Protein AF-0000000065816060 (afdb_homodimer)

Solvent-accessible surface area (backbone atoms only — not comparable to full-atom values): 20453 Å² total; per-residue (Å²): 117,76,59,65,86,74,50,62,74,47,96,90,27,66,61,55,64,53,48,69,57,47,37,44,50,47,45,74,58,58,71,39,64,80,31,29,34,35,26,32,38,31,29,31,22,44,61,46,52,62,45,52,76,39,30,48,34,30,39,36,26,25,65,49,66,65,19,54,52,33,22,49,51,37,23,54,75,69,76,48,52,91,46,47,47,81,40,79,36,56,60,62,66,53,57,72,74,50,77,66,27,38,34,38,38,37,58,45,51,90,87,40,49,65,61,38,53,53,54,47,57,76,32,43,40,93,60,28,36,46,39,35,48,30,69,49,68,67,52,46,53,50,51,53,51,46,42,42,73,74,68,44,57,74,44,39,39,35,41,38,43,30,37,53,41,85,51,96,91,44,71,46,74,46,70,52,79,53,38,32,41,39,31,45,50,75,54,72,72,76,80,119,115,74,58,66,86,74,50,60,74,46,98,91,25,65,62,54,65,53,51,69,56,47,37,44,50,48,48,75,57,58,71,40,64,81,31,31,33,37,27,32,38,31,30,31,20,44,61,48,54,61,46,54,77,38,30,47,32,30,39,34,26,26,64,48,66,65,19,53,52,35,22,51,52,36,24,55,74,68,74,47,52,90,46,48,45,82,40,79,37,56,60,60,66,54,59,72,74,51,77,66,26,39,34,39,38,36,58,44,50,92,85,40,50,64,61,38,52,53,53,46,58,77,32,42,39,92,61,28,35,44,37,34,47,29,69,49,68,67,52,48,52,49,51,53,50,46,42,42,74,74,68,46,56,73,46,39,39,35,41,36,43,28,37,54,42,86,50,96,90,44,70,46,74,46,72,52,79,54,38,32,40,40,32,45,49,77,56,72,72,75,81,120

Organism: Methanothermobacter thermautotrophicus (strain ATCC 29096 / DSM 1053 / JCM 10044 / NBRC 100330 / Delta H) (NCBI:txid187420)

Foldseek 3Di:
DDAQVLADDDPVFDDDDHPVVLVVLCVQQVEAAAFEEEEASCTLNNNVLVNQVHYQAYEYEDQDVVSLVNNVVRCVSVVTDPRYDYYHDQQLVVLVVDAAGQEYEYEDHPPPLLSNVVSNLVRYDQQGKYKYKDLDPVSVVVNQVSCVVVPFAKDKDKDKDWDWDDDPVGTDTHIDRIMMIIMGDRPPPPPD/DDAQVLADDDPVFDDDDHPVVLVVLCVQQVEAAAFEEEEASCTLNNNVLVNQVHYQAYEYEDQDVVSLVNNVVRCVSVVTDPRYDYYHDQLLVVLVVDAAGQEYEYEDHPPPLLSNVVSNLVRYDQQGKYKYKDLDPVSVVVNQVSCVVVPFAKDKDKDKDWDWDDDPVGTDTHIDRIMMIIMGDRPPPPPD

Radius of gyration: 21.29 Å; Cα contacts (8 Å, |Δi|>4): 824; chains: 2; bounding box: 55×58×47 Å

InterPro domains:
  IPR014008 Cobalamin biosynthesis, precorrin-6Y methyltransferase, CbiT subunit [TIGR02469] (16-135)
  IPR023475 Probable cobalt-precorrin-6B C(15)-methyltransferase (decarboxylating) CbiT [MF_00786] (4-186)
  IPR025714 Methyltransferase domain [PF13847] (33-141)
  IPR029063 S-adenosyl-L-methionine-dependent methyltransferase superfamily [G3DSA:3.40.50.150] (1-192)
  IPR029063 S-adenosyl-L-methionine-dependent methyltransferase superfamily [SSF53335] (3-184)
  IPR050714 Cobalamin biosynthesis methyltransferase [PTHR43182] (2-183)

Nearest PDB structures (foldseek):
  1f38-assembly1_A  TM=1.001E+00  e=1.443E-37  Methanothermobacter thermautotrophicus
  3e05-assembly1_G  TM=9.427E-01  e=2.816E-19  Geobacter metallireducens GS-15
  3e05-assembly2_C  TM=9.450E-01  e=4.068E-19  Geobacter metallireducens GS-15
  3e05-assembly2_F  TM=9.444E-01  e=7.985E-19  Geobacter metallireducens GS-15
  3e05-assembly2_H  TM=9.416E-01  e=1.153E-18  Geobacter metallireducens GS-15

Sequence (384 aa):
MIPDDEFIKNPSVPGPTAMEVRCLIMCLAEPGKNDVAVDVGCGTGGVTLELAGRVRRVYAIDRNPEAISTTEMNLQRHGLGDNVTLMEGDAPEALCKIPDIDIAVVGGSGGELQEILRIIKDKLKPGGRIIVTAILLETKFEAMECLRDLGFDVNITELNIARGRALDRGTMMVSRNPVALIYTGVSHENKDMIPDDEFIKNPSVPGPTAMEVRCLIMCLAEPGKNDVAVDVGCGTGGVTLELAGRVRRVYAIDRNPEAISTTEMNLQRHGLGDNVTLMEGDAPEALCKIPDIDIAVVGGSGGELQEILRIIKDKLKPGGRIIVTAILLETKFEAMECLRDLGFDVNITELNIARGRALDRGTMMVSRNPVALIYTGVSHENKD

Secondary structure (DSSP, 8-state):
---GGGSPPBTTB--PPPHHHHHHHHHHH---TT-EEEEES-TTSHHHHHHHTTSSEEEEEES-HHHHHHHHHHHHHTT--TTEEEEES-HHHHHTTS--EEEEEES--TT-HHHHHHHHHHHEEEEEEEEEEE-SHHHHHHHHHHHHHTT--EEEEEEEEEEEEE-SSSEEEEEPPPEEEEEE--------/---GGGSPPBTTB--PPPHHHHHHHHHHH---TT-EEEEES-TTSHHHHHHHTTSSEEEEEES-HHHHHHHHHHHHHTT--TTEEEEES-HHHHHTTS--EEEEEES--TT-HHHHHHHHHHHEEEEEEEEEEE-SHHHHHHHHHHHHHTT--EEEEEEEEEEEEE-SS-EEEEEPPPEEEEEE--------

pLDDT: mean 94.66, std 10.9, range [25.53, 98.94]

Structure (mmCIF, N/CA/C/O backbone):
data_AF-0000000065816060-model_v1
#
loop_
_entity.id
_entity.type
_entity.pdbx_description
1 polymer 'Probable cobalt-precorrin-6B C(15)-methyltransferase (decarboxylating)'
#
loop_
_atom_site.group_PDB
_atom_site.id
_atom_site.type_symbol
_atom_site.label_atom_id
_atom_site.label_alt_id
_atom_site.label_comp_id
_atom_site.label_asym_id
_atom_site.label_entity_id
_atom_site.label_seq_id
_atom_site.pdbx_PDB_ins_code
_atom_site.Cartn_x
_atom_site.Cartn_y
_atom_site.Cartn_z
_atom_site.occupancy
_atom_site.B_iso_or_equiv
_atom_site.auth_seq_id
_atom_site.auth_comp_id
_atom_site.auth_asym_id
_atom_site.auth_atom_id
_atom_site.pdbx_PDB_model_num
ATOM 1 N N . MET A 1 1 ? 7.496 2.008 -5.984 1 91.12 1 MET A N 1
ATOM 2 C CA . MET A 1 1 ? 7.824 2.568 -4.676 1 91.12 1 MET A CA 1
ATOM 3 C C . MET A 1 1 ? 9.328 2.566 -4.449 1 91.12 1 MET A C 1
ATOM 5 O O . MET A 1 1 ? 10.008 1.576 -4.73 1 91.12 1 MET A O 1
ATOM 9 N N . ILE A 1 2 ? 9.828 3.662 -3.967 1 94.38 2 ILE A N 1
ATOM 10 C CA . ILE A 1 2 ? 11.266 3.766 -3.723 1 94.38 2 ILE A CA 1
ATOM 11 C C . ILE A 1 2 ? 11.648 2.914 -2.514 1 94.38 2 ILE A C 1
ATOM 13 O O . ILE A 1 2 ? 11.086 3.08 -1.428 1 94.38 2 ILE A O 1
ATOM 17 N N . PRO A 1 3 ? 12.602 1.973 -2.695 1 94.62 3 PRO A N 1
ATOM 18 C CA . PRO A 1 3 ? 13.039 1.172 -1.55 1 94.62 3 PRO A CA 1
ATOM 19 C C . PRO A 1 3 ? 13.648 2.021 -0.433 1 94.62 3 PRO A C 1
ATOM 21 O O . PRO A 1 3 ? 14.289 3.035 -0.706 1 94.62 3 PRO A O 1
ATOM 24 N N . ASP A 1 4 ? 13.484 1.594 0.803 1 95.88 4 ASP A N 1
ATOM 25 C CA . ASP A 1 4 ? 13.945 2.354 1.96 1 95.88 4 ASP A CA 1
ATOM 26 C C . ASP A 1 4 ? 15.453 2.613 1.878 1 95.88 4 ASP A C 1
ATOM 28 O O . ASP A 1 4 ? 15.922 3.697 2.232 1 95.88 4 ASP A O 1
ATOM 32 N N . ASP A 1 5 ? 16.156 1.636 1.402 1 94.69 5 ASP A N 1
ATOM 33 C CA . ASP A 1 5 ? 17.609 1.711 1.444 1 94.69 5 ASP A CA 1
ATOM 34 C C . ASP A 1 5 ? 18.156 2.623 0.343 1 94.69 5 ASP A C 1
ATOM 36 O O . ASP A 1 5 ? 19.359 2.883 0.274 1 94.69 5 ASP A O 1
ATOM 40 N N . GLU A 1 6 ? 17.266 3.184 -0.489 1 96.5 6 GLU A N 1
ATOM 41 C CA . GLU A 1 6 ? 17.688 4.09 -1.557 1 96.5 6 GLU A CA 1
ATOM 42 C C . GLU A 1 6 ? 17.547 5.547 -1.13 1 96.5 6 GLU A C 1
ATOM 44 O O . GLU A 1 6 ? 17.906 6.457 -1.879 1 96.5 6 GLU A O 1
ATOM 49 N N . PHE A 1 7 ? 17.047 5.746 0.066 1 97.25 7 PHE A N 1
ATOM 50 C CA . PHE A 1 7 ? 16.984 7.094 0.613 1 97.25 7 PHE A CA 1
ATOM 51 C C . PHE A 1 7 ? 18.281 7.445 1.335 1 97.25 7 PHE A C 1
ATOM 53 O O . PHE A 1 7 ? 18.859 6.605 2.031 1 97.25 7 PHE A O 1
ATOM 60 N N . ILE A 1 8 ? 18.688 8.648 1.097 1 97.5 8 ILE A N 1
ATOM 61 C CA . ILE A 1 8 ? 19.719 9.211 1.959 1 97.5 8 ILE A CA 1
ATOM 62 C C . ILE A 1 8 ? 19.156 9.414 3.365 1 97.5 8 ILE A C 1
ATOM 64 O O . ILE A 1 8 ? 18.125 10.047 3.541 1 97.5 8 ILE A O 1
ATOM 68 N N . LYS A 1 9 ? 19.844 8.82 4.258 1 95.44 9 LYS A N 1
ATOM 69 C CA . LYS A 1 9 ? 19.422 8.922 5.648 1 95.44 9 LYS A CA 1
ATOM 70 C C . LYS A 1 9 ? 20.266 9.938 6.414 1 95.44 9 LYS A C 1
ATOM 72 O O . LYS A 1 9 ? 21.375 10.266 6 1 95.44 9 LYS A O 1
ATOM 77 N N . ASN A 1 10 ? 19.641 10.484 7.41 1 95.19 10 ASN A N 1
ATOM 78 C CA . ASN A 1 10 ? 20.266 11.414 8.344 1 95.19 10 ASN A CA 1
ATOM 79 C C . ASN A 1 10 ? 19.875 11.102 9.789 1 95.19 10 ASN A C 1
ATOM 81 O O . ASN A 1 10 ? 18.703 11.055 10.125 1 95.19 10 ASN A O 1
ATOM 85 N N . PRO A 1 11 ? 20.875 10.781 10.664 1 92.88 11 PRO A N 1
ATOM 86 C CA . PRO A 1 11 ? 20.594 10.391 12.047 1 92.88 11 PRO A CA 1
ATOM 87 C C . PRO A 1 11 ? 19.781 11.445 12.797 1 92.88 11 PRO A C 1
ATOM 89 O O . PRO A 1 11 ? 19.094 11.117 13.766 1 92.88 11 PRO A O 1
ATOM 92 N N . SER A 1 12 ? 19.828 12.664 12.391 1 93.94 12 SER A N 1
ATOM 93 C CA . SER A 1 12 ? 19.125 13.742 13.07 1 93.94 12 SER A CA 1
ATOM 94 C C . SER A 1 12 ? 17.719 13.914 12.531 1 93.94 12 SER A C 1
ATOM 96 O O . SER A 1 12 ? 16.969 14.766 13 1 93.94 12 SER A O 1
ATOM 98 N N . VAL A 1 13 ? 17.406 13.148 11.555 1 94.44 13 VAL A N 1
ATOM 99 C CA . VAL A 1 13 ? 16.109 13.242 10.891 1 94.44 13 VAL A CA 1
ATOM 100 C C . VAL A 1 13 ? 15.43 11.875 10.875 1 94.44 13 VAL A C 1
ATOM 102 O O . VAL A 1 13 ? 15.953 10.922 10.289 1 94.44 13 VAL A O 1
ATOM 105 N N . PRO A 1 14 ? 14.344 11.773 11.531 1 89.75 14 PRO A N 1
ATOM 106 C CA . PRO A 1 14 ? 13.641 10.492 11.469 1 89.75 14 PRO A CA 1
ATOM 107 C C . PRO A 1 14 ? 13.266 10.086 10.047 1 89.75 14 PRO A C 1
ATOM 109 O O . PRO A 1 14 ? 13.062 10.953 9.188 1 89.75 14 PRO A O 1
ATOM 112 N N . GLY A 1 15 ? 13.281 8.688 9.797 1 88.31 15 GLY A N 1
ATOM 113 C CA . GLY A 1 15 ? 12.805 8.156 8.531 1 88.31 15 GLY A CA 1
ATOM 114 C C . GLY A 1 15 ? 13.891 7.461 7.727 1 88.31 15 GLY A C 1
ATOM 115 O O . GLY A 1 15 ? 14.969 7.168 8.25 1 88.31 15 GLY A O 1
ATOM 116 N N . PRO A 1 16 ? 13.477 7.246 6.527 1 94.62 16 PRO A N 1
ATOM 117 C CA . PRO A 1 16 ? 12.195 7.465 5.859 1 94.62 16 PRO A CA 1
ATOM 118 C C . PRO A 1 16 ? 11.086 6.562 6.398 1 94.62 16 PRO A C 1
ATOM 120 O O . PRO A 1 16 ? 11.367 5.496 6.945 1 94.62 16 PRO A O 1
ATOM 123 N N . THR A 1 17 ? 9.844 7.031 6.242 1 95 17 THR A N 1
ATOM 124 C CA . THR A 1 17 ? 8.688 6.168 6.465 1 95 17 THR A CA 1
ATOM 125 C C . THR A 1 17 ? 8.836 4.859 5.699 1 95 17 THR A C 1
ATOM 127 O O . THR A 1 17 ? 9.258 4.855 4.539 1 95 17 THR A O 1
ATOM 130 N N . ALA A 1 18 ? 8.539 3.766 6.41 1 96.5 18 ALA A N 1
ATOM 131 C CA . ALA A 1 18 ? 8.688 2.447 5.801 1 96.5 18 ALA A CA 1
ATOM 132 C C . ALA A 1 18 ? 7.91 2.355 4.488 1 96.5 18 ALA A C 1
ATOM 134 O O . ALA A 1 18 ? 6.805 2.893 4.379 1 96.5 18 ALA A O 1
ATOM 135 N N . MET A 1 19 ? 8.461 1.647 3.576 1 97.25 19 MET A N 1
ATOM 136 C CA . MET A 1 19 ? 7.895 1.521 2.236 1 97.25 19 MET A CA 1
ATOM 137 C C . MET A 1 19 ? 6.449 1.045 2.301 1 97.25 19 MET A C 1
ATOM 139 O O . MET A 1 19 ? 5.586 1.571 1.597 1 97.25 19 MET A O 1
ATOM 143 N N . GLU A 1 20 ? 6.148 0.049 3.133 1 97.94 20 GLU A N 1
ATOM 144 C CA . GLU A 1 20 ? 4.801 -0.501 3.236 1 97.94 20 GLU A CA 1
ATOM 145 C C . GLU A 1 20 ? 3.807 0.558 3.707 1 97.94 20 GLU A C 1
ATOM 147 O O . GLU A 1 20 ? 2.658 0.583 3.258 1 97.94 20 GLU A O 1
ATOM 152 N N . VAL A 1 21 ? 4.281 1.395 4.59 1 98.12 21 VAL A N 1
ATOM 153 C CA . VAL A 1 21 ? 3.434 2.465 5.105 1 98.12 21 VAL A CA 1
ATOM 154 C C . VAL A 1 21 ? 3.201 3.51 4.016 1 98.12 21 VAL A C 1
ATOM 156 O O . VAL A 1 21 ? 2.072 3.963 3.809 1 98.12 21 VAL A O 1
ATOM 159 N N . ARG A 1 22 ? 4.297 3.895 3.291 1 98.44 22 ARG A N 1
ATOM 160 C CA . ARG A 1 22 ? 4.156 4.828 2.176 1 98.44 22 ARG A CA 1
ATOM 161 C C . ARG A 1 22 ? 3.195 4.285 1.125 1 98.44 22 ARG A C 1
ATOM 163 O O . ARG A 1 22 ? 2.41 5.035 0.546 1 98.44 22 ARG A O 1
ATOM 170 N N . CYS A 1 23 ? 3.279 3.002 0.928 1 97.88 23 CYS A N 1
ATOM 171 C CA . CYS A 1 23 ? 2.363 2.357 -0.006 1 97.88 23 CYS A CA 1
ATOM 172 C C . CYS A 1 23 ? 0.915 2.58 0.41 1 97.88 23 CYS A C 1
ATOM 174 O O . CYS A 1 23 ? 0.097 3.035 -0.392 1 97.88 23 CYS A O 1
ATOM 176 N N . LEU A 1 24 ? 0.64 2.271 1.641 1 98.19 24 LEU A N 1
ATOM 177 C CA . LEU A 1 24 ? -0.736 2.426 2.1 1 98.19 24 LEU A CA 1
ATOM 178 C C . LEU A 1 24 ? -1.165 3.889 2.051 1 98.19 24 LEU A C 1
ATOM 180 O O . LEU A 1 24 ? -2.312 4.191 1.712 1 98.19 24 LEU A O 1
ATOM 184 N N . ILE A 1 25 ? -0.248 4.832 2.352 1 98.38 25 ILE A N 1
ATOM 185 C CA . ILE A 1 25 ? -0.548 6.258 2.264 1 98.38 25 ILE A CA 1
ATOM 186 C C . ILE A 1 25 ? -0.964 6.605 0.836 1 98.38 25 ILE A C 1
ATOM 188 O O . ILE A 1 25 ? -1.959 7.305 0.626 1 98.38 25 ILE A O 1
ATOM 192 N N . MET A 1 26 ? -0.243 6.117 -0.15 1 97.94 26 MET A N 1
ATOM 193 C CA . MET A 1 26 ? -0.545 6.418 -1.546 1 97.94 26 MET A CA 1
ATOM 194 C C . MET A 1 26 ? -1.884 5.816 -1.956 1 97.94 26 MET A C 1
ATOM 196 O O . MET A 1 26 ? -2.646 6.438 -2.699 1 97.94 26 MET A O 1
ATOM 200 N N . CYS A 1 27 ? -2.17 4.633 -1.435 1 96.75 27 CYS A N 1
ATOM 201 C CA . CYS A 1 27 ? -3.436 3.98 -1.755 1 96.75 27 CYS A CA 1
ATOM 202 C C . CYS A 1 27 ? -4.609 4.754 -1.173 1 96.75 27 CYS A C 1
ATOM 204 O O . CYS A 1 27 ? -5.633 4.934 -1.838 1 96.75 27 CYS A O 1
ATOM 206 N N . LEU A 1 28 ? -4.438 5.234 0.042 1 96.94 28 LEU A N 1
ATOM 207 C CA . LEU A 1 28 ? -5.504 5.965 0.718 1 96.94 28 LEU A CA 1
ATOM 208 C C . LEU A 1 28 ? 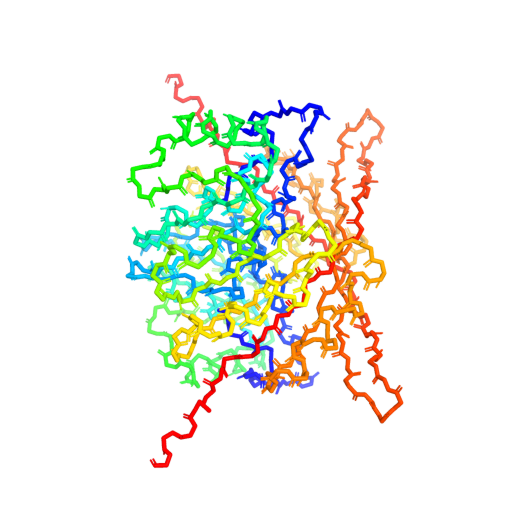-5.672 7.359 0.122 1 96.94 28 LEU A C 1
ATOM 210 O O . LEU A 1 28 ? -6.789 7.859 0.005 1 96.94 28 LEU A O 1
ATOM 214 N N . ALA A 1 29 ? -4.527 7.969 -0.306 1 97 29 ALA A N 1
ATOM 215 C CA . ALA A 1 29 ? -4.539 9.336 -0.822 1 97 29 ALA A CA 1
ATOM 216 C C . ALA A 1 29 ? -5.066 9.375 -2.252 1 97 29 ALA A C 1
ATOM 218 O O . ALA A 1 29 ? -5.578 10.406 -2.703 1 97 29 ALA A O 1
ATOM 219 N N . GLU A 1 30 ? -4.797 8.266 -3.031 1 95.75 30 GLU A N 1
ATOM 220 C CA . GLU A 1 30 ? -5.195 8.18 -4.434 1 95.75 30 GLU A CA 1
ATOM 221 C C . GLU A 1 30 ? -4.777 9.43 -5.207 1 95.75 30 GLU A C 1
ATOM 223 O O . GLU A 1 30 ? -5.613 10.086 -5.824 1 95.75 30 GLU A O 1
ATOM 228 N N . PRO A 1 31 ? -3.502 9.727 -5.258 1 97.31 31 PRO A N 1
ATOM 229 C CA . PRO A 1 31 ? -3.043 10.961 -5.906 1 97.31 31 PRO A CA 1
ATOM 230 C C . PRO A 1 31 ? -3.33 10.977 -7.406 1 97.31 31 PRO A C 1
ATOM 232 O O . PRO A 1 31 ? -3.189 9.953 -8.078 1 97.31 31 PRO A O 1
ATOM 235 N N . GLY A 1 32 ? -3.74 12.133 -7.879 1 96.75 32 GLY A N 1
ATOM 236 C CA . GLY A 1 32 ? -3.949 12.398 -9.297 1 96.75 32 GLY A CA 1
ATOM 237 C C . GLY A 1 32 ? -2.988 13.422 -9.859 1 96.75 32 GLY A C 1
ATOM 238 O O . GLY A 1 32 ? -2.492 14.289 -9.125 1 96.75 32 GLY A O 1
ATOM 239 N N . LYS A 1 33 ? -2.811 13.469 -11.109 1 97.5 33 LYS A N 1
ATOM 240 C CA . LYS A 1 33 ? -1.791 14.258 -11.789 1 97.5 33 LYS A CA 1
ATOM 241 C C . LYS A 1 33 ? -2.051 15.75 -11.617 1 97.5 33 LYS A C 1
ATOM 243 O O . LYS A 1 33 ? -1.139 16.562 -11.766 1 97.5 33 LYS A O 1
ATOM 248 N N . ASN A 1 34 ? -3.27 16.125 -11.25 1 98.31 34 ASN A N 1
ATOM 249 C CA . ASN A 1 34 ? -3.604 17.531 -11.125 1 98.31 34 ASN A CA 1
ATOM 250 C C . ASN A 1 34 ? -3.678 17.969 -9.656 1 98.31 34 ASN A C 1
ATOM 252 O O . ASN A 1 34 ? -3.951 19.141 -9.367 1 98.31 34 ASN A O 1
ATOM 256 N N . ASP A 1 35 ? -3.424 17.062 -8.781 1 98.56 35 ASP A N 1
ATOM 257 C CA . ASP A 1 35 ? -3.621 17.312 -7.359 1 98.56 35 ASP A CA 1
ATOM 258 C C . ASP A 1 35 ? -2.504 18.188 -6.801 1 98.56 35 ASP A C 1
ATOM 260 O O . ASP A 1 35 ? -1.385 18.188 -7.316 1 98.56 35 ASP A O 1
ATOM 264 N N . VAL A 1 36 ? -2.871 18.984 -5.812 1 98.88 36 VAL A N 1
ATOM 265 C CA . VAL A 1 36 ? -1.935 19.688 -4.945 1 98.88 36 VAL A CA 1
ATOM 266 C C . VAL A 1 36 ? -1.88 19.016 -3.578 1 98.88 36 VAL A C 1
ATOM 268 O O . VAL A 1 36 ? -2.916 18.781 -2.945 1 98.88 36 VAL A O 1
ATOM 271 N N . ALA A 1 37 ? -0.664 18.641 -3.162 1 98.88 37 ALA A N 1
ATOM 272 C CA . ALA A 1 37 ? -0.516 17.922 -1.905 1 98.88 37 ALA A CA 1
ATOM 273 C C . ALA A 1 37 ? 0.402 18.656 -0.943 1 98.88 37 ALA A C 1
ATOM 275 O O . ALA A 1 37 ? 1.263 19.438 -1.371 1 98.88 37 ALA A O 1
ATOM 276 N N . VAL A 1 38 ? 0.196 18.438 0.333 1 98.88 38 VAL A N 1
ATOM 277 C CA . VAL A 1 38 ? 1.119 18.922 1.351 1 98.88 38 VAL A CA 1
ATOM 278 C C . VAL A 1 38 ? 1.579 17.766 2.234 1 98.88 38 VAL A C 1
ATOM 280 O O . VAL A 1 38 ? 0.79 16.891 2.568 1 98.88 38 VAL A O 1
ATOM 283 N N . ASP A 1 39 ? 2.877 17.75 2.529 1 98.75 39 ASP A N 1
ATOM 284 C CA . ASP A 1 39 ? 3.521 16.828 3.463 1 98.75 39 ASP A CA 1
ATOM 285 C C . ASP A 1 39 ? 4.062 17.578 4.68 1 98.75 39 ASP A C 1
ATOM 287 O O . ASP A 1 39 ? 5.098 18.234 4.602 1 98.75 39 ASP A O 1
ATOM 291 N N . VAL A 1 40 ? 3.328 17.453 5.785 1 98.69 40 VAL A N 1
ATOM 292 C CA . VAL A 1 40 ? 3.732 18.125 7.012 1 98.69 40 VAL A CA 1
ATOM 293 C C . VAL A 1 40 ? 4.625 17.203 7.84 1 98.69 40 VAL A C 1
ATOM 295 O O . VAL A 1 40 ? 4.219 16.094 8.195 1 98.69 40 VAL A O 1
ATOM 298 N N . GLY A 1 41 ? 5.77 17.688 8.25 1 97.62 41 GLY A N 1
ATOM 299 C CA . GLY A 1 41 ? 6.77 16.797 8.828 1 97.62 41 GLY A CA 1
ATOM 300 C C . GLY A 1 41 ? 7.391 15.859 7.812 1 97.62 41 GLY A C 1
ATOM 301 O O . GLY A 1 41 ? 7.367 14.641 7.996 1 97.62 41 GLY A O 1
ATOM 302 N N . CYS A 1 42 ? 8.062 16.453 6.805 1 97.5 42 CYS A N 1
ATOM 303 C CA . CYS A 1 42 ? 8.477 15.664 5.648 1 97.5 42 CYS A CA 1
ATOM 304 C C . CYS A 1 42 ? 9.695 14.805 5.98 1 97.5 42 CYS A C 1
ATOM 306 O O . CYS A 1 42 ? 10 13.852 5.27 1 97.5 42 CYS A O 1
ATOM 308 N N . GLY A 1 43 ? 10.484 15.133 7.062 1 96.56 43 GLY A N 1
ATOM 309 C CA . GLY A 1 43 ? 11.594 14.305 7.496 1 96.56 43 GLY A CA 1
ATOM 310 C C . GLY A 1 43 ? 12.633 14.086 6.406 1 96.56 43 GLY A C 1
ATOM 311 O O . GLY A 1 43 ? 13.188 15.039 5.867 1 96.56 43 GLY A O 1
ATOM 312 N N . THR A 1 44 ? 12.789 12.828 5.98 1 97.06 44 THR A N 1
ATOM 313 C CA . THR A 1 44 ? 13.781 12.5 4.957 1 97.06 44 THR A CA 1
ATOM 314 C C . THR A 1 44 ? 13.156 12.578 3.562 1 97.06 44 THR A C 1
ATOM 316 O O . THR A 1 44 ? 13.852 12.383 2.561 1 97.06 44 THR A O 1
ATOM 319 N N . GLY A 1 45 ? 11.898 12.773 3.516 1 97.88 45 GLY A N 1
ATOM 320 C CA . GLY A 1 45 ? 11.242 13.008 2.242 1 97.88 45 GLY A CA 1
ATOM 321 C C . GLY A 1 45 ? 10.57 11.766 1.681 1 97.88 45 GLY A C 1
ATOM 322 O O . GLY A 1 45 ? 10.219 11.719 0.501 1 97.88 45 GLY A O 1
ATOM 323 N N . GLY A 1 46 ? 10.43 10.711 2.465 1 97.94 46 GLY A N 1
ATOM 324 C CA . GLY A 1 46 ? 9.836 9.477 1.974 1 97.94 46 GLY A CA 1
ATOM 325 C C . GLY A 1 46 ? 8.484 9.688 1.315 1 97.94 46 GLY A C 1
ATOM 326 O O . GLY A 1 46 ? 8.289 9.312 0.158 1 97.94 46 GLY A O 1
ATOM 327 N N . VAL A 1 47 ? 7.566 10.328 2.01 1 98.62 47 VAL A N 1
ATOM 328 C CA . VAL A 1 47 ? 6.219 10.578 1.513 1 98.62 47 VAL A CA 1
ATOM 329 C C . VAL A 1 47 ? 6.258 11.664 0.437 1 98.62 47 VAL A C 1
ATOM 331 O O . VAL A 1 47 ? 5.586 11.555 -0.592 1 98.62 47 VAL A O 1
ATOM 334 N N . THR A 1 48 ? 7.078 12.672 0.615 1 98.75 48 THR A N 1
ATOM 335 C CA . THR A 1 48 ? 7.219 13.773 -0.333 1 98.75 48 THR A CA 1
ATOM 336 C C . THR A 1 48 ? 7.59 13.25 -1.718 1 98.75 48 THR A C 1
ATOM 338 O O . THR A 1 48 ? 6.969 13.625 -2.715 1 98.75 48 THR A O 1
ATOM 341 N N . LEU A 1 49 ? 8.578 12.383 -1.806 1 98.69 49 LEU A N 1
ATOM 342 C CA . LEU A 1 49 ? 9.062 11.875 -3.084 1 98.69 49 LEU A CA 1
ATOM 343 C C . LEU A 1 49 ? 7.988 11.055 -3.783 1 98.69 49 LEU A C 1
ATOM 345 O O . LEU A 1 49 ? 7.816 11.148 -5 1 98.69 49 LEU A O 1
ATOM 349 N N . GLU A 1 50 ? 7.293 10.188 -2.955 1 98.44 50 GLU A N 1
ATOM 350 C CA . GLU A 1 50 ? 6.227 9.383 -3.541 1 98.44 50 GLU A CA 1
ATOM 351 C C . GLU A 1 50 ? 5.137 10.266 -4.141 1 98.44 50 GLU A C 1
ATOM 353 O O . GLU A 1 50 ? 4.637 9.992 -5.234 1 98.44 50 GLU A O 1
ATOM 358 N N . LEU A 1 51 ? 4.77 11.367 -3.479 1 98.62 51 LEU A N 1
ATOM 359 C CA . LEU A 1 51 ? 3.762 12.305 -3.967 1 98.62 51 LEU A CA 1
ATOM 360 C C . LEU A 1 51 ? 4.27 13.055 -5.191 1 98.62 51 LEU A C 1
ATOM 362 O O . LEU A 1 51 ? 3.525 13.25 -6.156 1 98.62 51 LEU A O 1
ATOM 366 N N . ALA A 1 52 ? 5.523 13.453 -5.152 1 98.62 52 ALA A N 1
ATOM 367 C CA . ALA A 1 52 ? 6.113 14.273 -6.211 1 98.62 52 ALA A CA 1
ATOM 368 C C . ALA A 1 52 ? 5.98 13.586 -7.57 1 98.62 52 ALA A C 1
ATOM 370 O O . ALA A 1 52 ? 5.781 14.25 -8.594 1 98.62 52 ALA A O 1
ATOM 371 N N . GLY A 1 53 ? 6.047 12.273 -7.539 1 97.19 53 GLY A N 1
ATOM 372 C CA . GLY A 1 53 ? 5.977 11.531 -8.789 1 97.19 53 GLY A CA 1
ATOM 373 C C . GLY A 1 53 ? 4.555 11.32 -9.281 1 97.19 53 GLY A C 1
ATOM 374 O O . GLY A 1 53 ? 4.34 10.758 -10.352 1 97.19 53 GLY A O 1
ATOM 375 N N . ARG A 1 54 ? 3.533 11.852 -8.562 1 97.69 54 ARG A N 1
ATOM 376 C CA . ARG A 1 54 ? 2.17 11.438 -8.875 1 97.69 54 ARG A CA 1
ATOM 377 C C . ARG A 1 54 ? 1.243 12.641 -8.992 1 97.69 54 ARG A C 1
ATOM 379 O O . ARG A 1 54 ? 0.143 12.539 -9.531 1 97.69 54 ARG A O 1
ATOM 386 N N . VAL A 1 55 ? 1.673 13.836 -8.406 1 98.62 55 VAL A N 1
ATOM 387 C CA . VAL A 1 55 ? 0.749 14.961 -8.32 1 98.62 55 VAL A CA 1
ATOM 388 C C . VAL A 1 55 ? 1.334 16.172 -9.047 1 98.62 55 VAL A C 1
ATOM 390 O O . VAL A 1 55 ? 2.486 16.141 -9.484 1 98.62 55 VAL A O 1
ATOM 393 N N . ARG A 1 56 ? 0.536 17.219 -9.164 1 98.69 56 ARG A N 1
ATOM 394 C CA . ARG A 1 56 ? 0.948 18.438 -9.844 1 98.69 56 ARG A CA 1
ATOM 395 C C . ARG A 1 56 ? 1.97 19.203 -9.008 1 98.69 56 ARG A C 1
ATOM 397 O O . ARG A 1 56 ? 2.951 19.719 -9.547 1 98.69 56 ARG A O 1
ATOM 404 N N . ARG A 1 57 ? 1.678 19.281 -7.703 1 98.81 57 ARG A N 1
ATOM 405 C CA . ARG A 1 57 ? 2.516 20.078 -6.816 1 98.81 57 ARG A CA 1
ATOM 406 C C . ARG A 1 57 ? 2.531 19.5 -5.406 1 98.81 57 ARG A C 1
ATOM 408 O O . ARG A 1 57 ? 1.495 19.078 -4.895 1 98.81 57 ARG A O 1
ATOM 415 N N . VAL A 1 58 ? 3.727 19.562 -4.844 1 98.88 58 VAL A N 1
ATOM 416 C CA . VAL A 1 58 ? 3.867 19.125 -3.453 1 98.88 58 VAL A CA 1
ATOM 417 C C . VAL A 1 58 ? 4.48 20.25 -2.625 1 98.88 58 VAL A C 1
ATOM 419 O O . VAL A 1 58 ? 5.465 20.875 -3.039 1 98.88 58 VAL A O 1
ATOM 422 N N . TYR A 1 59 ? 3.881 20.578 -1.514 1 98.94 59 TYR A N 1
ATOM 423 C CA . TYR A 1 59 ? 4.488 21.391 -0.472 1 98.94 59 TYR A CA 1
ATOM 424 C C . TYR A 1 59 ? 4.961 20.531 0.694 1 98.94 59 TYR A C 1
ATOM 426 O O . TYR A 1 59 ? 4.156 19.859 1.335 1 98.94 59 TYR A O 1
ATOM 434 N N . ALA A 1 60 ? 6.23 20.547 0.921 1 98.81 60 ALA A N 1
ATOM 435 C CA . ALA A 1 60 ? 6.824 19.75 2 1 98.81 60 ALA A CA 1
ATOM 436 C C . ALA A 1 60 ? 7.32 20.656 3.127 1 98.81 60 ALA A C 1
ATOM 438 O O . ALA A 1 60 ? 8.172 21.531 2.906 1 98.81 60 ALA A O 1
ATOM 439 N N . ILE A 1 61 ? 6.812 20.406 4.336 1 98.69 61 ILE A N 1
ATOM 440 C CA . ILE A 1 61 ? 7.066 21.312 5.453 1 98.69 61 ILE A CA 1
ATOM 441 C C . ILE A 1 61 ? 7.781 20.562 6.574 1 98.69 61 ILE A C 1
ATOM 443 O O . ILE A 1 61 ? 7.395 19.438 6.926 1 98.69 61 ILE A O 1
ATOM 447 N N . ASP A 1 62 ? 8.82 21.141 7.082 1 98.19 62 ASP A N 1
ATOM 448 C CA . ASP A 1 62 ? 9.477 20.672 8.297 1 98.19 62 ASP A CA 1
ATOM 449 C C . ASP A 1 62 ? 10.156 21.828 9.039 1 98.19 62 ASP A C 1
ATOM 451 O O . ASP A 1 62 ? 10.68 22.75 8.406 1 98.19 62 ASP A O 1
ATOM 455 N N . ARG A 1 63 ? 10.18 21.781 10.32 1 96.62 63 ARG A N 1
ATOM 456 C CA . ARG A 1 63 ? 10.836 22.828 11.102 1 96.62 63 ARG A CA 1
ATOM 457 C C . ARG A 1 63 ? 12.344 22.578 11.188 1 96.62 63 ARG A C 1
ATOM 459 O O . ARG A 1 63 ? 13.109 23.516 11.43 1 96.62 63 ARG A O 1
ATOM 466 N N . ASN A 1 64 ? 12.734 21.297 11.039 1 96.62 64 ASN A N 1
ATOM 467 C CA . ASN A 1 64 ? 14.141 20.906 11.117 1 96.62 64 ASN A CA 1
ATOM 468 C C . ASN A 1 64 ? 14.867 21.188 9.805 1 96.62 64 ASN A C 1
ATOM 470 O O . ASN A 1 64 ? 14.57 20.562 8.781 1 96.62 64 ASN A O 1
ATOM 474 N N . PRO A 1 65 ? 15.875 22.078 9.828 1 97.5 65 PRO A N 1
ATOM 475 C CA . PRO A 1 65 ? 16.594 22.391 8.586 1 97.5 65 PRO A CA 1
ATOM 476 C C . PRO A 1 65 ? 17.297 21.156 7.996 1 97.5 65 PRO A C 1
ATOM 478 O O . PRO A 1 65 ? 17.422 21.047 6.777 1 97.5 65 PRO A O 1
ATOM 481 N N . GLU A 1 66 ? 17.656 20.219 8.852 1 98.12 66 GLU A N 1
ATOM 482 C CA . GLU A 1 66 ? 18.297 19 8.359 1 98.12 66 GLU A CA 1
ATOM 483 C C . GLU A 1 66 ? 17.297 18.125 7.59 1 98.12 66 GLU A C 1
ATOM 485 O O . GLU A 1 66 ? 17.688 17.438 6.645 1 98.12 66 GLU A O 1
ATOM 490 N N . ALA A 1 67 ? 16.062 18.156 7.984 1 98.06 67 ALA A N 1
ATOM 491 C CA . ALA A 1 67 ? 15.023 17.438 7.254 1 98.06 67 ALA A CA 1
ATOM 492 C C . ALA A 1 67 ? 14.828 18.031 5.855 1 98.06 67 ALA A C 1
ATOM 494 O O . ALA A 1 67 ? 14.75 17.281 4.875 1 98.06 67 ALA A O 1
ATOM 495 N N . ILE A 1 68 ? 14.867 19.359 5.781 1 98.25 68 ILE A N 1
ATOM 496 C CA . ILE A 1 68 ? 14.695 20.047 4.512 1 98.25 68 ILE A CA 1
ATOM 497 C C . ILE A 1 68 ? 15.852 19.719 3.574 1 98.25 68 ILE A C 1
ATOM 499 O O . ILE A 1 68 ? 15.633 19.328 2.426 1 98.25 68 ILE A O 1
ATOM 503 N N . SER A 1 69 ? 17.031 19.781 4.125 1 98.38 69 SER A N 1
ATOM 504 C CA . SER A 1 69 ? 18.219 19.5 3.33 1 98.38 69 SER A CA 1
ATOM 505 C C . SER A 1 69 ? 18.234 18.031 2.877 1 98.38 69 SER A C 1
ATOM 507 O O . SER A 1 69 ? 18.562 17.75 1.725 1 98.38 69 SER A O 1
ATOM 509 N N . THR A 1 70 ? 17.891 17.141 3.777 1 98.5 70 THR A N 1
ATOM 510 C CA . THR A 1 70 ? 17.875 15.719 3.459 1 98.5 70 THR A CA 1
ATOM 511 C C . THR A 1 70 ? 16.828 15.406 2.393 1 98.5 70 THR A C 1
ATOM 513 O O . THR A 1 70 ? 17.094 14.641 1.465 1 98.5 70 THR A O 1
ATOM 516 N N . THR A 1 71 ? 15.625 16.016 2.521 1 98.5 71 THR A N 1
ATOM 517 C CA . THR A 1 71 ? 14.578 15.828 1.52 1 98.5 71 THR A CA 1
ATOM 518 C C . THR A 1 71 ? 15.039 16.344 0.159 1 98.5 71 THR A C 1
ATOM 520 O O . THR A 1 71 ? 14.828 15.688 -0.863 1 98.5 71 THR A O 1
ATOM 523 N N . GLU A 1 72 ? 15.711 17.438 0.17 1 98.56 72 GLU A N 1
ATOM 524 C CA . GLU A 1 72 ? 16.234 18 -1.068 1 98.56 72 GLU A CA 1
ATOM 525 C C . GLU A 1 72 ? 17.219 17.062 -1.734 1 98.56 72 GLU A C 1
ATOM 527 O O . GLU A 1 72 ? 17.156 16.812 -2.941 1 98.56 72 GLU A O 1
ATOM 532 N N . MET A 1 73 ? 18.094 16.531 -0.954 1 98.5 73 MET A N 1
ATOM 533 C CA . MET A 1 73 ? 19.094 15.594 -1.467 1 98.5 73 MET A CA 1
ATOM 534 C C . MET A 1 73 ? 18.438 14.359 -2.062 1 98.5 73 MET A C 1
ATOM 536 O O . MET A 1 73 ? 18.844 13.875 -3.123 1 98.5 73 MET A O 1
ATOM 540 N N . ASN A 1 74 ? 17.406 13.875 -1.408 1 98.62 74 ASN A N 1
ATOM 541 C CA . ASN A 1 74 ? 16.719 12.695 -1.904 1 98.62 74 ASN A CA 1
ATOM 542 C C . ASN A 1 74 ? 15.93 13 -3.178 1 98.62 74 ASN A C 1
ATOM 544 O O . ASN A 1 74 ? 15.859 12.164 -4.082 1 98.62 74 ASN A O 1
ATOM 548 N N . LEU A 1 75 ? 15.352 14.195 -3.225 1 98.56 75 LEU A N 1
ATOM 549 C CA . LEU A 1 75 ? 14.672 14.609 -4.449 1 98.56 75 LEU A CA 1
ATOM 550 C C . LEU A 1 75 ? 15.648 14.641 -5.621 1 98.56 75 LEU A C 1
ATOM 552 O O . LEU A 1 75 ? 15.359 14.102 -6.691 1 98.56 75 LEU A O 1
ATOM 556 N N . GLN A 1 76 ? 16.797 15.172 -5.375 1 98.25 76 GLN A N 1
ATOM 557 C CA . GLN A 1 76 ? 17.812 15.258 -6.41 1 98.25 76 GLN A CA 1
ATOM 558 C C . GLN A 1 76 ? 18.297 13.875 -6.824 1 98.25 76 GLN A C 1
ATOM 560 O O . GLN A 1 76 ? 18.406 13.578 -8.016 1 98.25 76 GLN A O 1
ATOM 565 N N . ARG A 1 77 ? 18.531 13.086 -5.859 1 97.88 77 ARG A N 1
ATOM 566 C CA . ARG A 1 77 ? 19.016 11.734 -6.098 1 97.88 77 ARG A CA 1
ATOM 567 C C . ARG A 1 77 ? 18.078 10.953 -7.012 1 97.88 77 ARG A C 1
ATOM 569 O O . ARG A 1 77 ? 18.531 10.133 -7.812 1 97.88 77 ARG A O 1
ATOM 576 N N . HIS A 1 78 ? 16.797 11.234 -6.926 1 97.69 78 HIS A N 1
ATOM 577 C CA . HIS A 1 78 ? 15.812 10.438 -7.652 1 97.69 78 HIS A CA 1
ATOM 578 C C . HIS A 1 78 ? 15.242 11.211 -8.836 1 97.69 78 HIS A C 1
ATOM 580 O O . HIS A 1 78 ? 14.242 10.805 -9.422 1 97.69 78 HIS A O 1
ATOM 586 N N . GLY A 1 79 ? 15.867 12.359 -9.141 1 97.38 79 GLY A N 1
ATOM 587 C CA . GLY A 1 79 ? 15.461 13.148 -10.297 1 97.38 79 GLY A CA 1
ATOM 588 C C . GLY A 1 79 ? 14.078 13.75 -10.148 1 97.38 79 GLY A C 1
ATOM 589 O O . GLY A 1 79 ? 13.328 13.836 -11.125 1 97.38 79 GLY A O 1
ATOM 590 N N . LEU A 1 80 ? 13.75 14.031 -8.961 1 96.75 80 LEU A N 1
ATOM 591 C CA . LEU A 1 80 ? 12.461 14.641 -8.648 1 96.75 80 LEU A CA 1
ATOM 592 C C . LEU A 1 80 ? 12.641 16.047 -8.086 1 96.75 80 LEU A C 1
ATOM 594 O O . LEU A 1 80 ? 13.773 16.516 -7.949 1 96.75 80 LEU A O 1
ATOM 598 N N . GLY A 1 81 ? 11.633 16.797 -7.949 1 95.44 81 GLY A N 1
ATOM 599 C CA . GLY A 1 81 ? 11.727 18.016 -7.172 1 95.44 81 GLY A CA 1
ATOM 600 C C . GLY A 1 81 ? 11.25 19.25 -7.93 1 95.44 81 GLY A C 1
ATOM 601 O O . GLY A 1 81 ? 11.031 20.297 -7.336 1 95.44 81 GLY A O 1
ATOM 602 N N . ASP A 1 82 ? 11.086 19.141 -9.195 1 97.56 82 ASP A N 1
ATOM 603 C CA . ASP A 1 82 ? 10.672 20.297 -9.984 1 97.56 82 ASP A CA 1
ATOM 604 C C . ASP A 1 82 ? 9.328 20.844 -9.508 1 97.56 82 ASP A C 1
ATOM 606 O O . ASP A 1 82 ? 9.07 22.047 -9.586 1 97.56 82 ASP A O 1
ATOM 610 N N . ASN A 1 83 ? 8.508 19.906 -9.047 1 98.56 83 ASN A N 1
ATOM 611 C CA . ASN A 1 83 ? 7.176 20.312 -8.625 1 98.56 83 ASN A CA 1
ATOM 612 C C . ASN A 1 83 ? 7.043 20.312 -7.102 1 98.56 83 ASN A C 1
ATOM 614 O O . ASN A 1 83 ? 5.938 20.188 -6.57 1 98.56 83 ASN A O 1
ATOM 618 N N . VAL A 1 84 ? 8.203 20.375 -6.422 1 98.88 84 VAL A N 1
ATOM 619 C CA . VAL A 1 84 ? 8.18 20.344 -4.965 1 98.88 84 VAL A CA 1
ATOM 620 C C . VAL A 1 84 ? 8.664 21.688 -4.406 1 98.88 84 VAL A C 1
ATOM 622 O O . VAL A 1 84 ? 9.68 22.219 -4.852 1 98.88 84 VAL A O 1
ATOM 625 N N . THR A 1 85 ? 7.941 22.25 -3.547 1 98.88 85 THR A N 1
ATOM 626 C CA . THR A 1 85 ? 8.375 23.406 -2.764 1 98.88 85 THR A CA 1
ATOM 627 C C . THR A 1 85 ? 8.688 22.984 -1.329 1 98.88 85 THR A C 1
ATOM 629 O O . THR A 1 85 ? 7.812 22.531 -0.601 1 98.88 85 THR A O 1
ATOM 632 N N . LEU A 1 86 ? 9.914 23.125 -0.988 1 98.75 86 LEU A N 1
ATOM 633 C CA . LEU A 1 86 ? 10.359 22.859 0.374 1 98.75 86 LEU A CA 1
ATOM 634 C C . LEU A 1 86 ? 10.18 24.078 1.263 1 98.75 86 LEU A C 1
ATOM 636 O O . LEU A 1 86 ? 10.602 25.188 0.897 1 98.75 86 LEU A O 1
ATOM 640 N N . MET A 1 87 ? 9.562 23.859 2.393 1 98.62 87 MET A N 1
ATOM 641 C CA . MET A 1 87 ? 9.266 24.969 3.295 1 98.62 87 MET A CA 1
ATOM 642 C C . MET A 1 87 ? 9.797 24.688 4.699 1 98.62 87 MET A C 1
ATOM 644 O O . MET A 1 87 ? 9.266 23.828 5.402 1 98.62 87 MET A O 1
ATOM 648 N N . GLU A 1 88 ? 10.82 25.453 5.039 1 98.06 88 GLU A N 1
ATOM 649 C CA . GLU A 1 88 ? 11.344 25.359 6.398 1 98.06 88 GLU A CA 1
ATOM 650 C C . GLU A 1 88 ? 10.562 26.266 7.348 1 98.06 88 GLU A C 1
ATOM 652 O O . GLU A 1 88 ? 10.414 27.469 7.094 1 98.06 88 GLU A O 1
ATOM 657 N N . GLY A 1 89 ? 10.062 25.656 8.43 1 95.62 89 GLY A N 1
ATOM 658 C CA . GLY A 1 89 ? 9.367 26.484 9.406 1 95.62 89 GLY A CA 1
ATOM 659 C C . GLY A 1 89 ? 8.258 25.75 10.133 1 95.62 89 GLY A C 1
ATOM 660 O O . GLY A 1 89 ? 8.133 24.531 10.008 1 95.62 89 GLY A O 1
ATOM 661 N N . ASP A 1 90 ? 7.512 26.516 10.875 1 96.06 90 ASP A N 1
ATOM 662 C CA . ASP A 1 90 ? 6.375 25.984 11.617 1 96.06 90 ASP A CA 1
ATOM 663 C C . ASP A 1 90 ? 5.215 25.656 10.68 1 96.06 90 ASP A C 1
ATOM 665 O O . ASP A 1 90 ? 4.859 26.453 9.812 1 96.06 90 ASP A O 1
ATOM 669 N N . ALA A 1 91 ? 4.645 24.5 10.875 1 97.31 91 ALA A N 1
ATOM 670 C CA . ALA A 1 91 ? 3.627 24 9.953 1 97.31 91 ALA A CA 1
ATOM 671 C C . ALA A 1 91 ? 2.438 24.953 9.867 1 97.31 91 ALA A C 1
ATOM 673 O O . ALA A 1 91 ? 1.99 25.297 8.773 1 97.31 91 ALA A O 1
ATOM 674 N N . PRO A 1 92 ? 1.911 25.5 11.016 1 97.62 92 PRO A N 1
ATOM 675 C CA . PRO A 1 92 ? 0.76 26.391 10.914 1 97.62 92 PRO A CA 1
ATOM 676 C C . PRO A 1 92 ? 1.05 27.625 10.062 1 97.62 92 PRO A C 1
ATOM 678 O O . PRO A 1 92 ? 0.236 28 9.211 1 97.62 92 PRO A O 1
ATOM 681 N N . GLU A 1 93 ? 2.24 28.188 10.234 1 97.06 93 GLU A N 1
ATOM 682 C CA . GLU A 1 93 ? 2.596 29.375 9.469 1 97.06 93 GLU A CA 1
ATOM 683 C C . GLU A 1 93 ? 2.781 29.047 7.988 1 97.06 93 GLU A C 1
ATOM 685 O O . GLU A 1 93 ? 2.283 29.75 7.117 1 97.06 93 GLU A O 1
ATOM 690 N N . ALA A 1 94 ? 3.463 28 7.719 1 98 94 ALA A N 1
ATOM 691 C CA . ALA A 1 94 ? 3.74 27.594 6.344 1 98 94 ALA A CA 1
ATOM 692 C C . ALA A 1 94 ? 2.451 27.25 5.602 1 98 94 ALA A C 1
ATOM 694 O O . ALA A 1 94 ? 2.287 27.609 4.434 1 98 94 ALA A O 1
ATOM 695 N N . LEU A 1 95 ? 1.549 26.531 6.246 1 98.5 95 LEU A N 1
ATOM 696 C CA . LEU A 1 95 ? 0.295 26.078 5.648 1 98.5 95 LEU A CA 1
ATOM 697 C C . LEU A 1 95 ? -0.546 27.266 5.199 1 98.5 95 LEU A C 1
ATOM 699 O O . LEU A 1 95 ? -1.266 27.188 4.203 1 98.5 95 LEU A O 1
ATOM 703 N N . CYS A 1 96 ? -0.426 28.391 5.91 1 97.88 96 CYS A N 1
ATOM 704 C CA . CYS A 1 96 ? -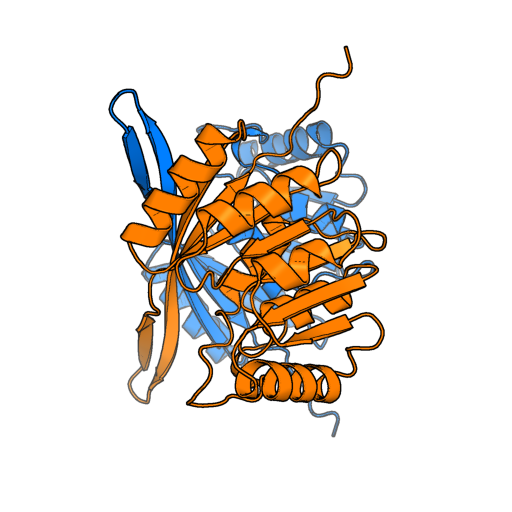1.201 29.578 5.578 1 97.88 96 CYS A CA 1
ATOM 705 C C . CYS A 1 96 ? -0.727 30.188 4.262 1 97.88 96 CYS A C 1
ATOM 707 O O . CYS A 1 96 ? -1.447 30.969 3.641 1 97.88 96 CYS A O 1
ATOM 709 N N . LYS A 1 97 ? 0.443 29.797 3.791 1 98.12 97 LYS A N 1
ATOM 710 C CA . LYS A 1 97 ? 1.062 30.438 2.633 1 98.12 97 LYS A CA 1
ATOM 711 C C . LYS A 1 97 ? 0.917 29.562 1.385 1 98.12 97 LYS A C 1
ATOM 713 O O . LYS A 1 97 ? 1.432 29.906 0.32 1 98.12 97 LYS A O 1
ATOM 718 N N . ILE A 1 98 ? 0.267 28.391 1.472 1 98.38 98 ILE A N 1
ATOM 719 C CA . ILE A 1 98 ? 0.134 27.516 0.315 1 98.38 98 ILE A CA 1
ATOM 720 C C . ILE A 1 98 ? -1.3 27.562 -0.21 1 98.38 98 ILE A C 1
ATOM 722 O O . ILE A 1 98 ? -2.209 28.016 0.494 1 98.38 98 ILE A O 1
ATOM 726 N N . PRO A 1 99 ? -1.522 27.203 -1.438 1 98.5 99 PRO A N 1
ATOM 727 C CA . PRO A 1 99 ? -2.881 27.188 -1.985 1 98.5 99 PRO A CA 1
ATOM 728 C C . PRO A 1 99 ? -3.732 26.062 -1.39 1 98.5 99 PRO A C 1
ATOM 730 O O . PRO A 1 99 ? -3.279 25.344 -0.493 1 98.5 99 PRO A O 1
ATOM 733 N N . ASP A 1 100 ? -4.984 26 -1.916 1 98.56 100 ASP A N 1
ATOM 734 C CA . ASP A 1 100 ? -5.855 24.906 -1.529 1 98.56 100 ASP A CA 1
ATOM 735 C C . ASP A 1 100 ? -5.273 23.562 -1.975 1 98.56 100 ASP A C 1
ATOM 737 O O . ASP A 1 100 ? -4.559 23.484 -2.977 1 98.56 100 ASP A O 1
ATOM 741 N N . ILE A 1 101 ? -5.645 22.547 -1.24 1 98.5 101 ILE A N 1
ATOM 742 C CA . ILE A 1 101 ? -4.961 21.281 -1.459 1 98.5 101 ILE A CA 1
ATOM 743 C C . ILE A 1 101 ? -5.988 20.172 -1.66 1 98.5 101 ILE A C 1
ATOM 745 O O . ILE A 1 101 ? -7.141 20.297 -1.238 1 98.5 101 ILE A O 1
ATOM 749 N N . ASP A 1 102 ? -5.539 19.094 -2.299 1 98.38 102 ASP A N 1
ATOM 750 C CA . ASP A 1 102 ? -6.336 17.891 -2.518 1 98.38 102 ASP A CA 1
ATOM 751 C C . ASP A 1 102 ? -5.957 16.797 -1.531 1 98.38 102 ASP A C 1
ATOM 753 O O . ASP A 1 102 ? -6.77 15.922 -1.219 1 98.38 102 ASP A O 1
ATOM 757 N N . ILE A 1 103 ? -4.688 16.844 -1.084 1 98.69 103 ILE A N 1
ATOM 758 C CA . ILE A 1 103 ? -4.152 15.781 -0.228 1 98.69 103 ILE A CA 1
ATOM 759 C C . ILE A 1 103 ? -3.291 16.406 0.872 1 98.69 103 ILE A C 1
ATOM 761 O O . ILE A 1 103 ? -2.434 17.25 0.599 1 98.69 103 ILE A O 1
ATOM 765 N N . ALA A 1 104 ? -3.545 16.016 2.082 1 98.88 104 ALA A N 1
ATOM 766 C CA . ALA A 1 104 ? -2.68 16.375 3.201 1 98.88 104 ALA A CA 1
ATOM 767 C C . ALA A 1 104 ? -2.182 15.141 3.936 1 98.88 104 ALA A C 1
ATOM 769 O O . ALA A 1 104 ? -2.98 14.312 4.379 1 98.88 104 ALA A O 1
ATOM 770 N N . VAL A 1 105 ? -0.907 15.016 3.998 1 98.88 105 VAL A N 1
ATOM 771 C CA . VAL A 1 105 ? -0.286 14 4.844 1 98.88 105 VAL A CA 1
ATOM 772 C C . VAL A 1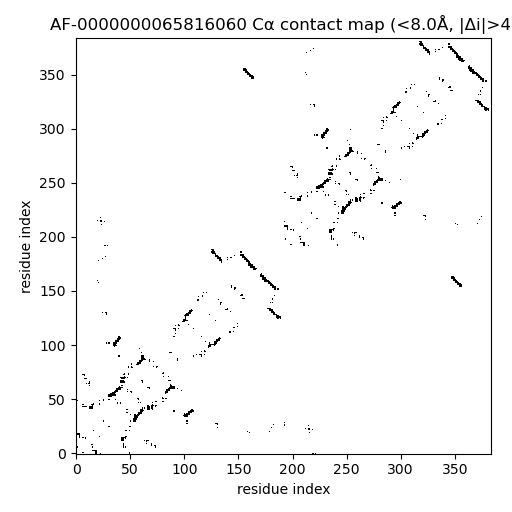 105 ? 0.441 14.664 6.004 1 98.88 105 VAL A C 1
ATOM 774 O O . VAL A 1 105 ? 1.24 15.586 5.801 1 98.88 105 VAL A O 1
ATOM 777 N N . VAL A 1 106 ? 0.168 14.211 7.238 1 98.75 106 VAL A N 1
ATOM 778 C CA . VAL A 1 106 ? 0.767 14.797 8.438 1 98.75 106 VAL A CA 1
ATOM 779 C C . VAL A 1 106 ? 1.532 13.727 9.211 1 98.75 106 VAL A C 1
ATOM 781 O O . VAL A 1 106 ? 0.928 12.859 9.852 1 98.75 106 VAL A O 1
ATOM 784 N N . GLY A 1 107 ? 2.832 13.82 9.172 1 96.5 107 GLY A N 1
ATOM 785 C CA . GLY A 1 107 ? 3.672 12.859 9.867 1 96.5 107 GLY A CA 1
ATOM 786 C C . GLY A 1 107 ? 4.316 13.43 11.117 1 96.5 107 GLY A C 1
ATOM 787 O O . GLY A 1 107 ? 4.773 12.68 11.984 1 96.5 107 GLY A O 1
ATOM 788 N N . GLY A 1 108 ? 4.391 14.703 11.172 1 91.19 108 GLY A N 1
ATOM 789 C CA . GLY A 1 108 ? 4.93 15.445 12.305 1 91.19 108 GLY A CA 1
ATOM 790 C C . GLY A 1 108 ? 4.172 16.734 12.594 1 91.19 108 GLY A C 1
ATOM 791 O O . GLY A 1 108 ? 3.9 17.516 11.68 1 91.19 108 GLY A O 1
ATOM 792 N N . SER A 1 109 ? 3.865 16.891 13.906 1 87 109 SER A N 1
ATOM 793 C CA . SER A 1 109 ? 3.045 18.047 14.227 1 87 109 SER A CA 1
ATOM 794 C C . SER A 1 109 ? 3.748 18.969 15.227 1 87 109 SER A C 1
ATOM 796 O O . SER A 1 109 ? 3.342 20.109 15.422 1 87 109 SER A O 1
ATOM 798 N N . GLY A 1 110 ? 4.801 18.453 15.836 1 88.69 110 GLY A N 1
ATOM 799 C CA . GLY A 1 110 ? 5.5 19.25 16.828 1 88.69 110 GLY A CA 1
ATOM 800 C C . GLY A 1 110 ? 4.602 19.734 17.953 1 88.69 110 GLY A C 1
ATOM 801 O O . GLY A 1 110 ? 4.777 20.828 18.469 1 88.69 110 GLY A O 1
ATOM 802 N N . GLY A 1 111 ? 3.545 19.031 18.203 1 90.31 111 GLY A N 1
ATOM 803 C CA . GLY A 1 111 ? 2.633 19.359 19.281 1 90.31 111 GLY A CA 1
ATOM 804 C C . GLY A 1 111 ? 1.52 20.297 18.844 1 90.31 111 GLY A C 1
ATOM 805 O O . GLY A 1 111 ? 0.703 20.719 19.672 1 90.31 111 GLY A O 1
ATOM 806 N N . GLU A 1 112 ? 1.396 20.609 17.594 1 95.62 112 GLU A N 1
ATOM 807 C CA . GLU A 1 112 ? 0.405 21.562 17.094 1 95.62 112 GLU A CA 1
ATOM 808 C C . GLU A 1 112 ? -0.58 20.875 16.141 1 95.62 112 GLU A C 1
ATOM 810 O O . GLU A 1 112 ? -1.013 21.484 15.156 1 95.62 112 GLU A O 1
ATOM 815 N N . LEU A 1 113 ? -0.884 19.641 16.422 1 97.62 113 LEU A N 1
ATOM 816 C CA . LEU A 1 113 ? -1.68 18.828 15.508 1 97.62 113 LEU A CA 1
ATOM 817 C C . LEU A 1 113 ? -3.061 19.438 15.305 1 97.62 113 LEU A C 1
ATOM 819 O O . LEU A 1 113 ? -3.543 19.531 14.172 1 97.62 113 LEU A O 1
ATOM 823 N N . GLN A 1 114 ? -3.682 19.922 16.359 1 97.44 114 GLN A N 1
ATOM 824 C CA . GLN A 1 114 ? -5.027 20.469 16.25 1 97.44 114 GLN A CA 1
ATOM 825 C C . GLN A 1 114 ? -5.055 21.688 15.344 1 97.44 114 GLN A C 1
ATOM 827 O O . GLN A 1 114 ? -5.906 21.797 14.453 1 97.44 114 GLN A O 1
ATOM 832 N N . GLU A 1 115 ? -4.121 22.609 15.578 1 98.06 115 GLU A N 1
ATOM 833 C CA . GLU A 1 115 ? -4.047 23.812 14.758 1 98.06 115 GLU A CA 1
ATOM 834 C C . GLU A 1 115 ? -3.738 23.453 13.305 1 98.06 115 GLU A C 1
ATOM 836 O O . GLU A 1 115 ? -4.34 24.016 12.383 1 98.06 115 GLU A O 1
ATOM 841 N N . ILE A 1 116 ? -2.863 22.562 13.109 1 98.56 116 ILE A N 1
ATOM 842 C CA . ILE A 1 116 ? -2.473 22.109 11.773 1 98.56 116 ILE A CA 1
ATOM 843 C C . ILE A 1 116 ? -3.691 21.547 11.039 1 98.56 116 ILE A C 1
ATOM 845 O O . ILE A 1 116 ? -3.969 21.938 9.906 1 98.56 116 ILE A O 1
ATOM 849 N N . LEU A 1 117 ? -4.461 20.672 11.695 1 98.62 117 LEU A N 1
ATOM 850 C CA . LEU A 1 117 ? -5.605 20.031 11.055 1 98.62 117 LEU A CA 1
ATOM 851 C C . LEU A 1 117 ? -6.715 21.047 10.789 1 98.62 117 LEU A C 1
ATOM 853 O O . LEU A 1 117 ? -7.438 20.922 9.797 1 98.62 117 LEU A O 1
ATOM 857 N N . ARG A 1 118 ? -6.863 22.062 11.633 1 98.12 118 ARG A N 1
ATOM 858 C CA . ARG A 1 118 ? -7.844 23.109 11.391 1 98.12 118 ARG A CA 1
ATOM 859 C C . ARG A 1 118 ? -7.516 23.891 10.125 1 98.12 118 ARG A C 1
ATOM 861 O O . ARG A 1 118 ? -8.391 24.109 9.281 1 98.12 118 ARG A O 1
ATOM 868 N N . ILE A 1 119 ? -6.262 24.281 10.016 1 98.5 119 ILE A N 1
ATOM 869 C CA . ILE A 1 119 ? -5.84 25.031 8.844 1 98.5 119 ILE A CA 1
ATOM 870 C C . ILE A 1 119 ? -6 24.172 7.59 1 98.5 119 ILE A C 1
ATOM 872 O O . ILE A 1 119 ? -6.469 24.641 6.555 1 98.5 119 ILE A O 1
ATOM 876 N N . ILE A 1 120 ? -5.621 22.891 7.688 1 98.38 120 ILE A N 1
ATOM 877 C CA . ILE A 1 120 ? -5.738 21.969 6.562 1 98.38 120 ILE A CA 1
ATOM 878 C C . ILE A 1 120 ? -7.203 21.844 6.141 1 98.38 120 ILE A C 1
ATOM 880 O O . ILE A 1 120 ? -7.516 21.859 4.949 1 98.38 120 ILE A O 1
ATOM 884 N N . LYS A 1 121 ? -8.086 21.734 7.105 1 97.75 121 LYS A N 1
ATOM 885 C CA . LYS A 1 121 ? -9.508 21.672 6.793 1 97.75 121 LYS A CA 1
ATOM 886 C C . LYS A 1 121 ? -9.953 22.875 5.973 1 97.75 121 LYS A C 1
ATOM 888 O O . LYS A 1 121 ? -10.656 22.719 4.973 1 97.75 121 LYS A O 1
ATOM 893 N N . ASP A 1 122 ? -9.492 24.047 6.363 1 97.31 122 ASP A N 1
ATOM 894 C CA . ASP A 1 122 ? -9.883 25.281 5.695 1 97.31 122 ASP A CA 1
ATOM 895 C C . ASP A 1 122 ? -9.344 25.328 4.266 1 97.31 122 ASP A C 1
ATOM 897 O O . ASP A 1 122 ? -9.953 25.953 3.389 1 97.31 122 ASP A O 1
ATOM 901 N N . LYS A 1 123 ? -8.289 24.641 4.02 1 97.69 123 LYS A N 1
ATOM 902 C CA . LYS A 1 123 ? -7.625 24.703 2.719 1 97.69 123 LYS A CA 1
ATOM 903 C C . LYS A 1 123 ? -7.977 23.484 1.864 1 97.69 123 LYS A C 1
ATOM 905 O O . LYS A 1 123 ? -7.613 23.422 0.688 1 97.69 123 LYS A O 1
ATOM 910 N N . LEU A 1 124 ? -8.617 22.531 2.404 1 97.69 124 LEU A N 1
ATOM 911 C CA . LEU A 1 124 ? -8.883 21.266 1.73 1 97.69 124 LEU A CA 1
ATOM 912 C C . LEU A 1 124 ? -9.992 21.422 0.695 1 97.69 124 LEU A C 1
ATOM 914 O O . LEU A 1 124 ? -11.078 21.906 1.012 1 97.69 124 LEU A O 1
ATOM 918 N N . LYS A 1 125 ? -9.742 21.062 -0.501 1 97.12 125 LYS A N 1
ATOM 919 C CA . LYS A 1 125 ? -10.742 21.094 -1.562 1 97.12 125 LYS A CA 1
ATOM 920 C C . LYS A 1 125 ? -11.789 20 -1.347 1 97.12 125 LYS A C 1
ATOM 922 O O . LYS A 1 125 ? -11.539 19.016 -0.639 1 97.12 125 LYS A O 1
ATOM 927 N N . PRO A 1 126 ? -13 20.203 -1.969 1 94.5 126 PRO A N 1
ATOM 928 C CA . PRO A 1 126 ? -13.984 19.125 -1.901 1 94.5 126 PRO A CA 1
ATOM 929 C C . PRO A 1 126 ? -13.422 17.797 -2.383 1 94.5 126 PRO A C 1
ATOM 931 O O . PRO A 1 126 ? -12.773 17.734 -3.43 1 94.5 126 PRO A O 1
ATOM 934 N N . GLY A 1 127 ? -13.641 16.812 -1.556 1 93.56 127 GLY A N 1
ATOM 935 C CA . GLY A 1 127 ? -13.156 15.492 -1.915 1 93.56 127 GLY A CA 1
ATOM 936 C C . GLY A 1 127 ? -11.719 15.258 -1.503 1 93.56 127 GLY A C 1
ATOM 937 O O . GLY A 1 127 ? -11.156 14.188 -1.771 1 93.56 127 GLY A O 1
ATOM 938 N N . GLY A 1 128 ? -11.133 16.297 -0.899 1 96.62 128 GLY A N 1
ATOM 939 C CA . GLY A 1 128 ? -9.758 16.156 -0.434 1 96.62 128 GLY A CA 1
ATOM 940 C C . GLY A 1 128 ? -9.602 15.125 0.658 1 96.62 128 GLY A C 1
ATOM 941 O O . GLY A 1 128 ? -10.586 14.719 1.283 1 96.62 128 GLY A O 1
ATOM 942 N N . ARG A 1 129 ? -8.383 14.641 0.862 1 96.75 129 ARG A N 1
ATOM 943 C CA . ARG A 1 129 ? -8.078 13.578 1.813 1 96.75 129 ARG A CA 1
ATOM 944 C C . ARG A 1 129 ? -7.008 14.023 2.805 1 96.75 129 ARG A C 1
ATOM 946 O O . ARG A 1 129 ? -6.062 14.719 2.436 1 96.75 129 ARG A O 1
ATOM 953 N N . ILE A 1 130 ? -7.246 13.625 4.031 1 98.62 130 ILE A N 1
ATOM 954 C CA . ILE A 1 130 ? -6.266 13.852 5.086 1 98.62 130 ILE A CA 1
ATOM 955 C C . ILE A 1 130 ? -5.789 12.508 5.645 1 98.62 130 ILE A C 1
ATOM 957 O O . ILE A 1 130 ? -6.602 11.641 5.969 1 98.62 130 ILE A O 1
ATOM 961 N N . ILE A 1 131 ? -4.508 12.312 5.703 1 98.81 131 ILE A N 1
ATOM 962 C CA . ILE A 1 131 ? -3.902 11.141 6.32 1 98.81 131 ILE A CA 1
ATOM 963 C C . ILE A 1 131 ? -2.891 11.578 7.375 1 98.81 131 ILE A C 1
ATOM 965 O O . ILE A 1 131 ? -1.943 12.305 7.074 1 98.81 131 ILE A O 1
ATOM 969 N N . VAL A 1 132 ? -3.066 11.156 8.594 1 98.75 132 VAL A N 1
ATOM 970 C CA . VAL A 1 132 ? -2.133 11.391 9.688 1 98.75 132 VAL A CA 1
ATOM 971 C C . VAL A 1 132 ? -1.414 10.094 10.047 1 98.75 132 VAL A C 1
ATOM 973 O O . VAL A 1 132 ? -2.051 9.055 10.227 1 98.75 132 VAL A O 1
ATOM 976 N N . THR A 1 133 ? -0.14 10.109 10.031 1 98.25 133 THR A N 1
ATOM 977 C CA . THR A 1 133 ? 0.637 8.961 10.492 1 98.25 133 THR A CA 1
ATOM 978 C C . THR A 1 133 ? 1.088 9.164 11.938 1 98.25 133 THR A C 1
ATOM 980 O O . THR A 1 133 ? 1.464 10.266 12.328 1 98.25 133 THR A O 1
ATOM 983 N N . ALA A 1 134 ? 1.012 8.094 12.766 1 97.12 134 ALA A N 1
ATOM 984 C CA . ALA A 1 134 ? 1.323 8.25 14.188 1 97.12 134 ALA A CA 1
ATOM 985 C C . ALA A 1 134 ? 1.926 6.965 14.758 1 97.12 134 ALA A C 1
ATOM 987 O O . ALA A 1 134 ? 1.479 5.863 14.43 1 97.12 134 ALA A O 1
ATOM 988 N N . ILE A 1 135 ? 2.889 7.164 15.531 1 95.12 135 ILE A N 1
ATOM 989 C CA . ILE A 1 135 ? 3.445 6.078 16.328 1 95.12 135 ILE A CA 1
ATOM 990 C C . ILE A 1 135 ? 3.008 6.23 17.781 1 95.12 135 ILE A C 1
ATOM 992 O O . ILE A 1 135 ? 2.635 5.25 18.422 1 95.12 135 ILE A O 1
ATOM 996 N N . LEU A 1 136 ? 2.916 7.477 18.297 1 94.06 136 LEU A N 1
ATOM 997 C CA . LEU A 1 136 ? 2.533 7.742 19.688 1 94.06 136 LEU A CA 1
ATOM 998 C C . LEU A 1 136 ? 1.041 7.5 19.891 1 94.06 136 LEU A C 1
ATOM 1000 O O . LEU A 1 136 ? 0.219 7.941 19.078 1 94.06 136 LEU A O 1
ATOM 1004 N N . LEU A 1 137 ? 0.814 6.891 21.031 1 94.44 137 LEU A N 1
ATOM 1005 C CA . LEU A 1 137 ? -0.575 6.66 21.406 1 94.44 137 LEU A CA 1
ATOM 1006 C C . LEU A 1 137 ? -1.344 7.973 21.484 1 94.44 137 LEU A C 1
ATOM 1008 O O . LEU A 1 137 ? -2.469 8.07 20.984 1 94.44 137 LEU A O 1
ATOM 1012 N N . GLU A 1 138 ? -0.769 8.93 22.078 1 94.62 138 GLU A N 1
ATOM 1013 C CA . GLU A 1 138 ? -1.363 10.25 22.266 1 94.62 138 GLU A CA 1
ATOM 1014 C C . GLU A 1 138 ? -1.697 10.898 20.922 1 94.62 138 GLU A C 1
ATOM 1016 O O . GLU A 1 138 ? -2.762 11.5 20.766 1 94.62 138 GLU A O 1
ATOM 1021 N N . THR A 1 139 ? -0.795 10.758 19.922 1 95.94 139 THR A N 1
ATOM 1022 C CA . THR A 1 139 ? -1.022 11.344 18.609 1 95.94 139 THR A CA 1
ATOM 1023 C C . THR A 1 139 ? -2.193 10.656 17.906 1 95.94 139 THR A C 1
ATOM 1025 O O . THR A 1 139 ? -3.004 11.32 17.25 1 95.94 139 THR A O 1
ATOM 1028 N N . LYS A 1 140 ? -2.271 9.328 18.047 1 96.38 140 LYS A N 1
ATOM 1029 C CA . LYS A 1 140 ? -3.393 8.586 17.484 1 96.38 140 LYS A CA 1
ATOM 1030 C C . LYS A 1 140 ? -4.727 9.133 17.984 1 96.38 140 LYS A C 1
ATOM 1032 O O . LYS A 1 140 ? -5.613 9.445 17.188 1 96.38 140 LYS A O 1
ATOM 1037 N N . PHE A 1 141 ? -4.762 9.242 19.281 1 95.94 141 PHE A N 1
ATOM 1038 C CA . PHE A 1 141 ? -5.992 9.695 19.906 1 95.94 141 PHE A CA 1
ATOM 1039 C C . PHE A 1 141 ? -6.312 11.133 19.5 1 95.94 141 PHE A C 1
ATOM 1041 O O . PHE A 1 141 ? -7.445 11.438 19.125 1 95.94 141 PHE A O 1
ATOM 1048 N N . GLU A 1 142 ? -5.348 11.992 19.547 1 97.25 142 GLU A N 1
ATOM 1049 C CA . GLU A 1 142 ? -5.543 13.398 19.219 1 97.25 142 GLU A CA 1
ATOM 1050 C C . GLU A 1 142 ? -6.016 13.57 17.781 1 97.25 142 GLU A C 1
ATOM 1052 O O . GLU A 1 142 ? -6.926 14.359 17.5 1 97.25 142 GLU A O 1
ATOM 1057 N N . ALA A 1 143 ? -5.414 12.859 16.875 1 98.19 143 ALA A N 1
ATOM 1058 C CA . ALA A 1 143 ? -5.777 12.945 15.461 1 98.19 143 ALA A CA 1
ATOM 1059 C C . ALA A 1 143 ? -7.223 12.508 15.234 1 98.19 143 ALA A C 1
ATOM 1061 O O . ALA A 1 143 ? -7.98 13.188 14.539 1 98.19 143 ALA A O 1
ATOM 1062 N N . MET A 1 144 ? -7.57 11.367 15.844 1 97.25 144 MET A N 1
ATOM 1063 C CA . MET A 1 144 ? -8.93 10.859 15.703 1 97.25 144 MET A CA 1
ATOM 1064 C C . MET A 1 144 ? -9.945 11.875 16.234 1 97.25 144 MET A C 1
ATOM 1066 O O . MET A 1 144 ? -10.914 12.195 15.547 1 97.25 144 MET A O 1
ATOM 1070 N N . GLU A 1 145 ? -9.664 12.375 17.375 1 96.44 145 GLU A N 1
ATOM 1071 C CA . GLU A 1 145 ? -10.57 13.32 18.016 1 96.44 145 GLU A CA 1
ATOM 1072 C C . GLU A 1 145 ? -10.68 14.609 17.203 1 96.44 145 GLU A C 1
ATOM 1074 O O . GLU A 1 145 ? -11.781 15.094 16.953 1 96.44 145 GLU A O 1
ATOM 1079 N N . CYS A 1 146 ? -9.578 15.148 16.812 1 97.69 146 CYS A N 1
ATOM 1080 C CA . CYS A 1 146 ? -9.555 16.422 16.094 1 97.69 146 CYS A CA 1
ATOM 1081 C C . CYS A 1 146 ? -10.305 16.297 14.773 1 97.69 146 CYS A C 1
ATOM 1083 O O . CYS A 1 146 ? -11.141 17.156 14.453 1 97.69 146 CYS A O 1
ATOM 1085 N N . LEU A 1 147 ? -10.039 15.266 14.039 1 97.69 147 LEU A N 1
ATOM 1086 C CA . LEU A 1 147 ? -10.688 15.109 12.742 1 97.69 147 LEU A CA 1
ATOM 1087 C C . LEU A 1 147 ? -12.195 14.914 12.914 1 97.69 147 LEU A C 1
ATOM 1089 O O . LEU A 1 147 ? -12.984 15.461 12.141 1 97.69 147 LEU A O 1
ATOM 1093 N N . ARG A 1 148 ? -12.578 14.141 13.914 1 95.5 148 ARG A N 1
ATOM 1094 C CA . ARG A 1 148 ? -14 13.969 14.188 1 95.5 148 ARG A CA 1
ATOM 1095 C C . ARG A 1 148 ? -14.664 15.297 14.547 1 95.5 148 ARG A C 1
ATOM 1097 O O . ARG A 1 148 ? -15.734 15.617 14.039 1 95.5 148 ARG A O 1
ATOM 1104 N N . ASP A 1 149 ? -14 16.047 15.359 1 96.25 149 ASP A N 1
ATOM 1105 C CA . ASP A 1 149 ? -14.523 17.344 15.789 1 96.25 149 ASP A CA 1
ATOM 1106 C C . ASP A 1 149 ? -14.656 18.297 14.602 1 96.25 149 ASP A C 1
ATOM 1108 O O . ASP A 1 149 ? -15.539 19.156 14.594 1 96.25 149 ASP A O 1
ATOM 1112 N N . LEU A 1 150 ? -13.812 18.156 13.648 1 96.81 150 LEU A N 1
ATOM 1113 C CA . LEU A 1 150 ? -13.844 19.016 12.461 1 96.81 150 LEU A CA 1
ATOM 1114 C C . LEU A 1 150 ? -14.898 18.531 11.477 1 96.81 150 LEU A C 1
ATOM 1116 O O . LEU A 1 150 ? -15.078 19.125 10.414 1 96.81 150 LEU A O 1
ATOM 1120 N N . GLY A 1 151 ? -15.531 17.375 11.75 1 94.62 151 GLY A N 1
ATOM 1121 C CA . GLY A 1 151 ? -16.688 16.938 10.984 1 94.62 151 GLY A CA 1
ATOM 1122 C C . GLY A 1 151 ? -16.344 15.867 9.953 1 94.62 151 GLY A C 1
ATOM 1123 O O . GLY A 1 151 ? -17.172 15.562 9.086 1 94.62 151 GLY A O 1
ATOM 1124 N N . PHE A 1 152 ? -15.188 15.266 10.039 1 95.81 152 PHE A N 1
ATOM 1125 C CA . PHE A 1 152 ? -14.805 14.25 9.062 1 95.81 152 PHE A CA 1
ATOM 1126 C C . PHE A 1 152 ? -15.234 12.867 9.516 1 95.81 152 PHE A C 1
ATOM 1128 O O . PHE A 1 152 ? -15.32 12.602 10.719 1 95.81 152 PHE A O 1
ATOM 1135 N N . ASP A 1 153 ? -15.594 11.992 8.531 1 93.81 153 ASP A N 1
ATOM 1136 C CA . ASP A 1 153 ? -15.57 10.555 8.789 1 93.81 153 ASP A CA 1
ATOM 1137 C C . ASP A 1 153 ? -14.133 10.047 8.93 1 93.81 153 ASP A C 1
ATOM 1139 O O . ASP A 1 153 ? -13.312 10.242 8.039 1 93.81 153 ASP A O 1
ATOM 1143 N N . VAL A 1 154 ? -13.875 9.453 10.109 1 95.88 154 VAL A N 1
ATOM 1144 C CA . VAL A 1 154 ? -12.477 9.156 10.422 1 95.88 154 VAL A CA 1
ATOM 1145 C C . VAL A 1 154 ? -12.289 7.641 10.531 1 95.88 154 VAL A C 1
ATOM 1147 O O . VAL A 1 154 ? -13.109 6.945 11.125 1 95.88 154 VAL A O 1
ATOM 1150 N N . ASN A 1 155 ? -11.234 7.137 9.93 1 96.81 155 ASN A N 1
ATOM 1151 C CA . ASN A 1 155 ? -10.797 5.75 10.016 1 96.81 155 ASN A CA 1
ATOM 1152 C C . ASN A 1 155 ? -9.391 5.641 10.602 1 96.81 155 ASN A C 1
ATOM 1154 O O . ASN A 1 155 ? -8.617 6.598 10.547 1 96.81 155 ASN A O 1
ATOM 1158 N N . ILE A 1 156 ? -9.125 4.477 11.219 1 97.81 156 ILE A N 1
ATOM 1159 C CA . ILE A 1 156 ? -7.766 4.227 11.688 1 97.81 156 ILE A CA 1
ATOM 1160 C C . ILE A 1 156 ? -7.352 2.801 11.32 1 97.81 156 ILE A C 1
ATOM 1162 O O . ILE A 1 156 ? -8.125 1.859 11.484 1 97.81 156 ILE A O 1
ATOM 1166 N N . THR A 1 157 ? -6.215 2.631 10.766 1 98.19 157 THR A N 1
ATOM 1167 C CA . THR A 1 157 ? -5.555 1.363 10.484 1 98.19 157 THR A CA 1
ATOM 1168 C C . THR A 1 157 ? -4.156 1.337 11.094 1 98.19 157 THR A C 1
ATOM 1170 O O . THR A 1 157 ? -3.379 2.279 10.922 1 98.19 157 THR A O 1
ATOM 1173 N N . GLU A 1 158 ? -3.904 0.327 11.828 1 98.06 158 GLU A N 1
ATOM 1174 C CA . GLU A 1 158 ? -2.566 0.157 12.383 1 98.06 158 GLU A CA 1
ATOM 1175 C C . GLU A 1 158 ? -1.812 -0.962 11.672 1 98.06 158 GLU A C 1
ATOM 1177 O O . GLU A 1 158 ? -2.355 -2.049 11.461 1 98.06 158 GLU A O 1
ATOM 1182 N N . LEU A 1 159 ? -0.601 -0.661 11.281 1 97.88 159 LEU A N 1
ATOM 1183 C CA . LEU A 1 159 ? 0.269 -1.606 10.594 1 97.88 159 LEU A CA 1
ATOM 1184 C C . LEU A 1 159 ? 1.409 -2.057 11.5 1 97.88 159 LEU A C 1
ATOM 1186 O O . LEU A 1 159 ? 2.143 -1.228 12.039 1 97.88 159 LEU A O 1
ATOM 1190 N N . ASN A 1 160 ? 1.498 -3.332 11.711 1 97.06 160 ASN A N 1
ATOM 1191 C CA . ASN A 1 160 ? 2.705 -3.982 12.211 1 97.06 160 ASN A CA 1
ATOM 1192 C C . ASN A 1 160 ? 3.418 -4.762 11.109 1 97.06 160 ASN A C 1
ATOM 1194 O O . ASN A 1 160 ? 2.863 -5.715 10.562 1 97.06 160 ASN A O 1
ATOM 1198 N N . ILE A 1 161 ? 4.637 -4.324 10.805 1 97.25 161 ILE A N 1
ATOM 1199 C CA . ILE A 1 161 ? 5.375 -4.883 9.68 1 97.25 161 ILE A CA 1
ATOM 1200 C C . ILE A 1 161 ? 6.637 -5.574 10.18 1 97.25 161 ILE A C 1
ATOM 1202 O O . ILE A 1 161 ? 7.371 -5.027 11.008 1 97.25 161 ILE A O 1
ATOM 1206 N N . ALA A 1 162 ? 6.852 -6.789 9.75 1 97.56 162 ALA A N 1
ATOM 1207 C CA . ALA A 1 162 ? 8.125 -7.48 9.93 1 97.56 162 ALA A CA 1
ATOM 1208 C C . ALA A 1 162 ? 8.711 -7.91 8.586 1 97.56 162 ALA A C 1
ATOM 1210 O O . ALA A 1 162 ? 7.98 -8.375 7.707 1 97.56 162 ALA A O 1
ATOM 1211 N N . ARG A 1 163 ? 10.023 -7.699 8.375 1 96.81 163 ARG A N 1
ATOM 1212 C CA . ARG A 1 163 ? 10.727 -8.102 7.16 1 96.81 163 ARG A CA 1
ATOM 1213 C C . ARG A 1 163 ? 11.727 -9.211 7.453 1 96.81 163 ARG A C 1
ATOM 1215 O O . ARG A 1 163 ? 12.32 -9.25 8.539 1 96.81 163 ARG A O 1
ATOM 1222 N N . GLY A 1 164 ? 11.922 -10.047 6.465 1 95.94 164 GLY A N 1
ATOM 1223 C CA . GLY A 1 164 ? 12.898 -11.109 6.621 1 95.94 164 GLY A CA 1
ATOM 1224 C C . GLY A 1 164 ? 14.328 -10.641 6.391 1 95.94 164 GLY A C 1
ATOM 1225 O O . GLY A 1 164 ? 14.602 -9.898 5.445 1 95.94 164 GLY A O 1
ATOM 1226 N N . ARG A 1 165 ? 15.164 -11.016 7.258 1 93.69 165 ARG A N 1
ATOM 1227 C CA . ARG A 1 165 ? 16.609 -10.852 7.098 1 93.69 165 ARG A CA 1
ATOM 1228 C C . ARG A 1 165 ? 17.312 -12.195 6.984 1 93.69 165 ARG A C 1
ATOM 1230 O O . ARG A 1 165 ? 17.156 -13.055 7.859 1 93.69 165 ARG A O 1
ATOM 1237 N N . ALA A 1 166 ? 18 -12.391 5.867 1 91.12 166 ALA A N 1
ATOM 1238 C CA . ALA A 1 166 ? 18.688 -13.664 5.641 1 91.12 166 ALA A CA 1
ATOM 1239 C C . ALA A 1 166 ? 19.859 -13.828 6.602 1 91.12 166 ALA A C 1
ATOM 1241 O O . ALA A 1 166 ? 20.656 -12.906 6.785 1 91.12 166 ALA A O 1
ATOM 1242 N N . LEU A 1 167 ? 19.906 -14.977 7.309 1 91.69 167 LEU A N 1
ATOM 1243 C CA . LEU A 1 167 ? 21.047 -15.445 8.102 1 91.69 167 LEU A CA 1
ATOM 1244 C C . LEU A 1 167 ? 21.562 -16.766 7.578 1 91.69 167 LEU A C 1
ATOM 1246 O O . LEU A 1 167 ? 20.953 -17.391 6.715 1 91.69 167 LEU A O 1
ATOM 1250 N N . ASP A 1 168 ? 22.688 -17.203 8.117 1 89.94 168 ASP A N 1
ATOM 1251 C CA . ASP A 1 168 ? 23.266 -18.484 7.711 1 89.94 168 ASP A CA 1
ATOM 1252 C C . ASP A 1 168 ? 22.297 -19.625 7.996 1 89.94 168 ASP A C 1
ATOM 1254 O O . ASP A 1 168 ? 22.141 -20.531 7.168 1 89.94 168 ASP A O 1
ATOM 1258 N N . ARG A 1 169 ? 21.656 -19.562 9.078 1 90.25 169 ARG A N 1
ATOM 1259 C CA . ARG A 1 169 ? 20.844 -20.672 9.547 1 90.25 169 ARG A CA 1
ATOM 1260 C C . ARG A 1 169 ? 19.406 -20.562 9.023 1 90.25 169 ARG A C 1
ATOM 1262 O O . ARG A 1 169 ? 18.625 -21.5 9.156 1 90.25 169 ARG A O 1
ATOM 1269 N N . GLY A 1 170 ? 19.078 -19.375 8.508 1 92.06 170 GLY A N 1
ATOM 1270 C CA . GLY A 1 170 ? 17.703 -19.188 8.07 1 92.06 170 GLY A CA 1
ATOM 1271 C C . GLY A 1 170 ? 17.312 -17.719 7.938 1 92.06 170 GLY A C 1
ATOM 1272 O O . GLY A 1 170 ? 18.172 -16.875 7.652 1 92.06 170 GLY A O 1
ATOM 1273 N N . THR A 1 171 ? 15.961 -17.438 7.926 1 93.5 171 THR A N 1
ATOM 1274 C CA . THR A 1 171 ? 15.43 -16.078 7.777 1 93.5 171 THR A CA 1
ATOM 1275 C C . THR A 1 171 ? 14.898 -15.562 9.109 1 93.5 171 THR A C 1
ATOM 1277 O O . THR A 1 171 ? 14.031 -16.188 9.719 1 93.5 171 THR A O 1
ATOM 1280 N N . MET A 1 172 ? 15.422 -14.516 9.609 1 95.56 172 MET A N 1
ATOM 1281 C CA . MET A 1 172 ? 14.938 -13.844 10.812 1 95.56 172 MET A CA 1
ATOM 1282 C C . MET A 1 172 ? 13.93 -12.75 10.453 1 95.56 172 MET A C 1
ATOM 1284 O O . MET A 1 172 ? 14.195 -11.922 9.586 1 95.56 172 MET A O 1
ATOM 1288 N N . MET A 1 173 ? 12.812 -12.789 11.055 1 95.31 173 MET A N 1
ATOM 1289 C CA . MET A 1 173 ? 11.844 -11.711 10.867 1 95.31 173 MET A CA 1
ATOM 1290 C C . MET A 1 173 ? 12.141 -10.547 11.805 1 95.31 173 MET A C 1
ATOM 1292 O O . MET A 1 173 ? 12.203 -10.727 13.023 1 95.31 173 MET A O 1
ATOM 1296 N N . VAL A 1 174 ? 12.297 -9.344 11.297 1 95.56 174 VAL A N 1
ATOM 1297 C CA . VAL A 1 174 ? 12.617 -8.141 12.062 1 95.56 174 VAL A CA 1
ATOM 1298 C C . VAL A 1 174 ? 11.445 -7.168 12.008 1 95.56 174 VAL A C 1
ATOM 1300 O O . VAL A 1 174 ? 11.062 -6.711 10.93 1 95.56 174 VAL A O 1
ATOM 1303 N N . SER A 1 175 ? 10.93 -6.863 13.195 1 94.94 175 SER A N 1
ATOM 1304 C CA . SER A 1 175 ? 9.742 -6.016 13.266 1 94.94 175 SER A CA 1
ATOM 1305 C C . SER A 1 175 ? 10.117 -4.539 13.242 1 94.94 175 SER A C 1
ATOM 1307 O O . SER A 1 175 ? 11.188 -4.156 13.727 1 94.94 175 SER A O 1
ATOM 1309 N N . ARG A 1 176 ? 9.203 -3.777 12.672 1 92.88 176 ARG A N 1
ATOM 1310 C CA . ARG A 1 176 ? 9.242 -2.32 12.75 1 92.88 176 ARG A CA 1
ATOM 1311 C C . ARG A 1 176 ? 8.242 -1.798 13.773 1 92.88 176 ARG A C 1
ATOM 1313 O O . ARG A 1 176 ? 7.391 -2.547 14.25 1 92.88 176 ARG A O 1
ATOM 1320 N N . ASN A 1 177 ? 8.445 -0.491 14.156 1 92.62 177 ASN A N 1
ATOM 1321 C CA . ASN A 1 177 ? 7.441 0.114 15.031 1 92.62 177 ASN A CA 1
ATOM 1322 C C . ASN A 1 177 ? 6.066 0.145 14.367 1 92.62 177 ASN A C 1
ATOM 1324 O O . ASN A 1 177 ? 5.957 0.412 13.164 1 92.62 177 ASN A O 1
ATOM 1328 N N . PRO A 1 178 ? 5.066 -0.169 15.219 1 96 178 PRO A N 1
ATOM 1329 C CA . PRO A 1 178 ? 3.725 -0.023 14.648 1 96 178 PRO A CA 1
ATOM 1330 C C . PRO A 1 178 ? 3.418 1.41 14.219 1 96 178 PRO A C 1
ATOM 1332 O O . PRO A 1 178 ? 3.838 2.361 14.891 1 96 178 PRO A O 1
ATOM 1335 N N . VAL A 1 179 ? 2.811 1.534 13.141 1 97.62 179 VAL A N 1
ATOM 1336 C CA . VAL A 1 179 ? 2.402 2.844 12.641 1 97.62 179 VAL A CA 1
ATOM 1337 C C . VAL A 1 179 ? 0.898 2.854 12.383 1 97.62 179 VAL A C 1
ATOM 1339 O O . VAL A 1 179 ? 0.367 1.939 11.75 1 97.62 179 VAL A O 1
ATOM 1342 N N . ALA A 1 180 ? 0.281 3.832 12.93 1 98.38 180 ALA A N 1
ATOM 1343 C CA . ALA A 1 180 ? -1.142 4.02 12.664 1 98.38 180 ALA A CA 1
ATOM 1344 C C . ALA A 1 180 ? -1.361 5.07 11.578 1 98.38 180 ALA A C 1
ATOM 1346 O O . ALA A 1 180 ? -0.662 6.082 11.539 1 98.38 180 ALA A O 1
ATOM 1347 N N . LEU A 1 181 ? -2.232 4.785 10.711 1 98.69 181 LEU A N 1
ATOM 1348 C CA . LEU A 1 181 ? -2.77 5.777 9.789 1 98.69 181 LEU A CA 1
ATOM 1349 C C . LEU A 1 181 ? -4.188 6.172 10.18 1 98.69 181 LEU A C 1
ATOM 1351 O O . LEU A 1 181 ? -5.082 5.324 10.227 1 98.69 181 LEU A O 1
ATOM 1355 N N . ILE A 1 182 ? -4.383 7.391 10.555 1 98.69 182 ILE A N 1
ATOM 1356 C CA . ILE A 1 182 ? -5.699 7.988 10.75 1 98.69 182 ILE A CA 1
ATOM 1357 C C . ILE A 1 182 ? -6.086 8.805 9.516 1 98.69 182 ILE A C 1
ATOM 1359 O O . ILE A 1 182 ? -5.344 9.688 9.094 1 98.69 182 ILE A O 1
ATOM 1363 N N . TYR A 1 183 ? -7.211 8.469 8.891 1 98.38 183 TYR A N 1
ATOM 1364 C CA . TYR A 1 183 ? -7.48 9.086 7.594 1 98.38 183 TYR A CA 1
ATOM 1365 C C . TYR A 1 183 ? -8.977 9.32 7.402 1 98.38 183 TYR A C 1
ATOM 1367 O O . TYR A 1 183 ? -9.797 8.641 8.016 1 98.38 183 TYR A O 1
ATOM 1375 N N . THR A 1 184 ? -9.273 10.344 6.613 1 96.06 184 THR A N 1
ATOM 1376 C CA . THR A 1 184 ? -10.656 10.742 6.363 1 96.06 184 THR A CA 1
ATOM 1377 C C . THR A 1 184 ? -11.25 9.93 5.219 1 96.06 184 THR A C 1
ATOM 1379 O O . THR A 1 184 ? -10.523 9.477 4.324 1 96.06 184 THR A O 1
ATOM 1382 N N . GLY A 1 185 ? -12.547 9.602 5.316 1 81.56 185 GLY A N 1
ATOM 1383 C CA . GLY A 1 185 ? -13.258 9.008 4.199 1 81.56 185 GLY A CA 1
ATOM 1384 C C . GLY A 1 185 ? -13.461 9.969 3.041 1 81.56 185 GLY A C 1
ATOM 1385 O O . GLY A 1 185 ? -13.156 11.156 3.152 1 81.56 185 GLY A O 1
ATOM 1386 N N . VAL A 1 186 ? -13.648 9.422 1.839 1 61.34 186 VAL A N 1
ATOM 1387 C CA . VAL A 1 186 ? -13.969 10.289 0.705 1 61.34 186 VAL A CA 1
ATOM 1388 C C . VAL A 1 186 ? -15.258 11.047 0.982 1 61.34 186 VAL A C 1
ATOM 1390 O O . VAL A 1 186 ? -16.266 10.453 1.363 1 61.34 186 VAL A O 1
ATOM 1393 N N . SER A 1 187 ? -15.148 12.352 1.475 1 52.31 187 SER A N 1
ATOM 1394 C CA . SER A 1 187 ? -16.375 13.125 1.7 1 52.31 187 SER A CA 1
ATOM 1395 C C . SER A 1 187 ? -17.281 13.094 0.477 1 52.31 187 SER A C 1
ATOM 1397 O O . SER A 1 187 ? -16.828 13.32 -0.647 1 52.31 187 SER A O 1
ATOM 1399 N N . HIS A 1 188 ? -18.188 12.125 0.327 1 44.62 188 HIS A N 1
ATOM 1400 C CA . HIS A 1 188 ? -19.234 12.273 -0.681 1 44.62 188 HIS A CA 1
ATOM 1401 C C . HIS A 1 188 ? -20.078 13.516 -0.428 1 44.62 188 HIS A C 1
ATOM 1403 O O . HIS A 1 188 ? -20.75 13.625 0.603 1 44.62 188 HIS A O 1
ATOM 1409 N N . GLU A 1 189 ? -19.609 14.672 -0.381 1 40.16 189 GLU A N 1
ATOM 1410 C CA . GLU A 1 189 ? -20.562 15.781 -0.362 1 40.16 189 GLU A CA 1
ATOM 1411 C C . GLU A 1 189 ? -21.797 15.461 -1.201 1 40.16 189 GLU A C 1
ATOM 1413 O O . GLU A 1 189 ? -21.672 15.062 -2.361 1 40.16 189 GLU A O 1
ATOM 1418 N N . ASN A 1 190 ? -22.844 15.047 -0.591 1 32.38 190 ASN A N 1
ATOM 1419 C CA . ASN A 1 190 ? -24.188 15.203 -1.12 1 32.38 190 ASN A CA 1
ATOM 1420 C C . ASN A 1 190 ? -24.375 16.562 -1.796 1 32.38 190 ASN A C 1
ATOM 1422 O O . ASN A 1 190 ? -24.25 17.609 -1.15 1 32.38 190 ASN A O 1
ATOM 1426 N N . LYS A 1 191 ? -23.891 16.797 -2.969 1 33.12 191 LYS A N 1
ATOM 1427 C CA . LYS A 1 191 ? -24.609 17.797 -3.742 1 33.12 191 LYS A CA 1
ATOM 1428 C C . LYS A 1 191 ? -26.125 17.641 -3.578 1 33.12 191 LYS A C 1
ATOM 1430 O O . LYS A 1 191 ? -26.719 16.719 -4.125 1 33.12 191 LYS A O 1
ATOM 1435 N N . ASP A 1 192 ? -26.641 18 -2.482 1 25.64 192 ASP A N 1
ATOM 1436 C CA . ASP A 1 192 ? -28 18.5 -2.654 1 25.64 192 ASP A CA 1
ATOM 1437 C C . ASP A 1 192 ? -28.062 19.547 -3.754 1 25.64 192 ASP A C 1
ATOM 1439 O O . ASP A 1 192 ? -27.219 20.453 -3.809 1 25.64 192 ASP A O 1
ATOM 1443 N N . MET B 1 1 ? -7.922 2.258 -4.594 1 91.19 1 MET B N 1
ATOM 1444 C CA . MET B 1 1 ? -8.102 0.88 -4.145 1 91.19 1 MET B CA 1
ATOM 1445 C C . MET B 1 1 ? -9.562 0.609 -3.801 1 91.19 1 MET B C 1
ATOM 1447 O O . MET B 1 1 ? -10.211 1.419 -3.133 1 91.19 1 MET B O 1
ATOM 1451 N N . ILE B 1 2 ? -10.062 -0.489 -4.27 1 94.44 2 ILE B N 1
ATOM 1452 C CA . ILE B 1 2 ? -11.453 -0.833 -4 1 94.44 2 ILE B CA 1
ATOM 1453 C C . ILE B 1 2 ? -11.617 -1.228 -2.535 1 94.44 2 ILE B C 1
ATOM 1455 O O . ILE B 1 2 ? -10.93 -2.127 -2.049 1 94.44 2 ILE B O 1
ATOM 1459 N N . PRO B 1 3 ? -12.523 -0.542 -1.806 1 94.62 3 PRO B N 1
ATOM 1460 C CA . PRO B 1 3 ? -12.75 -0.928 -0.411 1 94.62 3 PRO B CA 1
ATOM 1461 C C . PRO B 1 3 ? -13.25 -2.363 -0.271 1 94.62 3 PRO B C 1
ATOM 1463 O O . PRO B 1 3 ? -14 -2.848 -1.128 1 94.62 3 PRO B O 1
ATOM 1466 N N . ASP B 1 4 ? -12.906 -3.029 0.807 1 95.81 4 ASP B N 1
ATOM 1467 C CA . ASP B 1 4 ? -13.258 -4.43 1.021 1 95.81 4 ASP B CA 1
ATOM 1468 C C . ASP B 1 4 ? -14.773 -4.629 0.971 1 95.81 4 ASP B C 1
ATOM 1470 O O . ASP B 1 4 ? -15.258 -5.629 0.433 1 95.81 4 ASP B O 1
ATOM 1474 N N . ASP B 1 5 ? -15.477 -3.68 1.521 1 94.69 5 ASP B N 1
ATOM 1475 C CA . ASP B 1 5 ? -16.922 -3.852 1.684 1 94.69 5 ASP B CA 1
ATOM 1476 C C . ASP B 1 5 ? -17.641 -3.635 0.361 1 94.69 5 ASP B C 1
ATOM 1478 O O . ASP B 1 5 ? -18.859 -3.828 0.279 1 94.69 5 ASP B O 1
ATOM 1482 N N . GLU B 1 6 ? -16.922 -3.299 -0.71 1 96.44 6 GLU B N 1
ATOM 1483 C CA . GLU B 1 6 ? -17.531 -3.094 -2.021 1 96.44 6 GLU B CA 1
ATOM 1484 C C . GLU B 1 6 ? -17.438 -4.352 -2.879 1 96.44 6 GLU B C 1
ATOM 1486 O O . GLU B 1 6 ? -17.953 -4.391 -3.996 1 96.44 6 GLU B O 1
ATOM 1491 N N . PHE B 1 7 ? -16.781 -5.359 -2.346 1 97.31 7 PHE B N 1
ATOM 1492 C CA . PHE B 1 7 ? -16.734 -6.645 -3.035 1 97.31 7 PHE B CA 1
ATOM 1493 C C . PHE B 1 7 ? -17.953 -7.5 -2.672 1 97.31 7 PHE B C 1
ATOM 1495 O O . PHE B 1 7 ? -18.375 -7.52 -1.516 1 97.31 7 PHE B O 1
ATOM 1502 N N . ILE B 1 8 ? -18.453 -8.125 -3.68 1 97.5 8 ILE B N 1
ATOM 1503 C CA . ILE B 1 8 ? -19.391 -9.203 -3.424 1 97.5 8 ILE B CA 1
ATOM 1504 C C . ILE B 1 8 ? -18.672 -10.375 -2.762 1 97.5 8 ILE B C 1
ATOM 1506 O O . ILE B 1 8 ? -17.656 -10.852 -3.275 1 97.5 8 ILE B O 1
ATOM 1510 N N . LYS B 1 9 ? -19.188 -10.711 -1.656 1 95.44 9 LYS B N 1
ATOM 1511 C CA . LYS B 1 9 ? -18.578 -11.812 -0.91 1 95.44 9 LYS B CA 1
ATOM 1512 C C . LYS B 1 9 ? -19.375 -13.102 -1.078 1 95.44 9 LYS B C 1
ATOM 1514 O O . LYS B 1 9 ? -20.562 -13.07 -1.438 1 95.44 9 LYS B O 1
ATOM 1519 N N . ASN B 1 10 ? -18.672 -14.164 -0.954 1 95.19 10 ASN B N 1
ATOM 1520 C CA . ASN B 1 10 ? -19.219 -15.516 -0.985 1 95.19 10 ASN B CA 1
ATOM 1521 C C . ASN B 1 10 ? -18.625 -16.391 0.121 1 95.19 10 ASN B C 1
ATOM 1523 O O . ASN B 1 10 ? -17.406 -16.547 0.211 1 95.19 10 ASN B O 1
ATOM 1527 N N . PRO B 1 11 ? -19.484 -16.906 1.055 1 92.75 11 PRO B N 1
ATOM 1528 C CA . PRO B 1 11 ? -18.984 -17.688 2.193 1 92.75 11 PRO B CA 1
ATOM 1529 C C . PRO B 1 11 ? -18.156 -18.891 1.768 1 92.75 11 PRO B C 1
ATOM 1531 O O . PRO B 1 11 ? -17.312 -19.375 2.539 1 92.75 11 PRO B O 1
ATOM 1534 N N . SER B 1 12 ? -18.328 -19.375 0.584 1 93.81 12 SER B N 1
ATOM 1535 C CA . SER B 1 12 ? -17.609 -20.547 0.106 1 93.81 12 SER B CA 1
ATOM 1536 C C . SER B 1 12 ? -16.297 -20.156 -0.554 1 93.81 12 SER B C 1
ATOM 1538 O O . SER B 1 12 ? -15.547 -21.031 -1.007 1 93.81 12 SER B O 1
ATOM 1540 N N . VAL B 1 13 ? -16.062 -18.906 -0.643 1 94.31 13 VAL B N 1
ATOM 1541 C CA . VAL B 1 13 ? -14.883 -18.375 -1.311 1 94.31 13 VAL B CA 1
ATOM 1542 C C . VAL B 1 13 ? -14.125 -17.453 -0.368 1 94.31 13 VAL B C 1
ATOM 1544 O O . VAL B 1 13 ? -14.664 -16.422 0.059 1 94.31 13 VAL B O 1
ATOM 1547 N N . PRO B 1 14 ? -12.969 -17.812 -0.023 1 89.69 14 PRO B N 1
ATOM 1548 C CA . PRO B 1 14 ? -12.188 -16.891 0.816 1 89.69 14 PRO B CA 1
ATOM 1549 C C . PRO B 1 14 ? -11.984 -15.531 0.167 1 89.69 14 PRO B C 1
ATOM 1551 O O . PRO B 1 14 ? -11.953 -15.43 -1.062 1 89.69 14 PRO B O 1
ATOM 1554 N N . GLY B 1 15 ? -11.953 -14.438 1.077 1 88.19 15 GLY B N 1
ATOM 1555 C CA . GLY B 1 15 ? -11.617 -13.102 0.608 1 88.19 15 GLY B CA 1
ATOM 1556 C C . GLY B 1 15 ? -12.758 -12.109 0.781 1 88.19 15 GLY B C 1
ATOM 1557 O O . GLY B 1 15 ? -13.734 -12.391 1.479 1 88.19 15 GLY B O 1
ATOM 1558 N N . PRO B 1 16 ? -12.5 -11.023 0.15 1 94.62 16 PRO B N 1
ATOM 1559 C CA . PRO B 1 16 ? -11.328 -10.578 -0.615 1 94.62 16 PRO B CA 1
ATOM 1560 C C . PRO B 1 16 ? -10.102 -10.344 0.265 1 94.62 16 PRO B C 1
ATOM 1562 O O . PRO B 1 16 ? -10.242 -10.086 1.464 1 94.62 16 PRO B O 1
ATOM 1565 N N . THR B 1 17 ? -8.922 -10.453 -0.362 1 95.06 17 THR B N 1
ATOM 1566 C CA . THR B 1 17 ? -7.695 -10 0.28 1 95.06 17 THR B CA 1
ATOM 1567 C C . THR B 1 17 ? -7.859 -8.578 0.812 1 95.06 17 THR B C 1
ATOM 1569 O O . THR B 1 17 ? -8.43 -7.719 0.138 1 95.06 17 THR B O 1
ATOM 1572 N N . ALA B 1 18 ? -7.402 -8.391 2.049 1 96.5 18 ALA B N 1
ATOM 1573 C CA . ALA B 1 18 ? -7.551 -7.086 2.688 1 96.5 18 ALA B CA 1
ATOM 1574 C C . ALA B 1 18 ? -6.949 -5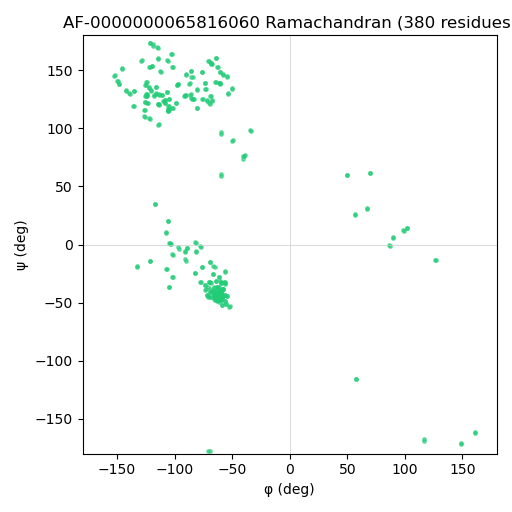.984 1.823 1 96.5 18 ALA B C 1
ATOM 1576 O O . ALA B 1 18 ? -5.902 -6.176 1.198 1 96.5 18 ALA B O 1
ATOM 1577 N N . MET B 1 19 ? -7.574 -4.867 1.858 1 97.31 19 MET B N 1
ATOM 1578 C CA . MET B 1 19 ? -7.188 -3.729 1.029 1 97.31 19 MET B CA 1
ATOM 1579 C C . MET B 1 19 ? -5.719 -3.377 1.239 1 97.31 19 MET B C 1
ATOM 1581 O O . MET B 1 19 ? -4.992 -3.125 0.276 1 97.31 19 MET B O 1
ATOM 1585 N N . GLU B 1 20 ? -5.238 -3.35 2.48 1 97.94 20 GLU B N 1
ATOM 1586 C CA . GLU B 1 20 ? -3.857 -2.988 2.783 1 97.94 20 GLU B CA 1
ATOM 1587 C C . GLU B 1 20 ? -2.879 -3.969 2.143 1 97.94 20 GLU B C 1
ATOM 1589 O O . GLU B 1 20 ? -1.807 -3.57 1.682 1 97.94 20 GLU B O 1
ATOM 1594 N N . VAL B 1 21 ? -3.281 -5.211 2.133 1 98.12 21 VAL B N 1
ATOM 1595 C CA . VAL B 1 21 ? -2.441 -6.242 1.53 1 98.12 21 VAL B CA 1
ATOM 1596 C C . VAL B 1 21 ? -2.426 -6.07 0.012 1 98.12 21 VAL B C 1
ATOM 1598 O O . VAL B 1 21 ? -1.364 -6.133 -0.614 1 98.12 21 VAL B O 1
ATOM 1601 N N . ARG B 1 22 ? -3.629 -5.828 -0.595 1 98.44 22 ARG B N 1
ATOM 1602 C CA . ARG B 1 22 ? -3.697 -5.574 -2.029 1 98.44 22 ARG B CA 1
ATOM 1603 C C . ARG B 1 22 ? -2.854 -4.359 -2.41 1 98.44 22 ARG B C 1
ATOM 1605 O O . ARG B 1 22 ? -2.201 -4.355 -3.457 1 98.44 22 ARG B O 1
ATOM 1612 N N . CYS B 1 23 ? -2.887 -3.391 -1.551 1 97.88 23 CYS B N 1
ATOM 1613 C CA . CYS B 1 23 ? -2.066 -2.205 -1.772 1 97.88 23 CYS B CA 1
ATOM 1614 C C . CYS B 1 23 ? -0.591 -2.572 -1.871 1 97.88 23 CYS B C 1
ATOM 1616 O O . CYS B 1 23 ? 0.082 -2.205 -2.836 1 97.88 23 CYS B O 1
ATOM 1618 N N . LEU B 1 24 ? -0.136 -3.295 -0.888 1 98.19 24 LEU B N 1
ATOM 1619 C CA . LEU B 1 24 ? 1.277 -3.656 -0.898 1 98.19 24 LEU B CA 1
ATOM 1620 C C . LEU B 1 24 ? 1.605 -4.535 -2.1 1 98.19 24 LEU B C 1
ATOM 1622 O O . LEU B 1 24 ? 2.672 -4.398 -2.703 1 98.19 24 LEU B O 1
ATOM 1626 N N . ILE B 1 25 ? 0.684 -5.434 -2.502 1 98.38 25 ILE B N 1
ATOM 1627 C CA . ILE B 1 25 ? 0.879 -6.27 -3.684 1 98.38 25 ILE B CA 1
ATOM 1628 C C . ILE B 1 25 ? 1.077 -5.383 -4.914 1 98.38 25 ILE B C 1
ATOM 1630 O O . ILE B 1 25 ? 1.991 -5.609 -5.707 1 98.38 25 ILE B O 1
ATOM 1634 N N . MET B 1 26 ? 0.257 -4.359 -5.074 1 97.94 26 MET B N 1
ATOM 1635 C CA . MET B 1 26 ? 0.347 -3.475 -6.234 1 97.94 26 MET B CA 1
ATOM 1636 C C . MET B 1 26 ? 1.653 -2.689 -6.215 1 97.94 26 MET B C 1
ATOM 1638 O O . MET B 1 26 ? 2.27 -2.477 -7.262 1 97.94 26 MET B O 1
ATOM 1642 N N . CYS B 1 27 ? 2.078 -2.295 -5.02 1 96.75 27 CYS B N 1
ATOM 1643 C CA . CYS B 1 27 ? 3.328 -1.553 -4.898 1 96.75 27 CYS B CA 1
ATOM 1644 C C . CYS B 1 27 ? 4.52 -2.424 -5.281 1 96.75 27 CYS B C 1
ATOM 1646 O O . CYS B 1 27 ? 5.426 -1.972 -5.98 1 96.75 27 CYS B O 1
ATOM 1648 N N . LEU B 1 28 ? 4.488 -3.67 -4.848 1 96.88 28 LEU B N 1
ATOM 1649 C CA . LEU B 1 28 ? 5.59 -4.59 -5.117 1 96.88 28 LEU B CA 1
ATOM 1650 C C . LEU B 1 28 ? 5.586 -5.027 -6.578 1 96.88 28 LEU B C 1
ATOM 1652 O O . LEU B 1 28 ? 6.645 -5.188 -7.188 1 96.88 28 LEU B O 1
ATOM 1656 N N . ALA B 1 29 ? 4.359 -5.172 -7.152 1 97 29 ALA B N 1
ATOM 1657 C CA . ALA B 1 29 ? 4.215 -5.66 -8.523 1 97 29 ALA B CA 1
ATOM 1658 C C . ALA B 1 29 ? 4.543 -4.562 -9.531 1 97 29 ALA B C 1
ATOM 1660 O O . ALA B 1 29 ? 4.922 -4.852 -10.672 1 97 29 ALA B O 1
ATOM 1661 N N . GLU B 1 30 ? 4.242 -3.266 -9.141 1 95.75 30 GLU B N 1
ATOM 1662 C CA . GLU B 1 30 ? 4.453 -2.115 -10.016 1 95.75 30 GLU B CA 1
ATOM 1663 C C . GLU B 1 30 ? 3.859 -2.355 -11.398 1 95.75 30 GLU B C 1
ATOM 1665 O O . GLU B 1 30 ? 4.562 -2.26 -12.406 1 95.75 30 GLU B O 1
ATOM 1670 N N . PRO B 1 31 ? 2.568 -2.592 -11.492 1 97.31 31 PRO B N 1
ATOM 1671 C CA . PRO B 1 31 ? 1.951 -2.92 -12.781 1 97.31 31 PRO B CA 1
ATOM 1672 C C . PRO B 1 31 ? 2.035 -1.773 -13.789 1 97.31 31 PRO B C 1
ATOM 1674 O O . PRO B 1 31 ? 1.873 -0.608 -13.414 1 97.31 31 PRO B O 1
ATOM 1677 N N . GLY B 1 32 ? 2.303 -2.139 -15.016 1 96.75 32 GLY B N 1
ATOM 1678 C CA . GLY B 1 32 ? 2.307 -1.222 -16.141 1 96.75 32 GLY B CA 1
ATOM 1679 C C . GLY B 1 32 ? 1.213 -1.515 -17.156 1 96.75 32 GLY B C 1
ATOM 1680 O O . GLY B 1 32 ? 0.764 -2.656 -17.281 1 96.75 32 GLY B O 1
ATOM 1681 N N . LYS B 1 33 ? 0.874 -0.602 -17.938 1 97.5 33 LYS B N 1
ATOM 1682 C CA . LYS B 1 33 ? -0.278 -0.659 -18.844 1 97.5 33 LYS B CA 1
ATOM 1683 C C . LYS B 1 33 ? -0.092 -1.736 -19.906 1 97.5 33 LYS B C 1
ATOM 1685 O O . LYS B 1 33 ? -1.065 -2.201 -20.5 1 97.5 33 LYS B O 1
ATOM 1690 N N . ASN B 1 34 ? 1.135 -2.174 -20.141 1 98.25 34 ASN B N 1
ATOM 1691 C CA . ASN B 1 34 ? 1.393 -3.162 -21.172 1 98.25 34 ASN B CA 1
ATOM 1692 C C . ASN B 1 34 ? 1.634 -4.547 -20.594 1 98.25 34 ASN B C 1
ATOM 1694 O O . ASN B 1 34 ? 1.872 -5.508 -21.328 1 98.25 34 ASN B O 1
ATOM 1698 N N . ASP B 1 35 ? 1.564 -4.648 -19.297 1 98.56 35 ASP B N 1
ATOM 1699 C CA . ASP B 1 35 ? 1.933 -5.887 -18.625 1 98.56 35 ASP B CA 1
ATOM 1700 C C . ASP B 1 35 ? 0.848 -6.945 -18.781 1 98.56 35 ASP B C 1
ATOM 1702 O O . ASP B 1 35 ? -0.327 -6.621 -18.969 1 98.56 35 ASP B O 1
ATOM 1706 N N . VAL B 1 36 ? 1.289 -8.188 -18.812 1 98.88 36 VAL B N 1
ATOM 1707 C CA . VAL B 1 36 ? 0.433 -9.359 -18.672 1 98.88 36 VAL B CA 1
ATOM 1708 C C . VAL B 1 36 ? 0.603 -9.969 -17.281 1 98.88 36 VAL B C 1
ATOM 1710 O O . VAL B 1 36 ? 1.726 -10.25 -16.859 1 98.88 36 VAL B O 1
ATOM 1713 N N . ALA B 1 37 ? -0.52 -10.117 -16.578 1 98.88 37 ALA B N 1
ATOM 1714 C CA . ALA B 1 37 ? -0.455 -10.609 -15.203 1 98.88 37 ALA B CA 1
ATOM 1715 C C . ALA B 1 37 ? -1.281 -11.883 -15.039 1 98.88 37 ALA B C 1
ATOM 1717 O O . ALA B 1 37 ? -2.236 -12.109 -15.781 1 98.88 37 ALA B O 1
ATOM 1718 N N . VAL B 1 38 ? -0.89 -12.695 -14.094 1 98.88 38 VAL B N 1
ATOM 1719 C CA . VAL B 1 38 ? -1.696 -13.844 -13.695 1 98.88 38 VAL B CA 1
ATOM 1720 C C . VAL B 1 38 ? -1.96 -13.805 -12.195 1 98.88 38 VAL B C 1
ATOM 1722 O O . VAL B 1 38 ? -1.08 -13.43 -11.414 1 98.88 38 VAL B O 1
ATOM 1725 N N . ASP B 1 39 ? -3.201 -14.102 -11.812 1 98.75 39 ASP B N 1
ATOM 1726 C CA . ASP B 1 39 ? -3.654 -14.266 -10.438 1 98.75 39 ASP B CA 1
ATOM 1727 C C . ASP B 1 39 ? -4.078 -15.703 -10.164 1 98.75 39 ASP B C 1
ATOM 1729 O O . ASP B 1 39 ? -5.156 -16.125 -10.578 1 98.75 39 ASP B O 1
ATOM 1733 N N . VAL B 1 40 ? -3.191 -16.422 -9.477 1 98.69 40 VAL B N 1
ATOM 1734 C CA . VAL B 1 40 ? -3.471 -17.828 -9.156 1 98.69 40 VAL B CA 1
ATOM 1735 C C . VAL B 1 40 ? -4.188 -17.906 -7.812 1 98.69 40 VAL B C 1
ATOM 1737 O O . VAL B 1 40 ? -3.672 -17.438 -6.797 1 98.69 40 VAL B O 1
ATOM 1740 N N . GLY B 1 41 ? -5.297 -18.594 -7.773 1 97.56 41 GLY B N 1
ATOM 1741 C CA . GLY B 1 41 ? -6.152 -18.531 -6.602 1 97.56 41 GLY B CA 1
ATOM 1742 C C . GLY B 1 41 ? -6.848 -17.188 -6.441 1 97.56 41 GLY B C 1
ATOM 1743 O O . GLY B 1 41 ? -6.73 -16.547 -5.395 1 97.56 41 GLY B O 1
ATOM 1744 N N . CYS B 1 42 ? -7.68 -16.844 -7.438 1 97.44 42 CYS B N 1
ATOM 1745 C CA . CYS B 1 42 ? -8.188 -15.477 -7.504 1 97.44 42 CYS B CA 1
ATOM 1746 C C . CYS B 1 42 ? -9.289 -15.258 -6.48 1 97.44 42 CYS B C 1
ATOM 1748 O O . CYS B 1 42 ? -9.625 -14.117 -6.156 1 97.44 42 CYS B O 1
ATOM 1750 N N . GLY B 1 43 ? -9.953 -16.344 -5.938 1 96.5 43 GLY B N 1
ATOM 1751 C CA . GLY B 1 43 ? -10.945 -16.203 -4.883 1 96.5 43 GLY B CA 1
ATOM 1752 C C . GLY B 1 43 ? -12.094 -15.297 -5.262 1 96.5 43 GLY B C 1
ATOM 1753 O O . GLY B 1 43 ? -12.781 -15.539 -6.258 1 96.5 43 GLY B O 1
ATOM 1754 N N . THR B 1 44 ? -12.234 -14.164 -4.551 1 97 44 THR B N 1
ATOM 1755 C CA . THR B 1 44 ? -13.328 -13.234 -4.82 1 97 44 THR B CA 1
ATOM 1756 C C . THR B 1 44 ? -12.898 -12.18 -5.84 1 97 44 THR B C 1
ATOM 1758 O O . THR B 1 44 ? -13.703 -11.328 -6.227 1 97 44 THR B O 1
ATOM 1761 N N . GLY B 1 45 ? -11.68 -12.203 -6.191 1 97.88 45 GLY B N 1
ATOM 1762 C CA . GLY B 1 45 ? -11.203 -11.336 -7.266 1 97.88 45 GLY B CA 1
ATOM 1763 C C . GLY B 1 45 ? -10.539 -10.07 -6.762 1 97.88 45 GLY B C 1
ATOM 1764 O O . GLY B 1 45 ? -10.344 -9.125 -7.527 1 97.88 45 GLY B O 1
ATOM 1765 N N . GLY B 1 46 ? -10.234 -9.977 -5.477 1 97.88 46 GLY B N 1
ATOM 1766 C CA . GLY B 1 46 ? -9.633 -8.773 -4.93 1 97.88 46 GLY B CA 1
ATOM 1767 C C . GLY B 1 46 ? -8.398 -8.32 -5.688 1 97.88 46 GLY B C 1
ATOM 1768 O O . GLY B 1 46 ? -8.336 -7.184 -6.16 1 97.88 46 GLY B O 1
ATOM 1769 N N . VAL B 1 47 ? -7.441 -9.211 -5.871 1 98.62 47 VAL B N 1
ATOM 1770 C CA . VAL B 1 47 ? -6.191 -8.914 -6.555 1 98.62 47 VAL B CA 1
ATOM 1771 C C . VAL B 1 47 ? -6.438 -8.789 -8.055 1 98.62 47 VAL B C 1
ATOM 1773 O O . VAL B 1 47 ? -5.91 -7.891 -8.711 1 98.62 47 VAL B O 1
ATOM 1776 N N . THR B 1 48 ? -7.289 -9.625 -8.602 1 98.75 48 THR B N 1
ATOM 1777 C CA . THR B 1 48 ? -7.621 -9.617 -10.023 1 98.75 48 THR B CA 1
ATOM 1778 C C . THR B 1 48 ? -8.141 -8.25 -10.453 1 98.75 48 THR B C 1
ATOM 1780 O O . THR B 1 48 ? -7.688 -7.695 -11.453 1 98.75 48 THR B O 1
ATOM 1783 N N . LEU B 1 49 ? -9.078 -7.691 -9.719 1 98.69 49 LEU B N 1
ATOM 1784 C CA . LEU B 1 49 ? -9.703 -6.418 -10.07 1 98.69 49 LEU B CA 1
ATOM 1785 C C . LEU B 1 49 ? -8.68 -5.285 -10.031 1 98.69 49 LEU B C 1
ATOM 1787 O O . LEU B 1 49 ? -8.68 -4.414 -10.906 1 98.69 49 LEU B O 1
ATOM 1791 N N . GLU B 1 50 ? -7.824 -5.316 -8.945 1 98.44 50 GLU B N 1
ATOM 1792 C CA . GLU B 1 50 ? -6.797 -4.285 -8.852 1 98.44 50 GLU B CA 1
ATOM 1793 C C . GLU B 1 50 ? -5.855 -4.332 -10.047 1 98.44 50 GLU B C 1
ATOM 1795 O O . GLU B 1 50 ? -5.492 -3.289 -10.602 1 98.44 50 GLU B O 1
ATOM 1800 N N . LEU B 1 51 ? -5.48 -5.523 -10.516 1 98.62 51 LEU B N 1
ATOM 1801 C CA . LEU B 1 51 ? -4.605 -5.691 -11.672 1 98.62 51 LEU B CA 1
ATOM 1802 C C . LEU B 1 51 ? -5.316 -5.277 -12.953 1 98.62 51 LEU B C 1
ATOM 1804 O O . LEU B 1 51 ? -4.723 -4.625 -13.812 1 98.62 51 LEU B O 1
ATOM 1808 N N . ALA B 1 52 ? -6.57 -5.637 -13.062 1 98.62 52 ALA B N 1
ATOM 1809 C CA . ALA B 1 52 ? -7.348 -5.391 -14.281 1 98.62 52 ALA B CA 1
ATOM 1810 C C . ALA B 1 52 ? -7.352 -3.908 -14.633 1 98.62 52 ALA B C 1
ATOM 1812 O O . ALA B 1 52 ? -7.336 -3.547 -15.812 1 98.62 52 ALA B O 1
ATOM 1813 N N . GLY B 1 53 ? -7.34 -3.09 -13.609 1 97.19 53 GLY B N 1
ATOM 1814 C CA . GLY B 1 53 ? -7.387 -1.655 -13.844 1 97.19 53 GLY B CA 1
ATOM 1815 C C . GLY B 1 53 ? -6.031 -1.062 -14.195 1 97.19 53 GLY B C 1
ATOM 1816 O O . GLY B 1 53 ? -5.926 0.133 -14.477 1 97.19 53 GLY B O 1
ATOM 1817 N N . ARG B 1 54 ? -4.965 -1.881 -14.273 1 97.62 54 ARG B N 1
ATOM 1818 C CA . ARG B 1 54 ? -3.631 -1.292 -14.336 1 97.62 54 ARG B CA 1
ATOM 1819 C C . ARG B 1 54 ? -2.805 -1.93 -15.445 1 97.62 54 ARG B C 1
ATOM 1821 O O . ARG B 1 54 ? -1.778 -1.383 -15.852 1 97.62 54 ARG B O 1
ATOM 1828 N N . VAL B 1 55 ? -3.23 -3.174 -15.938 1 98.62 55 VAL B N 1
ATOM 1829 C CA . VAL B 1 55 ? -2.377 -3.91 -16.859 1 98.62 55 VAL B CA 1
ATOM 1830 C C . VAL B 1 55 ? -3.129 -4.168 -18.172 1 98.62 55 VAL B C 1
ATOM 1832 O O . VAL B 1 55 ? -4.324 -3.891 -18.266 1 98.62 55 VAL B O 1
ATOM 1835 N N . ARG B 1 56 ? -2.424 -4.703 -19.141 1 98.69 56 ARG B N 1
ATOM 1836 C CA . ARG B 1 56 ? -2.998 -5.004 -20.453 1 98.69 56 ARG B CA 1
ATOM 1837 C C . ARG B 1 56 ? -3.945 -6.195 -20.375 1 98.69 56 ARG B C 1
ATOM 1839 O O . ARG B 1 56 ? -5.016 -6.188 -20.984 1 98.69 56 ARG B O 1
ATOM 1846 N N . ARG B 1 57 ? -3.486 -7.223 -19.625 1 98.81 57 ARG B N 1
ATOM 1847 C CA . ARG B 1 57 ? -4.246 -8.469 -19.562 1 98.81 57 ARG B CA 1
ATOM 1848 C C . ARG B 1 57 ? -4.035 -9.164 -18.219 1 98.81 57 ARG B C 1
ATOM 1850 O O . ARG B 1 57 ? -2.914 -9.227 -17.719 1 98.81 57 ARG B O 1
ATOM 1857 N N . VAL B 1 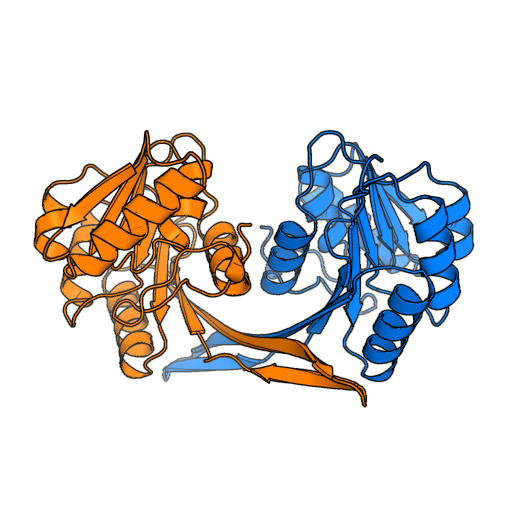58 ? -5.145 -9.703 -17.75 1 98.88 58 VAL B N 1
ATOM 1858 C CA . VAL B 1 58 ? -5.07 -10.492 -16.516 1 98.88 58 VAL B CA 1
ATOM 1859 C C . VAL B 1 58 ? -5.637 -11.891 -16.766 1 98.88 58 VAL B C 1
ATOM 1861 O O . VAL B 1 58 ? -6.703 -12.039 -17.375 1 98.88 58 VAL B O 1
ATOM 1864 N N . TYR B 1 59 ? -4.91 -12.906 -16.406 1 98.94 59 TYR B N 1
ATOM 1865 C CA . TYR B 1 59 ? -5.426 -14.266 -16.281 1 98.94 59 TYR B CA 1
ATOM 1866 C C . TYR B 1 59 ? -5.68 -14.625 -14.828 1 98.94 59 TYR B C 1
ATOM 1868 O O . TYR B 1 59 ? -4.758 -14.625 -14.008 1 98.94 59 TYR B O 1
ATOM 1876 N N . ALA B 1 60 ? -6.91 -14.883 -14.516 1 98.81 60 ALA B N 1
ATOM 1877 C CA . ALA B 1 60 ? -7.305 -15.242 -13.156 1 98.81 60 ALA B CA 1
ATOM 1878 C C . ALA B 1 60 ? -7.699 -16.719 -13.062 1 98.81 60 ALA B C 1
ATOM 1880 O O . ALA B 1 60 ? -8.625 -17.156 -13.75 1 98.81 60 ALA B O 1
ATOM 1881 N N . ILE B 1 61 ? -7.023 -17.438 -12.18 1 98.69 61 ILE B N 1
ATOM 1882 C CA . ILE B 1 61 ? -7.184 -18.891 -12.125 1 98.69 61 ILE B CA 1
ATOM 1883 C C . ILE B 1 61 ? -7.691 -19.297 -10.742 1 98.69 61 ILE B C 1
ATOM 1885 O O . ILE B 1 61 ? -7.191 -18.828 -9.719 1 98.69 61 ILE B O 1
ATOM 1889 N N . ASP B 1 62 ? -8.68 -20.125 -10.719 1 98.19 62 ASP B N 1
ATOM 1890 C CA . ASP B 1 62 ? -9.141 -20.781 -9.5 1 98.19 62 ASP B CA 1
ATOM 1891 C C . ASP B 1 62 ? -9.789 -22.125 -9.812 1 98.19 62 ASP B C 1
ATOM 1893 O O . ASP B 1 62 ? -10.445 -22.281 -10.844 1 98.19 62 ASP B O 1
ATOM 1897 N N . ARG B 1 63 ? -9.633 -23.094 -8.961 1 96.56 63 ARG B N 1
ATOM 1898 C CA . ARG B 1 63 ? -10.234 -24.391 -9.18 1 96.56 63 ARG B CA 1
ATOM 1899 C C . ARG B 1 63 ? -11.695 -24.406 -8.742 1 96.56 63 ARG B C 1
ATOM 1901 O O . ARG B 1 63 ? -12.484 -25.234 -9.195 1 96.56 63 ARG B O 1
ATOM 1908 N N . ASN B 1 64 ? -12.031 -23.484 -7.805 1 96.5 64 ASN B N 1
ATOM 1909 C CA . ASN B 1 64 ? -13.391 -23.375 -7.277 1 96.5 64 ASN B CA 1
ATOM 1910 C C . ASN B 1 64 ? -14.297 -22.594 -8.227 1 96.5 64 ASN B C 1
ATOM 1912 O O . ASN B 1 64 ? -14.109 -21.406 -8.43 1 96.5 64 ASN B O 1
ATOM 1916 N N . PRO B 1 65 ? -15.352 -23.25 -8.758 1 97.5 65 PRO B N 1
ATOM 1917 C CA . PRO B 1 65 ? -16.25 -22.547 -9.68 1 97.5 65 PRO B CA 1
ATOM 1918 C C . PRO B 1 65 ? -16.938 -21.359 -9.023 1 97.5 65 PRO B C 1
ATOM 1920 O O . PRO B 1 65 ? -17.219 -20.359 -9.703 1 97.5 65 PRO B O 1
ATOM 1923 N N . GLU B 1 66 ? -17.125 -21.422 -7.715 1 98.12 66 GLU B N 1
ATOM 1924 C CA . GLU B 1 66 ? -17.75 -20.297 -7.012 1 98.12 66 GLU B CA 1
ATOM 1925 C C . GLU B 1 66 ? -16.812 -19.094 -6.969 1 98.12 66 GLU B C 1
ATOM 1927 O O . GLU B 1 66 ? -17.266 -17.953 -6.984 1 98.12 66 GLU B O 1
ATOM 1932 N N . ALA B 1 67 ? -15.539 -19.344 -6.906 1 98.06 67 ALA B N 1
ATOM 1933 C CA . ALA B 1 67 ? -14.555 -18.266 -6.961 1 98.06 67 ALA B CA 1
ATOM 1934 C C . ALA B 1 67 ? -14.594 -17.562 -8.312 1 98.06 67 ALA B C 1
ATOM 1936 O O . ALA B 1 67 ? -14.594 -16.328 -8.375 1 98.06 67 ALA B O 1
ATOM 1937 N N . ILE B 1 68 ? -14.719 -18.359 -9.375 1 98.25 68 ILE B N 1
ATOM 1938 C CA . ILE B 1 68 ? -14.758 -17.828 -10.734 1 98.25 68 ILE B CA 1
ATOM 1939 C C . ILE B 1 68 ? -16 -16.969 -10.914 1 98.25 68 ILE B C 1
ATOM 1941 O O . ILE B 1 68 ? -15.914 -15.82 -11.375 1 98.25 68 ILE B O 1
ATOM 1945 N N . SER B 1 69 ? -17.109 -17.5 -10.453 1 98.38 69 SER B N 1
ATOM 1946 C CA . SER B 1 69 ? -18.375 -16.781 -10.578 1 98.38 69 SER B CA 1
ATOM 1947 C C . SER B 1 69 ? -18.359 -15.5 -9.758 1 98.38 69 SER B C 1
ATOM 1949 O O . SER B 1 69 ? -18.812 -14.453 -10.219 1 98.38 69 SER B O 1
ATOM 1951 N N . THR B 1 70 ? -17.828 -15.586 -8.547 1 98.5 70 THR B N 1
ATOM 1952 C CA . THR B 1 70 ? -17.781 -14.422 -7.668 1 98.5 70 THR B CA 1
ATOM 1953 C C . THR B 1 70 ? -16.859 -13.344 -8.25 1 98.5 70 THR B C 1
ATOM 1955 O O . THR B 1 70 ? -17.203 -12.156 -8.219 1 98.5 70 THR B O 1
ATOM 1958 N N . THR B 1 71 ? -15.68 -13.758 -8.789 1 98.5 71 THR B N 1
ATOM 1959 C CA . THR B 1 71 ? -14.773 -12.82 -9.43 1 98.5 71 THR B CA 1
ATOM 1960 C C . THR B 1 71 ? -15.445 -12.141 -10.625 1 98.5 71 THR B C 1
ATOM 1962 O O . THR B 1 71 ? -15.328 -10.93 -10.805 1 98.5 71 THR B O 1
ATOM 1965 N N . GLU B 1 72 ? -16.172 -12.891 -11.359 1 98.5 72 GLU B N 1
ATOM 1966 C CA . GLU B 1 72 ? -16.891 -12.352 -12.508 1 98.5 72 GLU B CA 1
ATOM 1967 C C . GLU B 1 72 ? -17.906 -11.297 -12.078 1 98.5 72 GLU B C 1
ATOM 1969 O O . GLU B 1 72 ? -17.969 -10.219 -12.672 1 98.5 72 GLU B O 1
ATOM 1974 N N . MET B 1 73 ? -18.641 -11.602 -11.07 1 98.5 73 MET B N 1
ATOM 1975 C CA . MET B 1 73 ? -19.641 -10.672 -10.547 1 98.5 73 MET B CA 1
ATOM 1976 C C . MET B 1 73 ? -18.984 -9.383 -10.07 1 98.5 73 MET B C 1
ATOM 1978 O O . MET B 1 73 ? -19.5 -8.289 -10.328 1 98.5 73 MET B O 1
ATOM 1982 N N . ASN B 1 74 ? -17.859 -9.508 -9.414 1 98.62 74 ASN B N 1
ATOM 1983 C CA . ASN B 1 74 ? -17.156 -8.328 -8.914 1 98.62 74 ASN B CA 1
ATOM 1984 C C . ASN B 1 74 ? -16.578 -7.504 -10.062 1 98.62 74 ASN B C 1
ATOM 1986 O O . ASN B 1 74 ? -16.578 -6.27 -10.008 1 98.62 74 ASN B O 1
ATOM 1990 N N . LEU B 1 75 ? -16.078 -8.195 -11.086 1 98.5 75 LEU B N 1
ATOM 1991 C CA . LEU B 1 75 ? -15.602 -7.48 -12.273 1 98.5 75 LEU B CA 1
ATOM 1992 C C . LEU B 1 75 ? -16.719 -6.672 -12.906 1 98.5 75 LEU B C 1
ATOM 1994 O O . LEU B 1 75 ? -16.547 -5.492 -13.211 1 98.5 75 LEU B O 1
ATOM 1998 N N . GLN B 1 76 ? -17.859 -7.281 -13.008 1 98.25 76 GLN B N 1
ATOM 1999 C CA . GLN B 1 76 ? -19.016 -6.609 -13.594 1 98.25 76 GLN B CA 1
ATOM 2000 C C . GLN B 1 76 ? -19.453 -5.43 -12.734 1 98.25 76 GLN B C 1
ATOM 2002 O O . GLN B 1 76 ? -19.703 -4.336 -13.25 1 98.25 76 GLN B O 1
ATOM 2007 N N . ARG B 1 77 ? -19.5 -5.676 -11.492 1 97.88 77 ARG B N 1
ATOM 2008 C CA . ARG B 1 77 ? -19.938 -4.656 -10.539 1 97.88 77 ARG B CA 1
ATOM 2009 C C . ARG B 1 77 ? -19.078 -3.4 -10.648 1 97.88 77 ARG B C 1
ATOM 2011 O O . ARG B 1 77 ? -19.578 -2.285 -10.469 1 97.88 77 ARG B O 1
ATOM 2018 N N . HIS B 1 78 ? -17.812 -3.561 -10.977 1 97.75 78 HIS B N 1
ATOM 2019 C CA . HIS B 1 78 ? -16.891 -2.432 -10.969 1 97.75 78 HIS B CA 1
ATOM 2020 C C . HIS B 1 78 ? -16.531 -1.994 -12.383 1 97.75 78 HIS B C 1
ATOM 2022 O O . HIS B 1 78 ? -15.594 -1.219 -12.586 1 97.75 78 HIS B O 1
ATOM 2028 N N . GLY B 1 79 ? -17.266 -2.543 -13.375 1 97.38 79 GLY B N 1
ATOM 2029 C CA . GLY B 1 79 ? -17.062 -2.145 -14.758 1 97.38 79 GLY B CA 1
ATOM 2030 C C . GLY B 1 79 ? -15.719 -2.559 -15.312 1 97.38 79 GLY B C 1
ATOM 2031 O O . GLY B 1 79 ? -15.109 -1.822 -16.094 1 97.38 79 GLY B O 1
ATOM 2032 N N . LEU B 1 80 ? -15.25 -3.631 -14.82 1 96.75 80 LEU B N 1
ATOM 2033 C CA . LEU B 1 80 ? -13.977 -4.184 -15.258 1 96.75 80 LEU B CA 1
ATOM 2034 C C . LEU B 1 80 ? -14.172 -5.527 -15.945 1 96.75 80 LEU B C 1
ATOM 2036 O O . LEU B 1 80 ? -15.297 -6.004 -16.078 1 96.75 80 LEU B O 1
ATOM 2040 N N . GLY B 1 81 ? -13.195 -6.055 -16.562 1 95.44 81 GLY B N 1
ATOM 2041 C CA . GLY B 1 81 ? -13.266 -7.441 -16.984 1 95.44 81 GLY B CA 1
ATOM 2042 C C . GLY B 1 81 ? -12.977 -7.625 -18.469 1 95.44 81 GLY B C 1
ATOM 2043 O O . GLY B 1 81 ? -12.758 -8.75 -18.938 1 95.44 81 GLY B O 1
ATOM 2044 N N . ASP B 1 82 ? -12.977 -6.578 -19.203 1 97.5 82 ASP B N 1
ATOM 2045 C CA . ASP B 1 82 ? -12.742 -6.695 -20.641 1 97.5 82 ASP B CA 1
ATOM 2046 C C . ASP B 1 82 ? -11.383 -7.328 -20.938 1 97.5 82 ASP B C 1
ATOM 2048 O O . ASP B 1 82 ? -11.219 -8.023 -21.938 1 97.5 82 ASP B O 1
ATOM 2052 N N . ASN B 1 83 ? -10.461 -7.027 -20.047 1 98.56 83 ASN B N 1
ATOM 2053 C CA . ASN B 1 83 ? -9.109 -7.531 -20.266 1 98.56 83 ASN B CA 1
ATOM 2054 C C . ASN B 1 83 ? -8.781 -8.68 -19.328 1 98.56 83 ASN B C 1
ATOM 2056 O O . ASN B 1 83 ? -7.609 -8.953 -19.047 1 98.56 83 ASN B O 1
ATOM 2060 N N . VAL B 1 84 ? -9.836 -9.312 -18.781 1 98.88 84 VAL B N 1
ATOM 2061 C CA . VAL B 1 84 ? -9.617 -10.398 -17.844 1 98.88 84 VAL B CA 1
ATOM 2062 C C . VAL B 1 84 ? -10.102 -11.719 -18.438 1 98.88 84 VAL B C 1
ATOM 2064 O O . VAL B 1 84 ? -11.203 -11.789 -18.984 1 98.88 84 VAL B O 1
ATOM 2067 N N . THR B 1 85 ? -9.305 -12.695 -18.422 1 98.88 85 THR B N 1
ATOM 2068 C CA . THR B 1 85 ? -9.695 -14.062 -18.734 1 98.88 85 THR B CA 1
ATOM 2069 C C . THR B 1 85 ? -9.789 -14.906 -17.469 1 98.88 85 THR B C 1
ATOM 2071 O O . THR B 1 85 ? -8.797 -15.109 -16.781 1 98.88 85 THR B O 1
ATOM 2074 N N . LEU B 1 86 ? -10.969 -15.336 -17.203 1 98.75 86 LEU B N 1
ATOM 2075 C CA . LEU B 1 86 ? -11.211 -16.219 -16.078 1 98.75 86 LEU B CA 1
ATOM 2076 C C . LEU B 1 86 ? -11 -17.672 -16.469 1 98.75 86 LEU B C 1
ATOM 2078 O O . LEU B 1 86 ? -11.531 -18.141 -17.484 1 98.75 86 LEU B O 1
ATOM 2082 N N . MET B 1 87 ? -10.211 -18.359 -15.68 1 98.62 87 MET B N 1
ATOM 2083 C CA . MET B 1 87 ? -9.875 -19.734 -15.992 1 98.62 87 MET B CA 1
ATOM 2084 C C . MET B 1 87 ? -10.188 -20.656 -14.82 1 98.62 87 MET B C 1
ATOM 2086 O O . MET B 1 87 ? -9.516 -20.609 -13.789 1 98.62 87 MET B O 1
ATOM 2090 N N . GLU B 1 88 ? -11.219 -21.469 -15.023 1 98 88 GLU B N 1
ATOM 2091 C CA . GLU B 1 88 ? -11.547 -22.484 -14.031 1 98 88 GLU B CA 1
ATOM 2092 C C . GLU B 1 88 ? -10.703 -23.734 -14.211 1 98 88 GLU B C 1
ATOM 2094 O O . GLU B 1 88 ? -10.664 -24.312 -15.305 1 98 88 GLU B O 1
ATOM 2099 N N . GLY B 1 89 ? -10.023 -24.141 -13.141 1 95.44 89 GLY B N 1
ATOM 2100 C CA . GLY B 1 89 ? -9.266 -25.375 -13.242 1 95.44 89 GLY B CA 1
ATOM 2101 C C . GLY B 1 89 ? -8.023 -25.375 -12.367 1 95.44 89 GLY B C 1
ATOM 2102 O O . GLY B 1 89 ? -7.844 -24.5 -11.531 1 95.44 89 GLY B O 1
ATOM 2103 N N . ASP B 1 90 ? -7.227 -26.406 -12.586 1 95.94 90 ASP B N 1
ATOM 2104 C CA . ASP B 1 90 ? -5.969 -26.562 -11.867 1 95.94 90 ASP B CA 1
ATOM 2105 C C . ASP B 1 90 ? -4.926 -25.562 -12.359 1 95.94 90 ASP B C 1
ATOM 2107 O O . ASP B 1 90 ? -4.742 -25.391 -13.562 1 95.94 90 ASP B O 1
ATOM 2111 N N . ALA B 1 91 ? -4.266 -24.922 -11.445 1 97.25 91 ALA B N 1
ATOM 2112 C CA . ALA B 1 91 ? -3.354 -23.828 -11.773 1 97.25 91 ALA B CA 1
ATOM 2113 C C . ALA B 1 91 ? -2.248 -24.312 -12.711 1 97.25 91 ALA B C 1
ATOM 2115 O O . ALA B 1 91 ? -1.979 -23.672 -13.734 1 97.25 91 ALA B O 1
ATOM 2116 N N . PRO B 1 92 ? -1.603 -25.484 -12.477 1 97.56 92 PRO B N 1
ATOM 2117 C CA . PRO B 1 92 ? -0.534 -25.922 -13.383 1 97.56 92 PRO B CA 1
ATOM 2118 C C . PRO B 1 92 ? -1.012 -26.078 -14.82 1 97.56 92 PRO B C 1
ATOM 2120 O O . PRO B 1 92 ? -0.346 -25.625 -15.75 1 97.56 92 PRO B O 1
ATOM 2123 N N . GLU B 1 93 ? -2.201 -26.656 -14.984 1 96.94 93 GLU B N 1
ATOM 2124 C CA . GLU B 1 93 ? -2.729 -26.844 -16.328 1 96.94 93 GLU B CA 1
ATOM 2125 C C . GLU B 1 93 ? -3.092 -25.516 -16.984 1 96.94 93 GLU B C 1
ATOM 2127 O O . GLU B 1 93 ? -2.764 -25.281 -18.141 1 96.94 93 GLU B O 1
ATOM 2132 N N . ALA B 1 94 ? -3.736 -24.688 -16.25 1 97.94 94 ALA B N 1
ATOM 2133 C CA . ALA B 1 94 ? -4.168 -23.391 -16.781 1 97.94 94 ALA B CA 1
ATOM 2134 C C . ALA B 1 94 ? -2.973 -22.531 -17.156 1 97.94 94 ALA B C 1
ATOM 2136 O O . ALA B 1 94 ? -2.99 -21.859 -18.188 1 97.94 94 ALA B O 1
ATOM 2137 N N . LEU B 1 95 ? -1.951 -22.5 -16.328 1 98.5 95 LEU B N 1
ATOM 2138 C CA . LEU B 1 95 ? -0.763 -21.688 -16.531 1 98.5 95 LEU B CA 1
ATOM 2139 C C . LEU B 1 95 ? -0.066 -22.062 -17.844 1 98.5 95 LEU B C 1
ATOM 2141 O O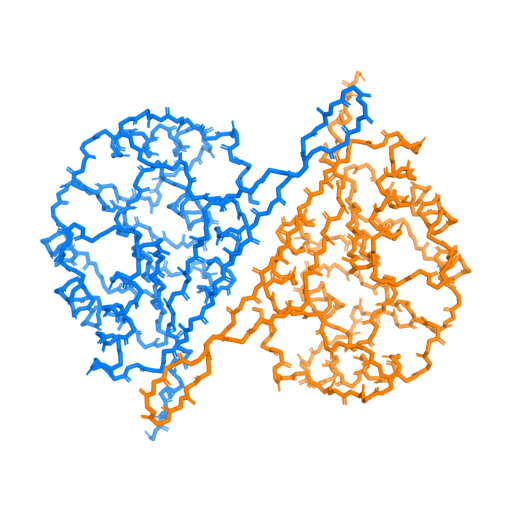 . LEU B 1 95 ? 0.516 -21.203 -18.5 1 98.5 95 LEU B O 1
ATOM 2145 N N . CYS B 1 96 ? -0.156 -23.328 -18.219 1 97.81 96 CYS B N 1
ATOM 2146 C CA . CYS B 1 96 ? 0.493 -23.797 -19.438 1 97.81 96 CYS B CA 1
ATOM 2147 C C . CYS B 1 96 ? -0.191 -23.219 -20.672 1 97.81 96 CYS B C 1
ATOM 2149 O O . CYS B 1 96 ? 0.388 -23.203 -21.766 1 97.81 96 CYS B O 1
ATOM 2151 N N . LYS B 1 97 ? -1.388 -22.672 -20.516 1 98.12 97 LYS B N 1
ATOM 2152 C CA . LYS B 1 97 ? -2.195 -22.25 -21.656 1 98.12 97 LYS B CA 1
ATOM 2153 C C . LYS B 1 97 ? -2.16 -20.734 -21.812 1 98.12 97 LYS B C 1
ATOM 2155 O O . LYS B 1 97 ? -2.832 -20.172 -22.688 1 98.12 97 LYS B O 1
ATOM 2160 N N . ILE B 1 98 ? -1.439 -20 -20.953 1 98.38 98 ILE B N 1
ATOM 2161 C CA . ILE B 1 98 ? -1.405 -18.547 -21.031 1 98.38 98 ILE B CA 1
ATOM 2162 C C . ILE B 1 98 ? -0.06 -18.094 -21.594 1 98.38 98 ILE B C 1
ATOM 2164 O O . ILE B 1 98 ? 0.906 -18.859 -21.609 1 98.38 98 ILE B O 1
ATOM 2168 N N . PRO B 1 99 ? 0.023 -16.906 -22.141 1 98.5 99 PRO B N 1
ATOM 2169 C CA . PRO B 1 99 ? 1.297 -16.391 -22.641 1 98.5 99 PRO B CA 1
ATOM 2170 C C . PRO B 1 99 ? 2.287 -16.078 -21.531 1 98.5 99 PRO B C 1
ATOM 2172 O O . PRO B 1 99 ? 1.999 -16.312 -20.344 1 98.5 99 PRO B O 1
ATOM 2175 N N . ASP B 1 100 ? 3.465 -15.555 -21.984 1 98.5 100 ASP B N 1
ATOM 2176 C CA . ASP B 1 100 ? 4.445 -15.078 -21.016 1 98.5 100 ASP B CA 1
ATOM 2177 C C . ASP B 1 100 ? 3.895 -13.914 -20.188 1 98.5 100 ASP B C 1
ATOM 2179 O O . ASP B 1 100 ? 3.057 -13.156 -20.688 1 98.5 100 ASP B O 1
ATOM 2183 N N . ILE B 1 101 ? 4.418 -13.805 -19.016 1 98.5 101 ILE B N 1
ATOM 2184 C CA . ILE B 1 101 ? 3.791 -12.867 -18.094 1 98.5 101 ILE B CA 1
ATOM 2185 C C . ILE B 1 101 ? 4.852 -11.93 -17.516 1 98.5 101 ILE B C 1
ATOM 2187 O O . ILE B 1 101 ? 6.039 -12.258 -17.5 1 98.5 101 ILE B O 1
ATOM 2191 N N . ASP B 1 102 ? 4.387 -10.773 -17.031 1 98.38 102 ASP B N 1
ATOM 2192 C CA . ASP B 1 102 ? 5.223 -9.781 -16.359 1 98.38 102 ASP B CA 1
ATOM 2193 C C . ASP B 1 102 ? 5.047 -9.844 -14.844 1 98.38 102 ASP B C 1
ATOM 2195 O O . ASP B 1 102 ? 5.949 -9.469 -14.094 1 98.38 102 ASP B O 1
ATOM 2199 N N . ILE B 1 103 ? 3.846 -10.289 -14.43 1 98.69 103 ILE B N 1
ATOM 2200 C CA . ILE B 1 103 ? 3.498 -10.297 -13.008 1 98.69 103 ILE B CA 1
ATOM 2201 C C . ILE B 1 103 ? 2.756 -11.586 -12.664 1 98.69 103 ILE B C 1
ATOM 2203 O O . ILE B 1 103 ? 1.816 -11.977 -13.367 1 98.69 103 ILE B O 1
ATOM 2207 N N . ALA B 1 104 ? 3.193 -12.242 -11.641 1 98.88 104 ALA B N 1
ATOM 2208 C CA . ALA B 1 104 ? 2.467 -13.383 -11.094 1 98.88 104 ALA B CA 1
ATOM 2209 C C . ALA B 1 104 ? 2.148 -13.172 -9.617 1 98.88 104 ALA B C 1
ATOM 2211 O O . ALA B 1 104 ? 3.047 -12.93 -8.812 1 98.88 104 ALA B O 1
ATOM 2212 N N . VAL B 1 105 ? 0.901 -13.219 -9.312 1 98.88 105 VAL B N 1
ATOM 2213 C CA . VAL B 1 105 ? 0.461 -13.25 -7.922 1 98.88 105 VAL B CA 1
ATOM 2214 C C . VAL B 1 105 ? -0.144 -14.617 -7.598 1 98.88 105 VAL B C 1
ATOM 2216 O O . VAL B 1 105 ? -1.017 -15.102 -8.32 1 98.88 105 VAL B O 1
ATOM 2219 N N . VAL B 1 106 ? 0.326 -15.242 -6.504 1 98.69 106 VAL B N 1
ATOM 2220 C CA . VAL B 1 106 ? -0.143 -16.562 -6.117 1 98.69 106 VAL B CA 1
ATOM 2221 C C . VAL B 1 106 ? -0.728 -16.516 -4.707 1 98.69 106 VAL B C 1
ATOM 2223 O O . VAL B 1 106 ? 0.01 -16.406 -3.725 1 98.69 106 VAL B O 1
ATOM 2226 N N . GLY B 1 107 ? -2.023 -16.641 -4.621 1 96.5 107 GLY B N 1
ATOM 2227 C CA . GLY B 1 107 ? -2.699 -16.609 -3.336 1 96.5 107 GLY B CA 1
ATOM 2228 C C . GLY B 1 107 ? -3.205 -17.969 -2.895 1 96.5 107 GLY B C 1
ATOM 2229 O O . GLY B 1 107 ? -3.498 -18.172 -1.714 1 96.5 107 GLY B O 1
ATOM 2230 N N . GLY B 1 108 ? -3.352 -18.828 -3.82 1 91.19 108 GLY B N 1
ATOM 2231 C CA . GLY B 1 108 ? -3.783 -20.188 -3.602 1 91.19 108 GLY B CA 1
ATOM 2232 C C . GLY B 1 108 ? -3.08 -21.188 -4.504 1 91.19 108 GLY B C 1
ATOM 2233 O O . GLY B 1 108 ? -2.99 -20.984 -5.715 1 91.19 108 GLY B O 1
ATOM 2234 N N . SER B 1 109 ? -2.607 -22.266 -3.838 1 87 109 SER B N 1
ATOM 2235 C CA . SER B 1 109 ? -1.83 -23.219 -4.633 1 87 109 SER B CA 1
ATOM 2236 C C . SER B 1 109 ? -2.449 -24.609 -4.598 1 87 109 SER B C 1
ATOM 2238 O O . SER B 1 109 ? -2.1 -25.469 -5.406 1 87 109 SER B O 1
ATOM 2240 N N . GLY B 1 110 ? -3.367 -24.812 -3.672 1 88.62 110 GLY B N 1
ATOM 2241 C CA . GLY B 1 110 ? -3.979 -26.125 -3.553 1 88.62 110 GLY B CA 1
ATOM 2242 C C . GLY B 1 110 ? -2.969 -27.234 -3.328 1 88.62 110 GLY B C 1
ATOM 2243 O O . GLY B 1 110 ? -3.146 -28.359 -3.818 1 88.62 110 GLY B O 1
ATOM 2244 N N . GLY B 1 111 ? -1.852 -26.906 -2.771 1 90.06 111 GLY B N 1
ATOM 2245 C CA . GLY B 1 111 ? -0.828 -27.891 -2.475 1 90.06 111 GLY B CA 1
ATOM 2246 C C . GLY B 1 111 ? 0.154 -28.094 -3.611 1 90.06 111 GLY B C 1
ATOM 2247 O O . GLY B 1 111 ? 1.042 -28.953 -3.527 1 90.06 111 GLY B O 1
ATOM 2248 N N . GLU B 1 112 ? 0.09 -27.328 -4.664 1 95.5 112 GLU B N 1
ATOM 2249 C CA . GLU B 1 112 ? 0.944 -27.5 -5.836 1 95.5 112 GLU B CA 1
ATOM 2250 C C . GLU B 1 112 ? 1.833 -26.266 -6.047 1 95.5 112 GLU B C 1
ATOM 2252 O O . GLU B 1 112 ? 2.09 -25.875 -7.188 1 95.5 112 GLU B O 1
ATOM 2257 N N . LEU B 1 113 ? 2.246 -25.672 -4.953 1 97.56 113 LEU B N 1
ATOM 2258 C CA . LEU B 1 113 ? 2.963 -24.406 -5.027 1 97.56 113 LEU B CA 1
ATOM 2259 C C . LEU B 1 113 ? 4.262 -24.562 -5.812 1 97.56 113 LEU B C 1
ATOM 2261 O O . LEU B 1 113 ? 4.582 -23.719 -6.66 1 97.56 113 LEU B O 1
ATOM 2265 N N . GLN B 1 114 ? 4.992 -25.625 -5.59 1 97.38 114 GLN B N 1
ATOM 2266 C CA . GLN B 1 114 ? 6.273 -25.828 -6.254 1 97.38 114 GLN B CA 1
ATOM 2267 C C . GLN B 1 114 ? 6.102 -25.906 -7.77 1 97.38 114 GLN B C 1
ATOM 2269 O O . GLN B 1 114 ? 6.816 -25.25 -8.516 1 97.38 114 GLN B O 1
ATOM 2274 N N . GLU B 1 115 ? 5.16 -26.734 -8.18 1 98.06 115 GLU B N 1
ATOM 2275 C CA . GLU B 1 115 ? 4.898 -26.891 -9.609 1 98.06 115 GLU B CA 1
ATOM 2276 C C . GLU B 1 115 ? 4.422 -25.578 -10.227 1 98.06 115 GLU B C 1
ATOM 2278 O O . GLU B 1 115 ? 4.859 -25.188 -11.312 1 98.06 115 GLU B O 1
ATOM 2283 N N . ILE B 1 116 ? 3.578 -24.891 -9.547 1 98.56 116 ILE B N 1
ATOM 2284 C CA . ILE B 1 116 ? 3.041 -23.609 -10 1 98.56 116 ILE B CA 1
ATOM 2285 C C . ILE B 1 116 ? 4.184 -22.625 -10.203 1 98.56 116 ILE B C 1
ATOM 2287 O O . ILE B 1 116 ? 4.277 -21.984 -11.258 1 98.56 116 ILE B O 1
ATOM 2291 N N . LEU B 1 117 ? 5.086 -22.516 -9.234 1 98.62 117 LEU B N 1
ATOM 2292 C CA . LEU B 1 117 ? 6.176 -21.547 -9.297 1 98.62 117 LEU B CA 1
ATOM 2293 C C . LEU B 1 117 ? 7.176 -21.922 -10.391 1 98.62 117 LEU B C 1
ATOM 2295 O O . LEU B 1 117 ? 7.762 -21.047 -11.023 1 98.62 117 LEU B O 1
ATOM 2299 N N . ARG B 1 118 ? 7.375 -23.203 -10.633 1 98.12 118 ARG B N 1
ATOM 2300 C CA . ARG B 1 118 ? 8.25 -23.641 -11.719 1 98.12 118 ARG B CA 1
ATOM 2301 C C . ARG B 1 118 ? 7.707 -23.188 -13.078 1 98.12 118 ARG B C 1
ATOM 2303 O O . ARG B 1 118 ? 8.445 -22.656 -13.898 1 98.12 118 ARG B O 1
ATOM 2310 N N . ILE B 1 119 ? 6.422 -23.438 -13.273 1 98.5 119 ILE B N 1
ATOM 2311 C CA . ILE B 1 119 ? 5.797 -23.062 -14.531 1 98.5 119 ILE B CA 1
ATOM 2312 C C . ILE B 1 119 ? 5.844 -21.531 -14.688 1 98.5 119 ILE B C 1
ATOM 2314 O O . ILE B 1 119 ? 6.141 -21.031 -15.773 1 98.5 119 ILE B O 1
ATOM 2318 N N . ILE B 1 120 ? 5.559 -20.812 -13.609 1 98.38 120 ILE B N 1
ATOM 2319 C CA . ILE B 1 120 ? 5.586 -19.344 -13.633 1 98.38 120 ILE B CA 1
ATOM 2320 C C . ILE B 1 120 ? 6.984 -18.859 -14.008 1 98.38 120 ILE B C 1
ATOM 2322 O O . ILE B 1 120 ? 7.129 -17.938 -14.82 1 98.38 120 ILE B O 1
ATOM 2326 N N . LYS B 1 121 ? 7.996 -19.469 -13.43 1 97.75 121 LYS B N 1
ATOM 2327 C CA . LYS B 1 121 ? 9.367 -19.094 -13.766 1 97.75 121 LYS B CA 1
ATOM 2328 C C . LYS B 1 121 ? 9.625 -19.219 -15.266 1 97.75 121 LYS B C 1
ATOM 2330 O O . LYS B 1 121 ? 10.195 -18.312 -15.875 1 97.75 121 LYS B O 1
ATOM 2335 N N . ASP B 1 122 ? 9.148 -20.312 -15.852 1 97.31 122 ASP B N 1
ATOM 2336 C CA . ASP B 1 122 ? 9.367 -20.578 -17.266 1 97.31 122 ASP B CA 1
ATOM 2337 C C . ASP B 1 122 ? 8.633 -19.547 -18.141 1 97.31 122 ASP B C 1
ATOM 2339 O O . ASP B 1 122 ? 9.078 -19.25 -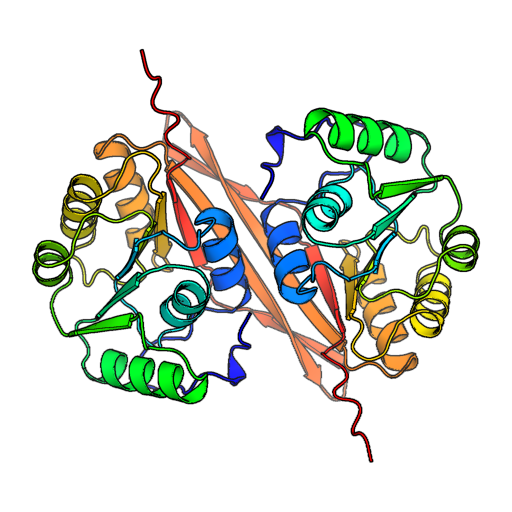19.25 1 97.31 122 ASP B O 1
ATOM 2343 N N . LYS B 1 123 ? 7.602 -18.969 -17.625 1 97.75 123 LYS B N 1
ATOM 2344 C CA . LYS B 1 123 ? 6.766 -18.062 -18.406 1 97.75 123 LYS B CA 1
ATOM 2345 C C . LYS B 1 123 ? 7.078 -16.609 -18.062 1 97.75 123 LYS B C 1
ATOM 2347 O O . LYS B 1 123 ? 6.559 -15.695 -18.703 1 97.75 123 LYS B O 1
ATOM 2352 N N . LEU B 1 124 ? 7.844 -16.375 -17.094 1 97.69 124 LEU B N 1
ATOM 2353 C CA . LEU B 1 124 ? 8.094 -15.031 -16.578 1 97.69 124 LEU B CA 1
ATOM 2354 C C . LEU B 1 124 ? 9.039 -14.273 -17.516 1 97.69 124 LEU B C 1
ATOM 2356 O O . LEU B 1 124 ? 10.133 -14.758 -17.828 1 97.69 124 LEU B O 1
ATOM 2360 N N . LYS B 1 125 ? 8.664 -13.148 -17.969 1 97.12 125 LYS B N 1
ATOM 2361 C CA . LYS B 1 125 ? 9.516 -12.289 -18.781 1 97.12 125 LYS B CA 1
ATOM 2362 C C . LYS B 1 125 ? 10.648 -11.688 -17.953 1 97.12 125 LYS B C 1
ATOM 2364 O O . LYS B 1 125 ? 10.555 -11.609 -16.734 1 97.12 125 LYS B O 1
ATOM 2369 N N . PRO B 1 126 ? 11.742 -11.273 -18.672 1 94.5 126 PRO B N 1
ATOM 2370 C CA . PRO B 1 126 ? 12.797 -10.57 -17.938 1 94.5 126 PRO B CA 1
ATOM 2371 C C . PRO B 1 126 ? 12.266 -9.375 -17.156 1 94.5 126 PRO B C 1
ATOM 2373 O O . PRO B 1 126 ? 11.484 -8.578 -17.688 1 94.5 126 PRO B O 1
ATOM 2376 N N . GLY B 1 127 ? 12.648 -9.367 -15.906 1 93.5 127 GLY B N 1
ATOM 2377 C CA . GLY B 1 127 ? 12.203 -8.266 -15.062 1 93.5 127 GLY B CA 1
ATOM 2378 C C . GLY B 1 127 ? 10.852 -8.516 -14.43 1 93.5 127 GLY B C 1
ATOM 2379 O O . GLY B 1 127 ? 10.328 -7.656 -13.711 1 93.5 127 GLY B O 1
ATOM 2380 N N . GLY B 1 128 ? 10.281 -9.688 -14.766 1 96.62 128 GLY B N 1
ATOM 2381 C CA . GLY B 1 128 ? 9 -10.031 -14.18 1 96.62 128 GLY B CA 1
ATOM 2382 C C . GLY B 1 128 ? 9.055 -10.203 -12.672 1 96.62 128 GLY B C 1
ATOM 2383 O O . GLY B 1 128 ? 10.133 -10.367 -12.102 1 96.62 128 GLY B O 1
ATOM 2384 N N . ARG B 1 129 ? 7.902 -10.125 -12.016 1 96.75 129 ARG B N 1
ATOM 2385 C CA . ARG B 1 129 ? 7.793 -10.188 -10.562 1 96.75 129 ARG B CA 1
ATOM 2386 C C . ARG B 1 129 ? 6.84 -11.297 -10.133 1 96.75 129 ARG B C 1
ATOM 2388 O O . ARG B 1 129 ? 5.809 -11.516 -10.773 1 96.75 129 ARG B O 1
ATOM 2395 N N . ILE B 1 130 ? 7.266 -11.953 -9.086 1 98.62 130 ILE B N 1
ATOM 2396 C CA . ILE B 1 130 ? 6.422 -12.969 -8.461 1 98.62 130 ILE B CA 1
ATOM 2397 C C . ILE B 1 130 ? 6.109 -12.562 -7.023 1 98.62 130 ILE B C 1
ATOM 2399 O O . ILE B 1 130 ? 7.012 -12.195 -6.266 1 98.62 130 ILE B O 1
ATOM 2403 N N . ILE B 1 131 ? 4.859 -12.555 -6.66 1 98.81 131 ILE B N 1
ATOM 2404 C CA . ILE B 1 131 ? 4.422 -12.312 -5.293 1 98.81 131 ILE B CA 1
ATOM 2405 C C . ILE B 1 131 ? 3.533 -13.461 -4.82 1 98.81 131 ILE B C 1
ATOM 2407 O O . ILE B 1 131 ? 2.51 -13.758 -5.441 1 98.81 131 ILE B O 1
ATOM 2411 N N . VAL B 1 132 ? 3.902 -14.102 -3.752 1 98.75 132 VAL B N 1
ATOM 2412 C CA . VAL B 1 132 ? 3.109 -15.148 -3.115 1 98.75 132 VAL B CA 1
ATOM 2413 C C . VAL B 1 132 ? 2.529 -14.633 -1.803 1 98.75 132 VAL B C 1
ATOM 2415 O O . VAL B 1 132 ? 3.25 -14.062 -0.979 1 98.75 132 VAL B O 1
ATOM 2418 N N . THR B 1 133 ? 1.261 -14.703 -1.654 1 98.25 133 THR B N 1
ATOM 2419 C CA . THR B 1 133 ? 0.625 -14.359 -0.387 1 98.25 133 THR B CA 1
ATOM 2420 C C . THR B 1 133 ? 0.358 -15.617 0.441 1 98.25 133 THR B C 1
ATOM 2422 O O . THR B 1 133 ? -0.037 -16.656 -0.1 1 98.25 133 THR B O 1
ATOM 2425 N N . ALA B 1 134 ? 0.617 -15.562 1.763 1 97.06 134 ALA B N 1
ATOM 2426 C CA . ALA B 1 134 ? 0.488 -16.75 2.59 1 97.06 134 ALA B CA 1
ATOM 2427 C C . ALA B 1 134 ? 0.049 -16.406 4.008 1 97.06 134 ALA B C 1
ATOM 2429 O O . ALA B 1 134 ? 0.513 -15.406 4.578 1 97.06 134 ALA B O 1
ATOM 2430 N N . ILE B 1 135 ? -0.81 -17.172 4.48 1 95.12 135 ILE B N 1
ATOM 2431 C CA . ILE B 1 135 ? -1.186 -17.109 5.891 1 95.12 135 ILE B CA 1
ATOM 2432 C C . ILE B 1 135 ? -0.564 -18.281 6.641 1 95.12 135 ILE B C 1
ATOM 2434 O O . ILE B 1 135 ? -0.05 -18.125 7.75 1 95.12 135 ILE B O 1
ATOM 2438 N N . LEU B 1 136 ? -0.478 -19.484 6.012 1 94 136 LEU B N 1
ATOM 2439 C CA . LEU B 1 136 ? 0.068 -20.688 6.637 1 94 136 LEU B CA 1
ATOM 2440 C C . LEU B 1 136 ? 1.586 -20.594 6.75 1 94 136 LEU B C 1
ATOM 2442 O O . LEU B 1 136 ? 2.264 -20.219 5.789 1 94 136 LEU B O 1
ATOM 2446 N N . LEU B 1 137 ? 1.992 -21.062 7.902 1 94.44 137 LEU B N 1
ATOM 2447 C CA . LEU B 1 137 ? 3.432 -21.109 8.133 1 94.44 137 LEU B CA 1
ATOM 2448 C C . LEU B 1 137 ? 4.117 -21.969 7.078 1 94.44 137 LEU B C 1
ATOM 2450 O O . LEU B 1 137 ? 5.16 -21.594 6.539 1 94.44 137 LEU B O 1
ATOM 2454 N N . GLU B 1 138 ? 3.574 -23.062 6.805 1 94.5 138 GLU B N 1
ATOM 2455 C CA . GLU B 1 138 ? 4.102 -24.031 5.836 1 94.5 138 GLU B CA 1
ATOM 2456 C C . GLU B 1 138 ? 4.215 -23.406 4.449 1 94.5 138 GLU B C 1
ATOM 2458 O O . GLU B 1 138 ? 5.207 -23.609 3.75 1 94.5 138 GLU B O 1
ATOM 2463 N N . THR B 1 139 ? 3.193 -22.609 4.051 1 95.81 139 THR B N 1
ATOM 2464 C CA . THR B 1 139 ? 3.205 -21.969 2.738 1 95.81 139 THR B CA 1
ATOM 2465 C C . THR B 1 139 ? 4.312 -20.922 2.656 1 95.81 139 THR B C 1
ATOM 2467 O O . THR B 1 139 ? 4.984 -20.812 1.628 1 95.81 139 THR B O 1
ATOM 2470 N N . LYS B 1 140 ? 4.492 -20.172 3.746 1 96.31 140 LYS B N 1
ATOM 2471 C CA . LYS B 1 140 ? 5.57 -19.188 3.801 1 96.31 140 LYS B CA 1
ATOM 2472 C C . LYS B 1 140 ? 6.922 -19.844 3.518 1 96.31 140 LYS B C 1
ATOM 2474 O O . LYS B 1 140 ? 7.668 -19.375 2.652 1 96.31 140 LYS B O 1
ATOM 2479 N N . PHE B 1 141 ? 7.129 -20.906 4.254 1 95.94 141 PHE B N 1
ATOM 2480 C CA . PHE B 1 141 ? 8.406 -21.594 4.141 1 95.94 141 PHE B CA 1
ATOM 2481 C C . PHE B 1 141 ? 8.57 -22.203 2.748 1 95.94 141 PHE B C 1
ATOM 2483 O O . PHE B 1 141 ? 9.625 -22.031 2.123 1 95.94 141 PHE B O 1
ATOM 2490 N N . GLU B 1 142 ? 7.566 -22.844 2.252 1 97.25 142 GLU B N 1
ATOM 2491 C CA . GLU B 1 142 ? 7.621 -23.484 0.943 1 97.25 142 GLU B CA 1
ATOM 2492 C C . GLU B 1 142 ? 7.887 -22.469 -0.162 1 97.25 142 GLU B C 1
ATOM 2494 O O . GLU B 1 142 ? 8.695 -22.719 -1.057 1 97.25 142 GLU B O 1
ATOM 2499 N N . ALA B 1 143 ? 7.211 -21.359 -0.109 1 98.19 143 ALA B N 1
ATOM 2500 C CA . ALA B 1 143 ? 7.379 -20.312 -1.118 1 98.19 143 ALA B CA 1
ATOM 2501 C C . ALA B 1 143 ? 8.805 -19.781 -1.121 1 98.19 143 ALA B C 1
ATOM 2503 O O . ALA B 1 143 ? 9.422 -19.641 -2.182 1 98.19 143 ALA B O 1
ATOM 2504 N N . MET B 1 144 ? 9.305 -19.484 0.08 1 97.25 144 MET B N 1
ATOM 2505 C CA . MET B 1 144 ? 10.664 -18.969 0.195 1 97.25 144 MET B CA 1
ATOM 2506 C C . MET B 1 144 ? 11.672 -19.953 -0.379 1 97.25 144 MET B C 1
ATOM 2508 O O . MET B 1 144 ? 12.523 -19.578 -1.19 1 97.25 144 MET B O 1
ATOM 2512 N N . GLU B 1 145 ? 11.516 -21.172 0.004 1 96.44 145 GLU B N 1
ATOM 2513 C CA . GLU B 1 145 ? 12.445 -22.203 -0.432 1 96.44 145 GLU B CA 1
ATOM 2514 C C . GLU B 1 145 ? 12.359 -22.422 -1.94 1 96.44 145 GLU B C 1
ATOM 2516 O O . GLU B 1 145 ? 13.391 -22.469 -2.621 1 96.44 145 GLU B O 1
ATOM 2521 N N . CYS B 1 146 ? 11.188 -22.531 -2.459 1 97.69 146 CYS B N 1
ATOM 2522 C CA . CYS B 1 146 ? 10.992 -22.797 -3.879 1 97.69 146 CYS B CA 1
ATOM 2523 C C . CYS B 1 146 ? 11.562 -21.672 -4.73 1 97.69 146 CYS B C 1
ATOM 2525 O O . CYS B 1 146 ? 12.281 -21.922 -5.699 1 97.69 146 CYS B O 1
ATOM 2527 N N . LEU B 1 147 ? 11.258 -20.469 -4.371 1 97.75 147 LEU B N 1
ATOM 2528 C CA . LEU B 1 147 ? 11.742 -19.328 -5.156 1 97.75 147 LEU B CA 1
ATOM 2529 C C . LEU B 1 147 ? 13.258 -19.234 -5.102 1 97.75 147 LEU B C 1
ATOM 2531 O O . LEU B 1 147 ? 13.906 -18.953 -6.113 1 97.75 147 LEU B O 1
ATOM 2535 N N . ARG B 1 148 ? 13.828 -19.484 -3.928 1 95.56 148 ARG B N 1
ATOM 2536 C CA . ARG B 1 148 ? 15.289 -19.484 -3.811 1 95.56 148 ARG B CA 1
ATOM 2537 C C . ARG B 1 148 ? 15.898 -20.578 -4.688 1 95.56 148 ARG B C 1
ATOM 2539 O O . ARG B 1 148 ? 16.875 -20.328 -5.402 1 95.56 148 ARG B O 1
ATOM 2546 N N . ASP B 1 149 ? 15.312 -21.734 -4.668 1 96.25 149 ASP B N 1
ATOM 2547 C CA . ASP B 1 149 ? 15.805 -22.859 -5.453 1 96.25 149 ASP B CA 1
ATOM 2548 C C . ASP B 1 149 ? 15.719 -22.562 -6.949 1 96.25 149 ASP B C 1
ATOM 2550 O O . ASP B 1 149 ? 16.531 -23.047 -7.73 1 96.25 149 ASP B O 1
ATOM 2554 N N . LEU B 1 150 ? 14.758 -21.797 -7.332 1 96.81 150 LEU B N 1
ATOM 2555 C CA . LEU B 1 150 ? 14.578 -21.453 -8.734 1 96.81 150 LEU B CA 1
ATOM 2556 C C . LEU B 1 150 ? 15.516 -20.312 -9.141 1 96.81 150 LEU B C 1
ATOM 2558 O O . LEU B 1 150 ? 15.516 -19.891 -10.289 1 96.81 150 LEU B O 1
ATOM 2562 N N . GLY B 1 151 ? 16.234 -19.734 -8.156 1 94.62 151 GLY B N 1
ATOM 2563 C CA . GLY B 1 151 ? 17.312 -18.797 -8.469 1 94.62 151 GLY B CA 1
ATOM 2564 C C . GLY B 1 151 ? 16.906 -17.359 -8.266 1 94.62 151 GLY B C 1
ATOM 2565 O O . GLY B 1 151 ? 17.625 -16.438 -8.695 1 94.62 151 GLY B O 1
ATOM 2566 N N . PHE B 1 152 ? 15.812 -17.094 -7.598 1 95.81 152 PHE B N 1
ATOM 2567 C CA . PHE B 1 152 ? 15.367 -15.727 -7.395 1 95.81 152 PHE B CA 1
ATOM 2568 C C . PHE B 1 152 ? 15.945 -15.148 -6.109 1 95.81 152 PHE B C 1
ATOM 2570 O O . PHE B 1 152 ? 16.203 -15.891 -5.156 1 95.81 152 PHE B O 1
ATOM 2577 N N . ASP B 1 153 ? 16.234 -13.82 -6.113 1 93.81 153 ASP B N 1
ATOM 2578 C CA . ASP B 1 153 ? 16.328 -13.086 -4.855 1 93.81 153 ASP B CA 1
ATOM 2579 C C . ASP B 1 153 ? 14.961 -12.953 -4.188 1 93.81 153 ASP B C 1
ATOM 2581 O O . ASP B 1 153 ? 14.016 -12.445 -4.797 1 93.81 153 ASP B O 1
ATOM 2585 N N . VAL B 1 154 ? 14.898 -13.492 -2.943 1 95.88 154 VAL B N 1
ATOM 2586 C CA . VAL B 1 154 ? 13.578 -13.617 -2.336 1 95.88 154 VAL B CA 1
ATOM 2587 C C . VAL B 1 154 ? 13.492 -12.742 -1.087 1 95.88 154 VAL B C 1
ATOM 2589 O O . VAL B 1 154 ? 14.438 -12.703 -0.29 1 95.88 154 VAL B O 1
ATOM 2592 N N . ASN B 1 155 ? 12.406 -12.023 -0.942 1 96.81 155 ASN B N 1
ATOM 2593 C CA . ASN B 1 155 ? 12.078 -11.219 0.23 1 96.81 155 ASN B CA 1
ATOM 2594 C C . ASN B 1 155 ? 10.773 -11.68 0.874 1 96.81 155 ASN B C 1
ATOM 2596 O O . ASN B 1 155 ? 9.938 -12.305 0.217 1 96.81 155 ASN B O 1
ATOM 2600 N N . ILE B 1 156 ? 10.664 -11.422 2.174 1 97.75 156 ILE B N 1
ATOM 2601 C CA . ILE B 1 156 ? 9.398 -11.695 2.846 1 97.75 156 ILE B CA 1
ATOM 2602 C C . ILE B 1 156 ? 9.031 -10.523 3.756 1 97.75 156 ILE B C 1
ATOM 2604 O O . ILE B 1 156 ? 9.883 -10 4.477 1 97.75 156 ILE B O 1
ATOM 2608 N N . THR B 1 157 ? 7.844 -10.062 3.689 1 98.12 157 THR B N 1
ATOM 2609 C CA . THR B 1 157 ? 7.23 -9.07 4.566 1 98.12 157 THR B CA 1
ATOM 2610 C C . THR B 1 157 ? 5.934 -9.609 5.164 1 98.12 157 THR B C 1
ATOM 2612 O O . THR B 1 157 ? 5.082 -10.133 4.441 1 98.12 157 THR B O 1
ATOM 2615 N N . GLU B 1 158 ? 5.848 -9.531 6.426 1 98.06 158 GLU B N 1
ATOM 2616 C CA . GLU B 1 158 ? 4.609 -9.93 7.086 1 98.06 158 GLU B CA 1
ATOM 2617 C C . GLU B 1 158 ? 3.838 -8.711 7.59 1 98.06 158 GLU B C 1
ATOM 2619 O O . GLU B 1 158 ? 4.418 -7.816 8.211 1 98.06 158 GLU B O 1
ATOM 2624 N N . LEU B 1 159 ? 2.564 -8.68 7.273 1 97.88 159 LEU B N 1
ATOM 2625 C CA . LEU B 1 159 ? 1.671 -7.602 7.676 1 97.88 159 LEU B CA 1
ATOM 2626 C C . LEU B 1 159 ? 0.693 -8.07 8.742 1 97.88 159 LEU B C 1
ATOM 2628 O O . LEU B 1 159 ? -0.012 -9.062 8.555 1 97.88 159 LEU B O 1
ATOM 2632 N N . ASN B 1 160 ? 0.72 -7.418 9.859 1 97 160 ASN B N 1
ATOM 2633 C CA . ASN B 1 160 ? -0.363 -7.457 10.836 1 97 160 ASN B CA 1
ATOM 2634 C C . ASN B 1 160 ? -1.169 -6.16 10.836 1 97 160 ASN B C 1
ATOM 2636 O O . ASN B 1 160 ? -0.638 -5.09 11.141 1 97 160 ASN B O 1
ATOM 2640 N N . ILE B 1 161 ? -2.441 -6.285 10.469 1 97.25 161 ILE B N 1
ATOM 2641 C CA . ILE B 1 161 ? -3.289 -5.113 10.273 1 97.25 161 ILE B CA 1
ATOM 2642 C C . ILE B 1 161 ? -4.426 -5.129 11.297 1 97.25 161 ILE B C 1
ATOM 2644 O O . ILE B 1 161 ? -5.07 -6.16 11.5 1 97.25 161 ILE B O 1
ATOM 2648 N N . ALA B 1 162 ? -4.621 -4.043 11.977 1 97.56 162 ALA B N 1
ATOM 2649 C CA . ALA B 1 162 ? -5.812 -3.812 12.789 1 97.56 162 ALA B CA 1
ATOM 2650 C C . ALA B 1 162 ? -6.543 -2.549 12.344 1 97.56 162 ALA B C 1
ATOM 2652 O O . ALA B 1 162 ? -5.914 -1.529 12.047 1 97.56 162 ALA B O 1
ATOM 2653 N N . ARG B 1 163 ? -7.891 -2.602 12.211 1 96.88 163 ARG B N 1
ATOM 2654 C CA . ARG B 1 163 ? -8.727 -1.46 11.844 1 96.88 163 ARG B CA 1
ATOM 2655 C C . ARG B 1 163 ? -9.609 -1.033 13.008 1 96.88 163 ARG B C 1
ATOM 2657 O O . ARG B 1 163 ? -10.047 -1.868 13.812 1 96.88 163 ARG B O 1
ATOM 2664 N N . GLY B 1 164 ? -9.875 0.253 13.047 1 96 164 GLY B N 1
ATOM 2665 C CA . GLY B 1 164 ? -10.758 0.759 14.086 1 96 164 GLY B CA 1
ATOM 2666 C C . GLY B 1 164 ? -12.227 0.545 13.773 1 96 164 GLY B C 1
ATOM 2667 O O . GLY B 1 164 ? -12.672 0.768 12.648 1 96 164 GLY B O 1
ATOM 2668 N N . ARG B 1 165 ? -12.922 0.074 14.727 1 93.81 165 ARG B N 1
ATOM 2669 C CA . ARG B 1 165 ? -14.383 0.001 14.688 1 93.81 165 ARG B CA 1
ATOM 2670 C C . ARG B 1 165 ? -15 0.918 15.734 1 93.81 165 ARG B C 1
ATOM 2672 O O . ARG B 1 165 ? -14.688 0.815 16.922 1 93.81 165 ARG B O 1
ATOM 2679 N N . ALA B 1 166 ? -15.812 1.859 15.258 1 91.06 166 ALA B N 1
ATOM 2680 C CA . ALA B 1 166 ? -16.438 2.809 16.172 1 91.06 166 ALA B CA 1
ATOM 2681 C C . ALA B 1 166 ? -17.484 2.115 17.062 1 91.06 166 ALA B C 1
ATOM 2683 O O . ALA B 1 166 ? -18.312 1.345 16.562 1 91.06 166 ALA B O 1
ATOM 2684 N N . LEU B 1 167 ? -17.359 2.311 18.406 1 91.81 167 LEU B N 1
ATOM 2685 C CA . LEU B 1 167 ? -18.359 1.934 19.406 1 91.81 167 LEU B CA 1
ATOM 2686 C C . LEU B 1 167 ? -18.859 3.16 20.156 1 91.81 167 LEU B C 1
ATOM 2688 O O . LEU B 1 167 ? -18.328 4.258 20 1 91.81 167 LEU B O 1
ATOM 2692 N N . ASP B 1 168 ? -19.891 2.955 20.953 1 90.06 168 ASP B N 1
ATOM 2693 C CA . ASP B 1 168 ? -20.422 4.051 21.75 1 90.06 168 ASP B CA 1
ATOM 2694 C C . ASP B 1 168 ? -19.359 4.629 22.688 1 90.06 168 ASP B C 1
ATOM 2696 O O . ASP B 1 168 ? -19.25 5.848 22.828 1 90.06 168 ASP B O 1
ATOM 2700 N N . ARG B 1 169 ? -18.578 3.801 23.234 1 90.25 169 ARG B N 1
ATOM 2701 C CA . ARG B 1 169 ? -17.641 4.211 24.266 1 90.25 169 ARG B CA 1
ATOM 2702 C C . ARG B 1 169 ? -16.297 4.609 23.672 1 90.25 169 ARG B C 1
ATOM 2704 O O . ARG B 1 169 ? -15.438 5.152 24.375 1 90.25 169 ARG B O 1
ATOM 2711 N N . GLY B 1 170 ? -16.125 4.27 22.406 1 92 170 GLY B N 1
ATOM 2712 C CA . GLY B 1 170 ? -14.82 4.555 21.812 1 92 170 GLY B CA 1
ATOM 2713 C C . GLY B 1 170 ? -14.547 3.744 20.562 1 92 170 GLY B C 1
ATOM 2714 O O . GLY B 1 170 ? -15.477 3.346 19.859 1 92 170 GLY B O 1
ATOM 2715 N N . THR B 1 171 ? -13.227 3.658 20.141 1 93.62 171 THR B N 1
ATOM 2716 C CA . THR B 1 171 ? -12.805 2.934 18.953 1 93.62 171 THR B CA 1
ATOM 2717 C C . THR B 1 171 ? -12.125 1.62 19.328 1 93.62 171 THR B C 1
ATOM 2719 O O . THR B 1 171 ? -11.148 1.612 20.078 1 93.62 171 THR B O 1
ATOM 2722 N N . MET B 1 172 ? -12.641 0.535 18.922 1 95.62 172 MET B N 1
ATOM 2723 C CA . MET B 1 172 ? -12.039 -0.783 19.094 1 95.62 172 MET B CA 1
ATOM 2724 C C . MET B 1 172 ? -11.164 -1.154 17.906 1 95.62 172 MET B C 1
ATOM 2726 O O . MET B 1 172 ? -11.594 -1.046 16.766 1 95.62 172 MET B O 1
ATOM 2730 N N . MET B 1 173 ? -9.984 -1.529 18.172 1 95.38 173 MET B N 1
ATOM 2731 C CA . MET B 1 173 ? -9.117 -2.02 17.109 1 95.38 173 MET B CA 1
ATOM 2732 C C . MET B 1 173 ? -9.359 -3.504 16.844 1 95.38 173 MET B C 1
ATOM 2734 O O . MET B 1 173 ? -9.25 -4.32 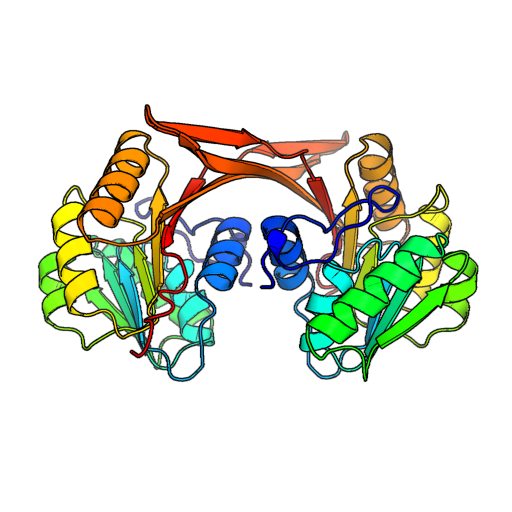17.766 1 95.38 173 MET B O 1
ATOM 2738 N N . VAL B 1 174 ? -9.656 -3.908 15.625 1 95.69 174 VAL B N 1
ATOM 2739 C CA . VAL B 1 174 ? -9.938 -5.285 15.242 1 95.69 174 VAL B CA 1
ATOM 2740 C C . VAL B 1 174 ? -8.844 -5.801 14.312 1 95.69 174 VAL B C 1
ATOM 2742 O O . VAL B 1 174 ? -8.625 -5.25 13.234 1 95.69 174 VAL B O 1
ATOM 2745 N N . SER B 1 175 ? -8.195 -6.871 14.758 1 95 175 SER B N 1
ATOM 2746 C CA . SER B 1 175 ? -7.066 -7.398 14 1 95 175 SER B CA 1
ATOM 2747 C C . SER B 1 175 ? -7.527 -8.359 12.906 1 95 175 SER B C 1
ATOM 2749 O O . SER B 1 175 ? -8.547 -9.031 13.062 1 95 175 SER B O 1
ATOM 2751 N N . ARG B 1 176 ? -6.742 -8.359 11.844 1 92.88 176 ARG B N 1
ATOM 2752 C CA . ARG B 1 176 ? -6.863 -9.359 10.789 1 92.88 176 ARG B CA 1
ATOM 2753 C C . ARG B 1 176 ? -5.77 -10.414 10.898 1 92.88 176 ARG B C 1
ATOM 2755 O O . ARG B 1 176 ? -4.805 -10.242 11.648 1 92.88 176 ARG B O 1
ATOM 2762 N N . ASN B 1 177 ? -6 -11.555 10.18 1 92.62 177 ASN B N 1
ATOM 2763 C CA . ASN B 1 177 ? -4.93 -12.547 10.133 1 92.62 177 ASN B CA 1
ATOM 2764 C C . ASN B 1 177 ? -3.662 -11.977 9.508 1 92.62 177 ASN B C 1
ATOM 2766 O O . ASN B 1 177 ? -3.73 -11.227 8.531 1 92.62 177 ASN B O 1
ATOM 2770 N N . PRO B 1 178 ? -2.539 -12.352 10.164 1 96 178 PRO B N 1
ATOM 2771 C CA . PRO B 1 178 ? -1.297 -11.93 9.508 1 96 178 PRO B CA 1
ATOM 2772 C C . PRO B 1 178 ? -1.141 -12.508 8.109 1 96 178 PRO B C 1
ATOM 2774 O O . PRO B 1 178 ? -1.523 -13.656 7.859 1 96 178 PRO B O 1
ATOM 2777 N N . VAL B 1 179 ? -0.692 -11.719 7.246 1 97.62 179 VAL B N 1
ATOM 2778 C CA . VAL B 1 179 ? -0.44 -12.156 5.879 1 97.62 179 VAL B CA 1
ATOM 2779 C C . VAL B 1 179 ? 1.013 -11.875 5.5 1 97.62 179 VAL B C 1
ATOM 2781 O O . VAL B 1 179 ? 1.514 -10.773 5.723 1 97.62 179 VAL B O 1
ATOM 2784 N N . ALA B 1 180 ? 1.634 -12.891 5.027 1 98.38 180 ALA B N 1
ATOM 2785 C CA . ALA B 1 180 ? 2.994 -12.719 4.523 1 98.38 180 ALA B CA 1
ATOM 2786 C C . ALA B 1 180 ? 3 -12.555 3.008 1 98.38 180 ALA B C 1
ATOM 2788 O O . ALA B 1 180 ? 2.24 -13.227 2.301 1 98.38 180 ALA B O 1
ATOM 2789 N N . LEU B 1 181 ? 3.764 -11.656 2.555 1 98.69 181 LEU B N 1
ATOM 2790 C CA . LEU B 1 181 ? 4.109 -11.555 1.14 1 98.69 181 LEU B CA 1
ATOM 2791 C C . LEU B 1 181 ? 5.539 -12.023 0.893 1 98.69 181 LEU B C 1
ATOM 2793 O O . LEU B 1 181 ? 6.484 -11.453 1.447 1 98.69 181 LEU B O 1
ATOM 2797 N N . ILE B 1 182 ? 5.699 -13.078 0.182 1 98.69 182 ILE B N 1
ATOM 2798 C CA . ILE B 1 182 ? 6.988 -13.531 -0.327 1 98.69 182 ILE B CA 1
ATOM 2799 C C . ILE B 1 182 ? 7.156 -13.094 -1.78 1 98.69 182 ILE B C 1
ATOM 2801 O O . ILE B 1 182 ? 6.309 -13.391 -2.625 1 98.69 182 ILE B O 1
ATOM 2805 N N . TYR B 1 183 ? 8.195 -12.328 -2.078 1 98.38 183 TYR B N 1
ATOM 2806 C CA . TYR B 1 183 ? 8.25 -11.719 -3.404 1 98.38 183 TYR B CA 1
ATOM 2807 C C . TYR B 1 183 ? 9.688 -11.633 -3.906 1 98.38 183 TYR B C 1
ATOM 2809 O O . TYR B 1 183 ? 10.625 -11.602 -3.111 1 98.38 183 TYR B O 1
ATOM 2817 N N . THR B 1 184 ? 9.828 -11.68 -5.223 1 96 184 THR B N 1
ATOM 2818 C CA . THR B 1 184 ? 11.133 -11.648 -5.871 1 96 184 THR B CA 1
ATOM 2819 C C . THR B 1 184 ? 11.617 -10.219 -6.047 1 96 184 THR B C 1
ATOM 2821 O O . THR B 1 184 ? 10.812 -9.289 -6.172 1 96 184 THR B O 1
ATOM 2824 N N . GLY B 1 185 ? 12.93 -10.008 -5.91 1 81.5 185 GLY B N 1
ATOM 2825 C CA . GLY B 1 185 ? 13.523 -8.727 -6.254 1 81.5 185 GLY B CA 1
ATOM 2826 C C . GLY B 1 185 ? 13.508 -8.438 -7.742 1 81.5 185 GLY B C 1
ATOM 2827 O O . GLY B 1 185 ? 13.141 -9.305 -8.539 1 81.5 185 GLY B O 1
ATOM 2828 N N . VAL B 1 186 ? 13.562 -7.156 -8.109 1 61.41 186 VAL B N 1
ATOM 2829 C CA . VAL B 1 186 ? 13.664 -6.816 -9.523 1 61.41 186 VAL B CA 1
ATOM 2830 C C . VAL B 1 186 ? 14.93 -7.426 -10.117 1 61.41 186 VAL B C 1
ATOM 2832 O O . VAL B 1 186 ? 16.016 -7.266 -9.555 1 61.41 186 VAL B O 1
ATOM 2835 N N . SER B 1 187 ? 14.828 -8.648 -10.758 1 52.19 187 SER B N 1
ATOM 2836 C CA . SER B 1 187 ? 16.016 -9.227 -11.375 1 52.19 187 SER B CA 1
ATOM 2837 C C . SER B 1 187 ? 16.734 -8.211 -12.25 1 52.19 187 SER B C 1
ATOM 2839 O O . SER B 1 187 ? 16.109 -7.543 -13.078 1 52.19 187 SER B O 1
ATOM 2841 N N . HIS B 1 188 ? 17.688 -7.41 -11.75 1 44.5 188 HIS B N 1
ATOM 2842 C CA . HIS B 1 188 ? 18.562 -6.656 -12.641 1 44.5 188 HIS B CA 1
ATOM 2843 C C . HIS B 1 188 ? 19.344 -7.59 -13.562 1 44.5 188 HIS B C 1
ATOM 2845 O O . HIS B 1 188 ? 20.125 -8.422 -13.094 1 44.5 188 HIS B O 1
ATOM 2851 N N . GLU B 1 189 ? 18.797 -8.352 -14.367 1 40.16 189 GLU B N 1
ATOM 2852 C CA . GLU B 1 189 ? 19.672 -9.008 -15.344 1 40.16 189 GLU B CA 1
ATOM 2853 C C . GLU B 1 189 ? 20.828 -8.102 -15.75 1 40.16 189 GLU B C 1
ATOM 2855 O O . GLU B 1 189 ? 20.609 -6.953 -16.125 1 40.16 189 GLU B O 1
ATOM 2860 N N . ASN B 1 190 ? 21.953 -8.273 -15.156 1 32.28 190 ASN B N 1
ATOM 2861 C CA . ASN B 1 190 ? 23.219 -7.895 -15.766 1 32.28 190 ASN B CA 1
ATOM 2862 C C . ASN B 1 190 ? 23.234 -8.211 -17.25 1 32.28 190 ASN B C 1
ATOM 2864 O O . ASN B 1 190 ? 23.141 -9.375 -17.656 1 32.28 190 ASN B O 1
ATOM 2868 N N . LYS B 1 191 ? 22.609 -7.465 -18.109 1 33.03 191 LYS B N 1
ATOM 2869 C CA . LYS B 1 191 ? 23.172 -7.457 -19.453 1 33.03 191 LYS B CA 1
ATOM 2870 C C . LYS B 1 191 ? 24.703 -7.414 -19.406 1 33.03 191 LYS B C 1
ATOM 2872 O O . LYS B 1 191 ? 25.297 -6.379 -19.094 1 33.03 191 LYS B O 1
ATOM 2877 N N . ASP B 1 192 ? 25.297 -8.477 -19.109 1 25.53 192 ASP B N 1
ATOM 2878 C CA . ASP B 1 192 ? 26.609 -8.57 -19.766 1 25.53 192 ASP B CA 1
ATOM 2879 C C . ASP B 1 192 ? 26.484 -8.328 -21.266 1 25.53 192 ASP B C 1
ATOM 2881 O O . ASP B 1 192 ? 25.578 -8.852 -21.922 1 25.53 192 ASP B O 1
#